Protein AF-0000000075421565 (afdb_homodimer)

Solvent-accessible surface area (backbone atoms only — not comparable to full-atom values): 32618 Å² total; per-residue (Å²): 122,81,83,78,74,39,70,64,51,47,50,49,56,47,53,58,44,49,64,68,47,56,59,73,80,73,51,69,67,50,44,49,52,54,50,49,41,48,51,29,45,75,72,66,38,47,70,58,29,39,50,49,22,51,50,49,29,71,71,34,59,85,80,34,68,58,23,27,52,25,46,32,53,26,52,48,44,68,64,14,71,89,35,83,26,58,63,41,69,3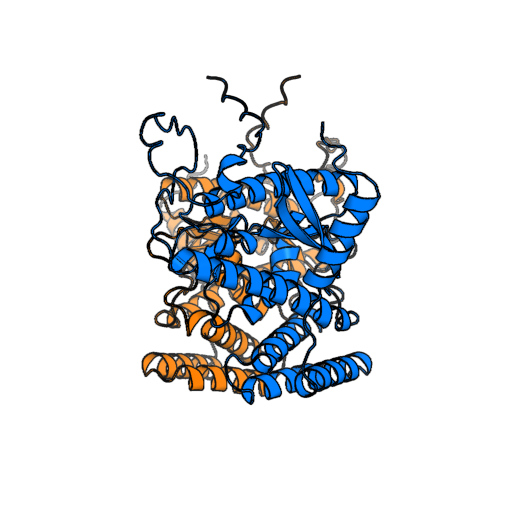2,95,82,47,76,53,37,44,52,31,42,43,58,69,53,40,42,57,53,54,59,36,60,41,62,92,50,60,49,44,77,40,48,97,55,34,29,26,40,49,89,44,85,47,57,53,30,45,64,43,79,30,47,60,72,43,74,68,58,48,52,53,51,46,53,52,47,48,42,54,39,45,48,34,43,50,60,59,53,56,33,61,35,43,59,76,59,48,73,66,59,58,26,49,33,41,43,29,38,35,52,37,32,31,37,33,34,38,38,77,54,97,66,36,79,44,77,44,78,43,53,73,42,42,53,43,46,29,61,90,38,53,73,34,42,58,57,39,52,33,50,53,49,49,49,51,51,52,42,46,51,44,44,58,58,50,72,77,33,68,63,74,65,59,71,66,92,63,92,80,77,74,74,72,70,81,73,77,69,70,71,77,63,63,27,76,62,54,80,41,67,72,83,68,89,69,82,75,73,78,69,78,71,134,123,79,88,78,74,40,72,65,52,49,51,48,54,48,53,60,44,49,64,68,49,55,59,74,81,71,52,70,67,50,46,50,52,53,50,50,41,49,50,30,45,74,72,66,38,47,69,58,31,36,49,48,21,51,51,49,27,72,70,34,60,85,79,34,67,59,22,26,52,23,44,33,53,26,51,48,45,67,63,14,72,90,36,81,28,60,60,43,68,33,95,84,48,78,53,36,44,51,31,43,42,58,71,54,40,43,57,53,54,60,36,60,42,61,92,48,62,48,44,76,39,48,97,55,34,27,25,40,51,88,46,99,47,57,52,30,44,65,43,78,30,46,60,71,42,74,68,57,49,53,53,49,46,53,52,46,48,43,54,39,46,49,35,42,50,59,61,52,60,35,66,35,44,60,76,59,48,74,65,60,59,28,50,32,41,43,30,38,35,52,38,33,32,37,34,34,37,39,77,52,96,64,36,79,43,76,46,78,44,53,72,40,44,52,44,46,29,62,89,39,54,73,35,42,59,55,40,51,31,50,54,49,49,48,52,50,51,43,46,53,45,43,59,60,50,72,76,34,68,69,73,70,72,79,70,55,69,82,62,85,51,73,72,67,81,72,75,67,67,68,77,63,65,26,79,62,54,82,40,70,73,81,68,88,71,83,74,72,77,69,78,70,132

Sequence (586 aa):
MKKWFCENDKKFIKKDYESMLRVPEMTDEESSFVLKVKDMVYKGHVSQAYKYCTEIHSSSIEDSYLYKISKIYGDFIYKSKDREDILDFTTKSAHTELDVILKACAYIVEGLNKSLTIYPRWGESFCPLSRRVDVGEWEFSAKATATKMIGDRCRSARINQSILNGLLEYNLDDNQVKDIRVPFLQFAGTNGQLLIEDLMEGFYVVLPGPKFELPTKLKSIGKLKTCIGVIKLVMEMYVKTCKTIENVETSHNDFDDIFDVDVDDEDKSITHNNNKYNYICKPWWTPKKSNSPMKKWFCENDKKFIKKDYESMLRVPEMTDEESSFVLKVKDMVYKGHVSQAYKYCTEIHSSSIEDSYLYKISKIYGDFIYKSKDREDILDFTTKSAHTELDVILKACAYIVEGLNKSLTIYPRWGESFCPLSRRVDVGEWEFSAKATATKMIGDRCRSARINQSILNGLLEYNLDDNQVKDIRVPFLQFAGTNGQLLIEDLMEGFYVVLPGPKFELPTKLKSIGKLKTCIGVIKLVMEMYVKTCKTIENVETSHNDFDDIFDVDVDDEDKSITHNNNKYNYICKPWWTPKKSNSP

Nearest PDB structures (foldseek):
  6n9j-assembly2_B  TM=5.288E-01  e=8.806E-01  Bacteroides thetaiotaomicron VPI-5482
  8qby-assembly1_t  TM=6.990E-01  e=2.741E+00  Paracoccus denitrificans PD1222
  6n9j-assembly1_A  TM=4.048E-01  e=9.812E-01  Bacteroides thetaiotaomicron VPI-5482
  7f3n-assembly1_A  TM=2.495E-01  e=3.403E+00  Ralstonia pseudosolanacearum GMI1000
  4ewf-assembly2_B  TM=2.260E-01  e=6.510E+00  Sphaerobacter thermophilus DSM 20745

Radius of gyration: 26.42 Å; Cα contacts (8 Å, |Δi|>4): 846; chains: 2; bounding box: 64×79×72 Å

Structure (mmCIF, N/CA/C/O backbone):
data_AF-0000000075421565-model_v1
#
loop_
_entity.id
_entity.type
_entity.pdbx_description
1 polymer 'Uncharacterized protein'
#
loop_
_atom_site.group_PDB
_atom_site.id
_atom_site.type_symbol
_atom_site.label_atom_id
_atom_site.label_alt_id
_atom_site.label_comp_id
_atom_site.label_asym_id
_atom_site.label_entity_id
_atom_site.label_seq_id
_atom_site.pdbx_PDB_ins_code
_atom_site.Cartn_x
_atom_site.Cartn_y
_atom_site.Cartn_z
_atom_site.occupancy
_atom_site.B_iso_or_equiv
_atom_site.auth_seq_id
_atom_site.auth_comp_id
_atom_site.auth_asym_id
_atom_site.auth_atom_id
_atom_site.pdbx_PDB_model_num
ATOM 1 N N . MET A 1 1 ? 27.891 -25.734 -32.25 1 33.5 1 MET A N 1
ATOM 2 C CA . MET A 1 1 ? 26.828 -24.953 -31.594 1 33.5 1 MET A CA 1
ATOM 3 C C . MET A 1 1 ? 25.469 -25.281 -32.188 1 33.5 1 MET A C 1
ATOM 5 O O . MET A 1 1 ? 25.297 -25.234 -33.406 1 33.5 1 MET A O 1
ATOM 9 N N . LYS A 1 2 ? 24.766 -26.156 -31.688 1 40.53 2 LYS A N 1
ATOM 10 C CA . LYS A 1 2 ? 23.453 -26.312 -32.312 1 40.53 2 LYS A CA 1
ATOM 11 C C . LYS A 1 2 ? 22.859 -24.969 -32.688 1 40.53 2 LYS A C 1
ATOM 13 O O . LYS A 1 2 ? 23.141 -23.953 -32.031 1 40.53 2 LYS A O 1
ATOM 18 N N . LYS A 1 3 ? 22.594 -24.641 -33.906 1 44.5 3 LYS A N 1
ATOM 19 C CA . LYS A 1 3 ? 22.016 -23.453 -34.5 1 44.5 3 LYS A CA 1
ATOM 20 C C . LYS A 1 3 ? 20.797 -22.969 -33.719 1 44.5 3 LYS A C 1
ATOM 22 O O . LYS A 1 3 ? 19.656 -23.266 -34.062 1 44.5 3 LYS A O 1
ATOM 27 N N . TRP A 1 4 ? 20.625 -22.922 -32.469 1 41.91 4 TRP A N 1
ATOM 28 C CA . TRP A 1 4 ? 19.734 -22.359 -31.469 1 41.91 4 TRP A CA 1
ATOM 29 C C . TRP A 1 4 ? 19.625 -20.844 -31.609 1 41.91 4 TRP A C 1
ATOM 31 O O . TRP A 1 4 ? 20.609 -20.188 -31.969 1 41.91 4 TRP A O 1
ATOM 41 N N . PHE A 1 5 ? 18.5 -20.266 -31.922 1 56.78 5 PHE A N 1
ATOM 42 C CA . PHE A 1 5 ? 17.938 -18.922 -32.062 1 56.78 5 PHE A CA 1
ATOM 43 C C . PHE A 1 5 ? 17.797 -18.562 -33.531 1 56.78 5 PHE A C 1
ATOM 45 O O . PHE A 1 5 ? 18.078 -17.438 -33.938 1 56.78 5 PHE A O 1
ATOM 52 N N . CYS A 1 6 ? 17.625 -19.625 -34.188 1 56.91 6 CYS A N 1
ATOM 53 C CA . CYS A 1 6 ? 17.188 -19.203 -35.531 1 56.91 6 CYS A CA 1
ATOM 54 C C . CYS A 1 6 ? 15.812 -18.562 -35.469 1 56.91 6 CYS A C 1
ATOM 56 O O . CYS A 1 6 ? 15.141 -18.594 -34.438 1 56.91 6 CYS A O 1
ATOM 58 N N . GLU A 1 7 ? 15.602 -17.859 -36.469 1 59.69 7 GLU A N 1
ATOM 59 C CA . GLU A 1 7 ? 14.344 -17.125 -36.625 1 59.69 7 GLU A CA 1
ATOM 60 C C . GLU A 1 7 ? 13.141 -18.031 -36.375 1 59.69 7 GLU A C 1
ATOM 62 O O . GLU A 1 7 ? 12.164 -17.625 -35.75 1 59.69 7 GLU A O 1
ATOM 67 N N . ASN A 1 8 ? 13.32 -19.234 -36.781 1 58.94 8 ASN A N 1
ATOM 68 C CA . ASN A 1 8 ? 12.219 -20.188 -36.625 1 58.94 8 ASN A CA 1
ATOM 69 C C . ASN A 1 8 ? 12.016 -20.578 -35.188 1 58.94 8 ASN A C 1
ATOM 71 O O . ASN A 1 8 ? 10.883 -20.734 -34.719 1 58.94 8 ASN A O 1
ATOM 75 N N . ASP A 1 9 ? 13.07 -20.75 -34.469 1 59.19 9 ASP A N 1
ATOM 76 C CA . ASP A 1 9 ? 12.984 -21.078 -33.031 1 59.19 9 ASP A CA 1
ATOM 77 C C . ASP A 1 9 ? 12.352 -19.938 -32.25 1 59.19 9 ASP A C 1
ATOM 79 O O . ASP A 1 9 ? 11.508 -20.172 -31.375 1 59.19 9 ASP A O 1
ATOM 83 N N . LYS A 1 10 ? 12.734 -18.875 -32.688 1 61.72 10 LYS A N 1
ATOM 84 C CA . LYS A 1 10 ? 12.164 -17.688 -32.062 1 61.72 10 LYS A CA 1
ATOM 85 C C . LYS A 1 10 ? 10.656 -17.625 -32.281 1 61.72 10 LYS A C 1
ATOM 87 O O . LYS A 1 10 ? 9.906 -17.344 -31.344 1 61.72 10 LYS A O 1
ATOM 92 N N . LYS A 1 11 ? 10.312 -17.828 -33.469 1 61.22 11 LYS A N 1
ATOM 93 C CA . LYS A 1 11 ? 8.891 -17.797 -33.812 1 61.22 11 LYS A CA 1
ATOM 94 C C . LYS A 1 11 ? 8.117 -18.859 -33.031 1 61.22 11 LYS A C 1
ATOM 96 O O . LYS A 1 11 ? 7.008 -18.609 -32.562 1 61.22 11 LYS A O 1
ATOM 101 N N . PHE A 1 12 ? 8.719 -19.953 -32.969 1 57.75 12 PHE A N 1
ATOM 102 C CA . PHE A 1 12 ? 8.086 -21.062 -32.281 1 57.75 12 PHE A CA 1
ATOM 103 C C . PHE A 1 12 ? 7.93 -20.75 -30.797 1 57.75 12 PHE A C 1
ATOM 105 O O . PHE A 1 12 ? 6.848 -20.922 -30.219 1 57.75 12 PHE A O 1
ATOM 112 N N . ILE A 1 13 ? 8.969 -20.344 -30.234 1 61.47 13 ILE A N 1
ATOM 113 C CA . ILE A 1 13 ? 8.969 -20.031 -28.812 1 61.47 13 ILE A CA 1
ATOM 114 C C . ILE A 1 13 ? 7.941 -18.922 -28.547 1 61.47 13 ILE A C 1
ATOM 116 O O . ILE A 1 13 ? 7.176 -19.016 -27.578 1 61.47 13 ILE A O 1
ATOM 120 N N . LYS A 1 14 ? 7.867 -18.078 -29.531 1 62.69 14 LYS A N 1
ATOM 121 C CA . LYS A 1 14 ? 6.961 -16.938 -29.344 1 62.69 14 LYS A CA 1
ATOM 122 C C . LYS A 1 14 ? 5.504 -17.375 -29.438 1 62.69 14 LYS A C 1
ATOM 124 O O . LYS A 1 14 ? 4.656 -16.922 -28.672 1 62.69 14 LYS A O 1
ATOM 129 N N . LYS A 1 15 ? 5.203 -18.172 -30.453 1 60.56 15 LYS A N 1
ATOM 130 C CA . LYS A 1 15 ? 3.826 -18.609 -30.656 1 60.56 15 LYS A CA 1
ATOM 131 C C . LYS A 1 15 ? 3.324 -19.422 -29.469 1 60.56 15 LYS A C 1
ATOM 133 O O . LYS A 1 15 ? 2.201 -19.219 -29 1 60.56 15 LYS A O 1
ATOM 138 N N . ASP A 1 16 ? 4.082 -20.406 -29.047 1 58.22 16 ASP A N 1
ATOM 139 C CA . ASP A 1 16 ? 3.691 -21.266 -27.938 1 58.22 16 ASP A CA 1
ATOM 140 C C . ASP A 1 16 ? 3.527 -20.453 -26.641 1 58.22 16 ASP A C 1
ATOM 142 O O . ASP A 1 16 ? 2.586 -20.672 -25.891 1 58.22 16 ASP A O 1
ATOM 146 N N . TYR A 1 17 ? 4.34 -19.562 -26.594 1 62.53 17 TYR A N 1
ATOM 147 C CA . TYR A 1 17 ? 4.336 -18.781 -25.359 1 62.53 17 TYR A CA 1
ATOM 148 C C . TYR A 1 17 ? 3.201 -17.766 -25.359 1 62.53 17 TYR A C 1
ATOM 150 O O . TYR A 1 17 ? 2.568 -17.531 -24.328 1 62.53 17 TYR A O 1
ATOM 158 N N . GLU A 1 18 ? 2.93 -17.266 -26.562 1 64.31 18 GLU A N 1
ATOM 159 C CA . GLU A 1 18 ? 1.812 -16.344 -26.641 1 64.31 18 GLU A CA 1
ATOM 160 C C . GLU A 1 18 ? 0.499 -17.016 -26.266 1 64.31 18 GLU A C 1
ATOM 162 O O . GLU A 1 18 ? -0.346 -16.406 -25.594 1 64.31 18 GLU A O 1
ATOM 167 N N . SER A 1 19 ? 0.384 -18.203 -26.672 1 63.34 19 SER A N 1
ATOM 168 C CA . SER A 1 19 ? -0.838 -18.922 -26.344 1 63.34 19 SER A CA 1
ATOM 169 C C . SER A 1 19 ? -0.911 -19.234 -24.859 1 63.34 19 SER A C 1
ATOM 171 O O . SER A 1 19 ? -1.999 -19.281 -24.281 1 63.34 19 SER A O 1
ATOM 173 N N . MET A 1 20 ? 0.183 -19.469 -24.281 1 64.62 20 MET A N 1
ATOM 174 C CA . MET A 1 20 ? 0.268 -19.812 -22.859 1 64.62 20 MET A CA 1
ATOM 175 C C . MET A 1 20 ? -0.028 -18.594 -22 1 64.62 20 MET A C 1
ATOM 177 O O . MET A 1 20 ? -0.491 -18.734 -20.859 1 64.62 20 MET A O 1
ATOM 181 N N . LEU A 1 21 ? 0.205 -17.547 -22.562 1 73.56 21 LEU A N 1
ATOM 182 C CA . LEU A 1 21 ? 0.134 -16.344 -21.734 1 73.56 21 LEU A CA 1
ATOM 183 C C . LEU A 1 21 ? -1.16 -15.578 -22 1 73.56 21 LEU A C 1
ATOM 185 O O . LEU A 1 21 ? -1.221 -14.367 -21.812 1 73.56 21 LEU A O 1
ATOM 189 N N . ARG A 1 22 ? -2.141 -16.438 -22.438 1 79.25 22 ARG A N 1
ATOM 190 C CA . ARG A 1 22 ? -3.438 -15.797 -22.656 1 79.25 22 ARG A CA 1
ATOM 191 C C . ARG A 1 22 ? -4.195 -15.641 -21.344 1 79.25 22 ARG A C 1
ATOM 193 O O . ARG A 1 22 ? -4.246 -16.562 -20.531 1 79.25 22 ARG A O 1
ATOM 200 N N . VAL A 1 23 ? -4.695 -14.477 -21.141 1 83.31 23 VAL A N 1
ATOM 201 C CA . VAL A 1 23 ? -5.52 -14.172 -19.969 1 83.31 23 VAL A CA 1
ATOM 202 C C . VAL A 1 23 ? -6.867 -14.883 -20.094 1 83.31 23 VAL A C 1
ATOM 204 O O . VAL A 1 23 ? -7.535 -14.789 -21.125 1 83.31 23 VAL A O 1
ATOM 207 N N . PRO A 1 24 ? -7.184 -15.648 -19.094 1 81.5 24 PRO A N 1
ATOM 208 C CA . PRO A 1 24 ? -8.484 -16.312 -19.156 1 81.5 24 PRO A CA 1
ATOM 209 C C . PRO A 1 24 ? -9.648 -15.336 -19.328 1 81.5 24 PRO A C 1
ATOM 211 O O . PRO A 1 24 ? -9.609 -14.234 -18.781 1 81.5 24 PRO A O 1
ATOM 214 N N . GLU A 1 25 ? -10.625 -15.898 -19.984 1 88.44 25 GLU A N 1
ATOM 215 C CA . GLU A 1 25 ? -11.805 -15.062 -20.234 1 88.44 25 GLU A CA 1
ATOM 216 C C . GLU A 1 25 ? -12.727 -15.047 -19.031 1 88.44 25 GLU A C 1
ATOM 218 O O . GLU A 1 25 ? -12.82 -16.031 -18.297 1 88.44 25 GLU A O 1
ATOM 223 N N . MET A 1 26 ? -13.398 -13.961 -18.859 1 92.19 26 MET A N 1
ATOM 224 C CA . MET A 1 26 ? -14.406 -13.82 -17.812 1 92.19 26 MET A CA 1
ATOM 225 C C . MET A 1 26 ? -15.703 -14.508 -18.219 1 92.19 26 MET A C 1
ATOM 227 O O . MET A 1 26 ? -16.016 -14.609 -19.406 1 92.19 26 MET A O 1
ATOM 231 N N . THR A 1 27 ? -16.438 -14.992 -17.25 1 94.44 27 THR A N 1
ATOM 232 C CA . THR A 1 27 ? -17.766 -15.523 -17.516 1 94.44 27 THR A CA 1
ATOM 233 C C . THR A 1 27 ? -18.703 -14.422 -17.984 1 94.44 27 THR A C 1
ATOM 235 O O . THR A 1 27 ? -18.391 -13.234 -17.859 1 94.44 27 THR A O 1
ATOM 238 N N . ASP A 1 28 ? -19.859 -14.812 -18.391 1 95.12 28 ASP A N 1
ATOM 239 C CA . ASP A 1 28 ? -20.844 -13.844 -18.844 1 95.12 28 ASP A CA 1
ATOM 240 C C . ASP A 1 28 ? -21.297 -12.938 -17.703 1 95.12 28 ASP A C 1
ATOM 242 O O . ASP A 1 28 ? -21.469 -11.727 -17.891 1 95.12 28 ASP A O 1
ATOM 246 N N . GLU A 1 29 ? -21.484 -13.523 -16.609 1 96.06 29 GLU A N 1
ATOM 247 C CA . GLU A 1 29 ? -21.922 -12.758 -15.438 1 96.06 29 GLU A CA 1
ATOM 248 C C . GLU A 1 29 ? -20.859 -11.734 -15.031 1 96.06 29 GLU A C 1
ATOM 250 O O . GLU A 1 29 ? -21.188 -10.57 -14.781 1 96.06 29 GLU A O 1
ATOM 255 N N . GLU A 1 30 ? -19.656 -12.156 -14.969 1 96.19 30 GLU A N 1
ATOM 256 C CA . GLU A 1 30 ? -18.547 -11.281 -14.625 1 96.19 30 GLU A CA 1
ATOM 257 C C . GLU A 1 30 ? -18.359 -10.172 -15.664 1 96.19 30 GLU A C 1
ATOM 259 O O . GLU A 1 30 ? -18.172 -9.008 -15.305 1 96.19 30 GLU A O 1
ATOM 264 N N . SER A 1 31 ? -18.469 -10.586 -16.891 1 96.38 31 SER A N 1
ATOM 265 C CA . SER A 1 31 ? -18.344 -9.633 -17.984 1 96.38 31 SER A CA 1
ATOM 266 C C . SER A 1 31 ? -19.469 -8.602 -17.953 1 96.38 31 SER A C 1
ATOM 268 O O . SER A 1 31 ? -19.234 -7.418 -18.203 1 96.38 31 SER A O 1
ATOM 270 N N . SER A 1 32 ? -20.609 -9.055 -17.656 1 97.75 32 SER A N 1
ATOM 271 C CA . SER A 1 32 ? -21.75 -8.156 -17.547 1 97.75 32 SER A CA 1
ATOM 272 C C . SER A 1 32 ? -21.562 -7.16 -16.406 1 97.75 32 SER A C 1
ATOM 274 O O . SER A 1 32 ? -21.891 -5.98 -16.547 1 97.75 32 SER A O 1
ATOM 276 N N . PHE A 1 33 ? -21.141 -7.656 -15.281 1 98 33 PHE A N 1
ATOM 277 C CA . PHE A 1 33 ? -20.844 -6.781 -14.156 1 98 33 PHE A CA 1
ATOM 278 C C . PHE A 1 33 ? -19.859 -5.691 -14.57 1 98 33 PHE A C 1
ATOM 280 O O . PHE A 1 33 ? -20.109 -4.504 -14.336 1 98 33 PHE A O 1
ATOM 287 N N . VAL A 1 34 ? -18.734 -6.094 -15.211 1 98.06 34 VAL A N 1
ATOM 288 C CA . VAL A 1 34 ? -17.672 -5.168 -15.602 1 98.06 34 VAL A CA 1
ATOM 289 C C . VAL A 1 34 ? -18.234 -4.133 -16.578 1 98.06 34 VAL A C 1
ATOM 291 O O . VAL A 1 34 ? -17.969 -2.938 -16.438 1 98.06 34 VAL A O 1
ATOM 294 N N . LEU A 1 35 ? -19.016 -4.574 -17.5 1 97.75 35 LEU A N 1
ATOM 295 C CA . LEU A 1 35 ? -19.578 -3.686 -18.516 1 97.75 35 LEU A CA 1
ATOM 296 C C . LEU A 1 35 ? -20.531 -2.684 -17.875 1 97.75 35 LEU A C 1
ATOM 298 O O . LEU A 1 35 ? -20.531 -1.502 -18.219 1 97.75 35 LEU A O 1
ATOM 302 N N . LYS A 1 36 ? -21.297 -3.105 -16.984 1 98.25 36 LYS A N 1
ATOM 303 C CA . LYS A 1 36 ? -22.266 -2.238 -16.312 1 98.25 36 LYS A CA 1
ATOM 304 C C . LYS A 1 36 ? -21.547 -1.155 -15.508 1 98.25 36 LYS A C 1
ATOM 306 O O . LYS A 1 36 ? -21.953 0.011 -15.539 1 98.25 36 LYS A O 1
ATOM 311 N N . VAL A 1 37 ? -20.531 -1.54 -14.734 1 98.44 37 VAL A N 1
ATOM 312 C CA . VAL A 1 37 ? -19.766 -0.579 -13.945 1 98.44 37 VAL A CA 1
ATOM 313 C C . VAL A 1 37 ? -19.141 0.465 -14.867 1 98.44 37 VAL A C 1
ATOM 315 O O . VAL A 1 37 ? -19.234 1.667 -14.609 1 98.44 37 VAL A O 1
ATOM 318 N N . LYS A 1 38 ? -18.547 0.003 -15.945 1 97.69 38 LYS A N 1
ATOM 319 C CA . LYS A 1 38 ? -17.922 0.903 -16.906 1 97.69 38 LYS A CA 1
ATOM 320 C C . LYS A 1 38 ? -18.953 1.887 -17.484 1 97.69 38 LYS A C 1
ATOM 322 O O . LYS A 1 38 ? -18.672 3.086 -17.578 1 97.69 38 LYS A O 1
ATOM 327 N N . ASP A 1 39 ? -20.047 1.372 -17.828 1 97.69 39 ASP A N 1
ATOM 328 C CA . ASP A 1 39 ? -21.109 2.188 -18.406 1 97.69 39 ASP A CA 1
ATOM 329 C C . ASP A 1 39 ? -21.578 3.26 -17.422 1 97.69 39 ASP A C 1
ATOM 331 O O . ASP A 1 39 ? -21.734 4.422 -17.797 1 97.69 39 ASP A O 1
ATOM 335 N N . MET A 1 40 ? -21.781 2.891 -16.219 1 97.69 40 MET A N 1
ATOM 336 C CA . MET A 1 40 ? -22.203 3.84 -15.195 1 97.69 40 MET A CA 1
ATOM 337 C C . MET A 1 40 ? -21.172 4.945 -15.016 1 97.69 40 MET A C 1
ATOM 339 O O . MET A 1 40 ? -21.531 6.125 -14.93 1 97.69 40 MET A O 1
ATOM 343 N N . VAL A 1 41 ? -19.906 4.551 -14.969 1 97.12 41 VAL A N 1
ATOM 344 C CA . VAL A 1 41 ? -18.828 5.516 -14.773 1 97.12 41 VAL A CA 1
ATOM 345 C C . VAL A 1 41 ? -18.75 6.461 -15.969 1 97.12 41 VAL A C 1
ATOM 347 O O . VAL A 1 41 ? -18.656 7.68 -15.797 1 97.12 41 VAL A O 1
ATOM 350 N N . TYR A 1 42 ? -18.875 5.945 -17.141 1 96.5 42 TYR A N 1
ATOM 351 C CA . TYR A 1 42 ? -18.781 6.75 -18.359 1 96.5 42 TYR A CA 1
ATOM 352 C C . TYR A 1 42 ? -19.953 7.711 -18.484 1 96.5 42 TYR A C 1
ATOM 354 O O . TYR A 1 42 ? -19.828 8.797 -19.031 1 96.5 42 TYR A O 1
ATOM 362 N N . LYS A 1 43 ? -21.047 7.367 -17.922 1 96.62 43 LYS A N 1
ATOM 363 C CA . LYS A 1 43 ? -22.234 8.211 -17.953 1 96.62 43 LYS A CA 1
ATOM 364 C C . LYS A 1 43 ? -22.234 9.211 -16.797 1 96.62 43 LYS A C 1
ATOM 366 O O . LYS A 1 43 ? -23.188 9.984 -16.641 1 96.62 43 LYS A O 1
ATOM 371 N N . GLY A 1 44 ? -21.281 9.094 -15.922 1 94.38 44 GLY A N 1
ATOM 372 C CA . GLY A 1 44 ? -21.141 10.062 -14.844 1 94.38 44 GLY A CA 1
ATOM 373 C C . GLY A 1 44 ? -21.844 9.633 -13.57 1 94.38 44 GLY A C 1
ATOM 374 O O . GLY A 1 44 ? -21.953 10.414 -12.625 1 94.38 44 GLY A O 1
ATOM 375 N N . HIS A 1 45 ? -22.359 8.453 -13.547 1 95.88 45 HIS A N 1
ATOM 376 C CA . HIS A 1 45 ? -23.031 7.934 -12.367 1 95.88 45 HIS A CA 1
ATOM 377 C C . HIS A 1 45 ? -22.062 7.191 -11.453 1 95.88 45 HIS A C 1
ATOM 379 O O . HIS A 1 45 ? -22.297 6.031 -11.109 1 95.88 45 HIS A O 1
ATOM 385 N N . VAL A 1 46 ? -21.125 7.879 -10.93 1 95.44 46 VAL A N 1
ATOM 386 C CA . VAL A 1 46 ? -19.984 7.297 -10.227 1 95.44 46 VAL A CA 1
ATOM 387 C C . VAL A 1 46 ? -20.438 6.758 -8.867 1 95.44 46 VAL A C 1
ATOM 389 O O . VAL A 1 46 ? -20.078 5.637 -8.492 1 95.44 46 VAL A O 1
ATOM 392 N N . SER A 1 47 ? -21.25 7.52 -8.125 1 92.19 47 SER A N 1
ATOM 393 C CA . SER A 1 47 ? -21.75 7.078 -6.82 1 92.19 47 SER A CA 1
ATOM 394 C C . SER A 1 47 ? -22.594 5.82 -6.949 1 92.19 47 SER A C 1
ATOM 396 O O . SER A 1 47 ? -22.516 4.918 -6.113 1 92.19 47 SER A O 1
ATOM 398 N N . GLN A 1 48 ? -23.359 5.793 -7.977 1 94.88 48 GLN A N 1
ATOM 399 C CA . GLN A 1 48 ? -24.188 4.613 -8.227 1 94.88 48 GLN A CA 1
ATOM 400 C C . GLN A 1 48 ? -23.328 3.404 -8.578 1 94.88 48 GLN A C 1
ATOM 402 O O . GLN A 1 48 ? -23.641 2.281 -8.172 1 94.88 48 GLN A O 1
ATOM 407 N N . ALA A 1 49 ? -22.297 3.623 -9.359 1 97.25 49 ALA A N 1
ATOM 408 C CA . ALA A 1 49 ? -21.359 2.549 -9.703 1 97.25 49 ALA A CA 1
ATOM 409 C C . ALA A 1 49 ? -20.719 1.969 -8.453 1 97.25 49 ALA A C 1
ATOM 411 O O . ALA A 1 49 ? -20.609 0.749 -8.312 1 97.25 49 ALA A O 1
ATOM 412 N N . TYR A 1 50 ? -20.281 2.885 -7.586 1 95.56 50 TYR A N 1
ATOM 413 C CA . TYR A 1 50 ? -19.672 2.449 -6.336 1 95.56 50 TYR A CA 1
ATOM 414 C C . TYR A 1 50 ? -20.656 1.628 -5.504 1 95.56 50 TYR A C 1
ATOM 416 O O . TYR A 1 50 ? -20.297 0.557 -5.004 1 95.56 50 TYR A O 1
ATOM 424 N N . LYS A 1 51 ? -21.828 2.09 -5.395 1 93.06 51 LYS A N 1
ATOM 425 C CA . LYS A 1 51 ? -22.875 1.37 -4.656 1 93.06 51 LYS A CA 1
ATOM 426 C C . LYS A 1 51 ? -23.141 0.006 -5.285 1 93.06 51 LYS A C 1
ATOM 428 O O . LYS A 1 51 ? -23.312 -0.988 -4.574 1 93.06 51 LYS A O 1
ATOM 433 N N . TYR A 1 52 ? -23.234 -0.011 -6.559 1 96.56 52 TYR A N 1
ATOM 434 C CA . TYR A 1 52 ? -23.453 -1.26 -7.281 1 96.56 52 TYR A CA 1
ATOM 435 C C . TYR A 1 52 ? -22.344 -2.26 -6.98 1 96.56 52 TYR A C 1
ATOM 437 O O . TYR A 1 52 ? -22.609 -3.438 -6.727 1 96.56 52 TYR A O 1
ATOM 445 N N . CYS A 1 53 ? -21.109 -1.844 -6.996 1 97 53 CYS A N 1
ATOM 446 C CA . CYS A 1 53 ? -19.969 -2.705 -6.668 1 97 53 CYS A CA 1
ATOM 447 C C . CYS A 1 53 ? -20.125 -3.277 -5.262 1 97 53 CYS A C 1
ATOM 449 O O . CYS A 1 53 ? -19.906 -4.473 -5.047 1 97 53 CYS A O 1
ATOM 451 N N . THR A 1 54 ? -20.516 -2.428 -4.348 1 93.12 54 THR A N 1
ATOM 452 C CA . THR A 1 54 ? -20.641 -2.846 -2.955 1 93.12 54 THR A CA 1
ATOM 453 C C . THR A 1 54 ? -21.781 -3.852 -2.801 1 93.12 54 THR A C 1
ATOM 455 O O . THR A 1 54 ? -21.672 -4.82 -2.049 1 93.12 54 THR A O 1
ATOM 458 N N . GLU A 1 55 ? -22.828 -3.629 -3.492 1 93.5 55 GLU A N 1
ATOM 459 C CA . GLU A 1 55 ? -23.969 -4.527 -3.449 1 93.5 55 GLU A CA 1
ATOM 460 C C . GLU A 1 55 ? -23.625 -5.891 -4.039 1 93.5 55 GLU A C 1
ATOM 462 O O . GLU A 1 55 ? -23.938 -6.926 -3.439 1 93.5 55 GLU A O 1
ATOM 467 N N . ILE A 1 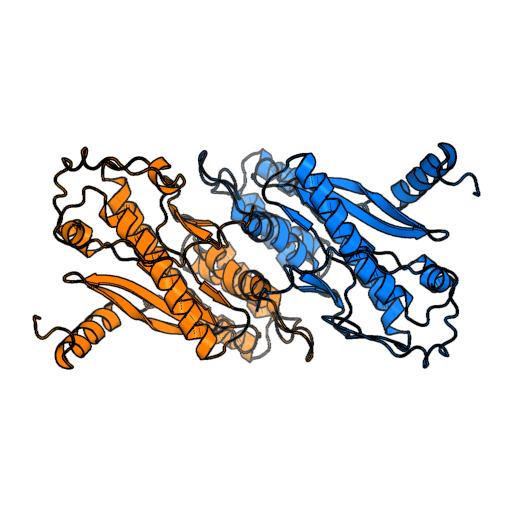56 ? -22.984 -5.891 -5.191 1 95.75 56 ILE A N 1
ATOM 468 C CA . ILE A 1 56 ? -22.594 -7.141 -5.84 1 95.75 56 ILE A CA 1
ATOM 469 C C . ILE A 1 56 ? -21.594 -7.887 -4.965 1 95.75 56 ILE A C 1
ATOM 471 O O . ILE A 1 56 ? -21.688 -9.109 -4.805 1 95.75 56 ILE A O 1
ATOM 475 N N . HIS A 1 57 ? -20.672 -7.168 -4.371 1 94.5 57 HIS A N 1
ATOM 476 C CA . HIS A 1 57 ? -19.703 -7.773 -3.479 1 94.5 57 HIS A CA 1
ATOM 477 C C . HIS A 1 57 ? -20.375 -8.461 -2.301 1 94.5 57 HIS A C 1
ATOM 479 O O . HIS A 1 57 ? -20.094 -9.625 -2.002 1 94.5 57 HIS A O 1
ATOM 485 N N . SER A 1 58 ? -21.297 -7.785 -1.717 1 89.69 58 SER A N 1
ATOM 486 C CA . SER A 1 58 ? -21.969 -8.289 -0.524 1 89.69 58 SER A CA 1
ATOM 487 C C . SER A 1 58 ? -22.875 -9.469 -0.857 1 89.69 58 SER A C 1
ATOM 489 O O . SER A 1 58 ? -23.062 -10.367 -0.03 1 89.69 58 SER A O 1
ATOM 491 N N . SER A 1 59 ? -23.391 -9.508 -2.008 1 91.94 59 SER A N 1
ATOM 492 C CA . SER A 1 59 ? -24.375 -10.539 -2.365 1 91.94 59 SER A CA 1
ATOM 493 C C . SER A 1 59 ? -23.703 -11.711 -3.072 1 91.94 59 SER A C 1
ATOM 495 O O . SER A 1 59 ? -24.328 -12.734 -3.32 1 91.94 59 SER A O 1
ATOM 497 N N . SER A 1 60 ? -22.469 -11.57 -3.457 1 93.44 60 SER A N 1
ATOM 498 C CA . SER A 1 60 ? -21.75 -12.625 -4.164 1 93.44 60 SER A CA 1
ATOM 499 C C . SER A 1 60 ? -21.25 -13.695 -3.197 1 93.44 60 SER A C 1
ATOM 501 O O . SER A 1 60 ? -21.062 -13.43 -2.012 1 93.44 60 SER A O 1
ATOM 503 N N . ILE A 1 61 ? -21.078 -14.891 -3.811 1 92.56 61 ILE A N 1
ATOM 504 C CA . ILE A 1 61 ? -20.5 -15.984 -3.031 1 92.56 61 ILE A CA 1
ATOM 505 C C . ILE A 1 61 ? -19.078 -15.617 -2.621 1 92.56 61 ILE A C 1
ATOM 507 O O . ILE A 1 61 ? -18.266 -15.219 -3.459 1 92.56 61 ILE A O 1
ATOM 511 N N . GLU A 1 62 ? -18.828 -15.812 -1.361 1 88.44 62 GLU A N 1
ATOM 512 C CA . GLU A 1 62 ? -17.5 -15.469 -0.842 1 88.44 62 GLU A CA 1
ATOM 513 C C . GLU A 1 62 ? -16.406 -16.203 -1.601 1 88.44 62 GLU A C 1
ATOM 515 O O . GLU A 1 62 ? -16.531 -17.391 -1.893 1 88.44 62 GLU A O 1
ATOM 520 N N . ASP A 1 63 ? -15.398 -15.461 -2.016 1 88.38 63 ASP A N 1
ATOM 521 C CA . ASP A 1 63 ? -14.172 -15.945 -2.643 1 88.38 63 ASP A CA 1
ATOM 522 C C . ASP A 1 63 ? -14.398 -16.281 -4.113 1 88.38 63 ASP A C 1
ATOM 524 O O . ASP A 1 63 ? -13.477 -16.688 -4.812 1 88.38 63 ASP A O 1
ATOM 528 N N . SER A 1 64 ? -15.68 -16.125 -4.566 1 93.62 64 SER A N 1
ATOM 529 C CA . SER A 1 64 ? -15.883 -16.234 -6.008 1 93.62 64 SER A CA 1
ATOM 530 C C . SER A 1 64 ? -15.156 -15.125 -6.758 1 93.62 64 SER A C 1
ATOM 532 O O . SER A 1 64 ? -14.734 -14.133 -6.156 1 93.62 64 SER A O 1
ATOM 534 N N . TYR A 1 65 ? -14.938 -15.406 -8 1 95 65 TYR A N 1
ATOM 535 C CA . TYR A 1 65 ? -14.25 -14.391 -8.789 1 95 65 TYR A CA 1
ATOM 536 C C . TYR A 1 65 ? -15.055 -13.094 -8.828 1 95 65 TYR A C 1
ATOM 538 O O . TYR A 1 65 ? -14.484 -12 -8.75 1 95 65 TYR A O 1
ATOM 546 N N . LEU A 1 66 ? -16.344 -13.164 -8.938 1 96.5 66 LEU A N 1
ATOM 547 C CA . LEU A 1 66 ? -17.203 -11.992 -8.93 1 96.5 66 LEU A CA 1
ATOM 548 C C . LEU A 1 66 ? -17.078 -11.227 -7.613 1 96.5 66 LEU A C 1
ATOM 550 O O . LEU A 1 66 ? -17.062 -9.992 -7.605 1 96.5 66 LEU A O 1
ATOM 554 N N . TYR A 1 67 ? -16.969 -11.945 -6.527 1 95 67 TYR A N 1
ATOM 555 C CA . TYR A 1 67 ? -16.719 -11.367 -5.211 1 95 67 TYR A CA 1
ATOM 556 C C . TYR A 1 67 ? -15.43 -10.539 -5.215 1 95 67 TYR A C 1
ATOM 558 O O . TYR A 1 67 ? -15.406 -9.414 -4.723 1 95 67 TYR A O 1
ATOM 566 N N . LYS A 1 68 ? -14.469 -11.031 -5.82 1 94.69 68 LYS A N 1
ATOM 567 C CA . LYS A 1 68 ? -13.148 -10.414 -5.84 1 94.69 68 LYS A CA 1
ATOM 568 C C . LYS A 1 68 ? -13.117 -9.203 -6.762 1 94.69 68 LYS A C 1
ATOM 570 O O . LYS A 1 68 ? -12.656 -8.125 -6.371 1 94.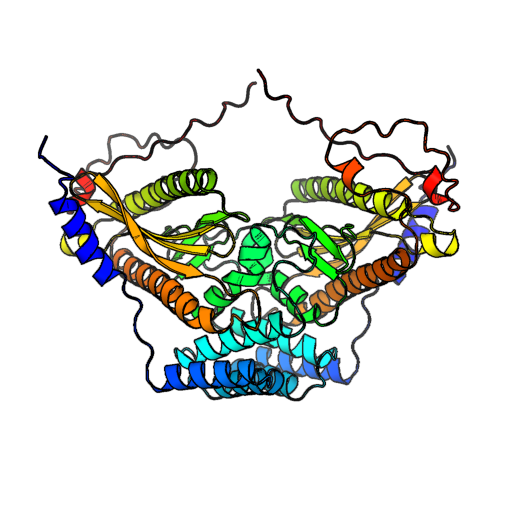69 68 LYS A O 1
ATOM 575 N N . ILE A 1 69 ? -13.656 -9.367 -7.973 1 97.38 69 ILE A N 1
ATOM 576 C CA . ILE A 1 69 ? -13.539 -8.273 -8.93 1 97.38 69 ILE A CA 1
ATOM 577 C C . ILE A 1 69 ? -14.453 -7.125 -8.516 1 97.38 69 ILE A C 1
ATOM 579 O O . ILE A 1 69 ? -14.133 -5.957 -8.734 1 97.38 69 ILE A O 1
ATOM 583 N N . SER A 1 70 ? -15.602 -7.41 -7.914 1 97.12 70 SER A N 1
ATOM 584 C CA . SER A 1 70 ? -16.469 -6.34 -7.445 1 97.12 70 SER A CA 1
ATOM 585 C C . SER A 1 70 ? -15.797 -5.516 -6.352 1 97.12 70 SER A C 1
ATOM 587 O O . SER A 1 70 ? -15.945 -4.293 -6.312 1 97.12 70 SER A O 1
ATOM 589 N N . LYS A 1 71 ? -15.039 -6.156 -5.492 1 95.38 71 LYS A N 1
ATOM 590 C CA . LYS A 1 71 ? -14.258 -5.461 -4.473 1 95.38 71 LYS A CA 1
ATOM 591 C C . LYS A 1 71 ? -13.188 -4.578 -5.105 1 95.38 71 LYS A C 1
ATOM 593 O O . LYS A 1 71 ? -13.031 -3.414 -4.73 1 95.38 71 LYS A O 1
ATOM 598 N N . ILE A 1 72 ? -12.477 -5.09 -6.031 1 96.94 72 ILE A N 1
ATOM 599 C CA . ILE A 1 72 ? -11.391 -4.379 -6.688 1 96.94 72 ILE A CA 1
ATOM 600 C C . ILE A 1 72 ? -11.938 -3.152 -7.414 1 96.94 72 ILE A C 1
ATOM 602 O O . ILE A 1 72 ? -11.391 -2.053 -7.281 1 96.94 72 ILE A O 1
ATOM 606 N N . TYR A 1 73 ? -13.008 -3.359 -8.156 1 98.12 73 TYR A N 1
ATOM 607 C CA . TYR A 1 73 ? -13.617 -2.234 -8.852 1 98.12 73 TYR A CA 1
ATOM 608 C C . TYR A 1 73 ? -14.133 -1.192 -7.863 1 98.12 73 TYR A C 1
ATOM 610 O O . TYR A 1 73 ? -13.977 0.011 -8.086 1 98.12 73 TYR A O 1
ATOM 618 N N . GLY A 1 74 ? -14.758 -1.661 -6.789 1 95.75 74 GLY A N 1
ATOM 619 C CA . GLY A 1 74 ? -15.188 -0.744 -5.746 1 95.75 74 GLY A CA 1
ATOM 620 C C . GLY A 1 74 ? -14.047 0.059 -5.152 1 95.75 74 GLY A C 1
ATOM 621 O O . GLY A 1 74 ? -14.156 1.274 -4.98 1 95.75 74 GLY A O 1
ATOM 622 N N . ASP A 1 75 ? -13 -0.59 -4.816 1 95.12 75 ASP A N 1
ATOM 623 C CA . ASP A 1 75 ? -11.828 0.076 -4.254 1 95.12 75 ASP A CA 1
ATOM 624 C C . ASP A 1 75 ? -11.266 1.113 -5.223 1 95.12 75 ASP A C 1
ATOM 626 O O . ASP A 1 75 ? -10.867 2.205 -4.809 1 95.12 75 ASP A O 1
ATOM 630 N N . PHE A 1 76 ? -11.234 0.769 -6.453 1 96.62 76 PHE A N 1
ATOM 631 C CA . PHE A 1 76 ? -10.727 1.705 -7.449 1 96.62 76 PHE A CA 1
ATOM 632 C C . PHE A 1 76 ? -11.594 2.961 -7.5 1 96.62 76 PHE A C 1
ATOM 634 O O . PHE A 1 76 ? -11.07 4.078 -7.527 1 96.62 76 PHE A O 1
ATOM 641 N N . ILE A 1 77 ? -12.891 2.754 -7.586 1 95.5 77 ILE A N 1
ATOM 642 C CA . ILE A 1 77 ? -13.805 3.887 -7.668 1 95.5 77 ILE A CA 1
ATOM 643 C C . ILE A 1 77 ? -13.672 4.754 -6.418 1 95.5 77 ILE A C 1
ATOM 645 O O . ILE A 1 77 ? -13.602 5.98 -6.512 1 95.5 77 ILE A O 1
ATOM 649 N N . TYR A 1 78 ? -13.57 4.133 -5.312 1 92.5 78 TYR A N 1
ATOM 650 C CA . TYR A 1 78 ? -13.422 4.852 -4.055 1 92.5 78 TYR A CA 1
ATOM 651 C C . TYR A 1 78 ? -12.18 5.734 -4.07 1 92.5 78 TYR A C 1
ATOM 653 O O . TYR A 1 78 ? -12.234 6.898 -3.66 1 92.5 78 TYR A O 1
ATOM 661 N N . LYS A 1 79 ? -11.109 5.242 -4.57 1 89.88 79 LYS A N 1
ATOM 662 C CA . LYS A 1 79 ? -9.828 5.938 -4.574 1 89.88 79 LYS A CA 1
ATOM 663 C C . LYS A 1 79 ? -9.812 7.062 -5.605 1 89.88 79 LYS A C 1
ATOM 665 O O . LYS A 1 79 ? -9.141 8.078 -5.414 1 89.88 79 LYS A O 1
ATOM 670 N N . SER A 1 80 ? -10.539 6.91 -6.684 1 91.12 80 SER A N 1
ATOM 671 C CA . SER A 1 80 ? -10.352 7.777 -7.84 1 91.12 80 SER A CA 1
ATOM 672 C C . SER A 1 80 ? -11.469 8.812 -7.945 1 91.12 80 SER A C 1
ATOM 674 O O . SER A 1 80 ? -11.328 9.812 -8.648 1 91.12 80 SER A O 1
ATOM 676 N N . LYS A 1 81 ? -12.57 8.602 -7.391 1 87.38 81 LYS A N 1
ATOM 677 C CA . LYS A 1 81 ? -13.773 9.406 -7.602 1 87.38 81 LYS A CA 1
ATOM 678 C C . LYS A 1 81 ? -13.492 10.883 -7.367 1 87.38 81 LYS A C 1
ATOM 680 O O . LYS A 1 81 ? -14 11.742 -8.094 1 87.38 81 LYS A O 1
ATOM 685 N N . ASP A 1 82 ? -12.711 11.312 -6.445 1 78.75 82 ASP A N 1
ATOM 686 C CA . ASP A 1 82 ? -12.547 12.727 -6.141 1 78.75 82 ASP A CA 1
ATOM 687 C C . ASP A 1 82 ? -11.141 13.211 -6.516 1 78.75 82 ASP A C 1
ATOM 689 O O . ASP A 1 82 ? -10.688 14.242 -6.027 1 78.75 82 ASP A O 1
ATOM 693 N N . ARG A 1 83 ? -10.586 12.445 -7.426 1 81.62 83 ARG A N 1
ATOM 694 C CA . ARG A 1 83 ? -9.219 12.789 -7.797 1 81.62 83 ARG A CA 1
ATOM 695 C C . ARG A 1 83 ? -9.031 12.742 -9.312 1 81.62 83 ARG A C 1
ATOM 697 O O . ARG A 1 83 ? -9.641 11.914 -9.992 1 81.62 83 ARG A O 1
ATOM 704 N N . GLU A 1 84 ? -8.234 13.633 -9.781 1 81.25 84 GLU A N 1
ATOM 705 C CA . GLU A 1 84 ? -7.902 13.594 -11.203 1 81.25 84 GLU A CA 1
ATOM 706 C C . GLU A 1 84 ? -7.02 12.391 -11.523 1 81.25 84 GLU A C 1
ATOM 708 O O . GLU A 1 84 ? -7.172 11.766 -12.578 1 81.25 84 GLU A O 1
ATOM 713 N N . ASP A 1 85 ? -6.164 12.156 -10.641 1 88 85 ASP A N 1
ATOM 714 C CA . ASP A 1 85 ? -5.211 11.055 -10.758 1 88 85 ASP A CA 1
ATOM 715 C C . ASP A 1 85 ? -4.84 10.492 -9.383 1 88 85 ASP A C 1
ATOM 717 O O . ASP A 1 85 ? -4.594 11.258 -8.445 1 88 85 ASP A O 1
ATOM 721 N N . ILE A 1 86 ? -4.875 9.219 -9.336 1 89.44 86 ILE A N 1
ATOM 722 C CA . ILE A 1 86 ? -4.633 8.648 -8.016 1 89.44 86 ILE A CA 1
ATOM 723 C C . ILE A 1 86 ? -3.145 8.742 -7.676 1 89.44 86 ILE A C 1
ATOM 725 O O . ILE A 1 86 ? -2.756 8.602 -6.516 1 89.44 86 ILE A O 1
ATOM 729 N N . LEU A 1 87 ? -2.283 8.891 -8.727 1 88.12 87 LEU A N 1
ATOM 730 C CA . LEU A 1 87 ? -0.844 8.953 -8.5 1 88.12 87 LEU A CA 1
ATOM 731 C C . LEU A 1 87 ? -0.371 10.406 -8.422 1 88.12 87 LEU A C 1
ATOM 733 O O . LEU A 1 87 ? 0.444 10.75 -7.566 1 88.12 87 LEU A O 1
ATOM 737 N N . ASP A 1 88 ? -0.873 11.18 -9.398 1 79.12 88 ASP A N 1
ATOM 738 C CA . ASP A 1 88 ? -0.381 12.547 -9.531 1 79.12 88 ASP A CA 1
ATOM 739 C C . ASP A 1 88 ? -1.432 13.555 -9.078 1 79.12 88 ASP A C 1
ATOM 741 O O . ASP A 1 88 ? -2.342 13.898 -9.836 1 79.12 88 ASP A O 1
ATOM 745 N N . PHE A 1 89 ? -1.241 14 -7.965 1 66.62 89 PHE A N 1
ATOM 746 C CA . PHE A 1 89 ? -2.252 14.867 -7.375 1 66.62 89 PHE A CA 1
ATOM 747 C C . PHE A 1 89 ? -2.131 16.281 -7.914 1 66.62 89 PHE A C 1
ATOM 749 O O . PHE A 1 89 ? -3.111 17.031 -7.938 1 66.62 89 PHE A O 1
ATOM 756 N N . THR A 1 90 ? -0.856 16.562 -8.273 1 65.19 90 THR A N 1
ATOM 757 C CA . THR A 1 90 ? -0.667 17.875 -8.883 1 65.19 90 THR A CA 1
ATOM 758 C C . THR A 1 90 ? 0.146 17.75 -10.172 1 65.19 90 THR A C 1
ATOM 760 O O . THR A 1 90 ? 0.76 16.719 -10.43 1 65.19 90 THR A O 1
ATOM 763 N N . THR A 1 91 ? 0.025 18.719 -10.953 1 62.34 91 THR A N 1
ATOM 764 C CA . THR A 1 91 ? 0.755 18.75 -12.219 1 62.34 91 THR A CA 1
ATOM 765 C C . THR A 1 91 ? 2.262 18.734 -11.977 1 62.34 91 THR A C 1
ATOM 767 O O . THR A 1 91 ? 3.031 18.328 -12.852 1 62.34 91 THR A O 1
ATOM 770 N N . LYS A 1 92 ? 2.586 19.141 -10.82 1 62.94 92 LYS A N 1
ATOM 771 C CA . LYS A 1 92 ? 4.012 19.234 -10.516 1 62.94 92 LYS A CA 1
ATOM 772 C C . LYS A 1 92 ? 4.477 18.016 -9.711 1 62.94 92 LYS A C 1
ATOM 774 O O . LYS A 1 92 ? 5.664 17.891 -9.414 1 62.94 92 LYS A O 1
ATOM 779 N N . SER A 1 93 ? 3.496 17.203 -9.523 1 64.88 93 SER A N 1
ATOM 780 C CA . SER A 1 93 ? 3.83 16.109 -8.609 1 64.88 93 SER A CA 1
ATOM 781 C C . SER A 1 93 ? 4.426 14.93 -9.359 1 64.88 93 SER A C 1
ATOM 783 O O . SER A 1 93 ? 4.133 14.719 -10.539 1 64.88 93 SER A O 1
ATOM 785 N N . ALA A 1 94 ? 5.527 14.453 -8.758 1 77.06 94 ALA A N 1
ATOM 786 C CA . ALA A 1 94 ? 6.074 13.172 -9.195 1 77.06 94 ALA A CA 1
ATOM 787 C C . ALA A 1 94 ? 5.754 12.07 -8.188 1 77.06 94 ALA A C 1
ATOM 789 O O . ALA A 1 94 ? 5.91 12.258 -6.98 1 77.06 94 ALA A O 1
ATOM 790 N N . HIS A 1 95 ? 5.117 11.086 -8.727 1 86.69 95 HIS A N 1
ATOM 791 C CA . HIS A 1 95 ? 4.824 9.953 -7.859 1 86.69 95 HIS A CA 1
ATOM 792 C C . HIS A 1 95 ? 6.062 9.078 -7.652 1 86.69 95 HIS A C 1
ATOM 794 O O . HIS A 1 95 ? 6.977 9.086 -8.484 1 86.69 95 HIS A O 1
ATOM 800 N N . THR A 1 96 ? 6.043 8.438 -6.547 1 89.25 96 THR A N 1
ATOM 801 C CA . THR A 1 96 ? 7.129 7.52 -6.223 1 89.25 96 THR A CA 1
ATOM 802 C C . THR A 1 96 ? 6.809 6.109 -6.699 1 89.25 96 THR A C 1
ATOM 804 O O . THR A 1 96 ? 5.672 5.824 -7.094 1 89.25 96 THR A O 1
ATOM 807 N N . GLU A 1 97 ? 7.832 5.234 -6.695 1 91.75 97 GLU A N 1
ATOM 808 C CA . GLU A 1 97 ? 7.629 3.811 -6.953 1 91.75 97 GLU A CA 1
ATOM 809 C C . GLU A 1 97 ? 6.633 3.207 -5.969 1 91.75 97 GLU A C 1
ATOM 811 O O . GLU A 1 97 ? 5.75 2.439 -6.363 1 91.75 97 GLU A O 1
ATOM 816 N N . LEU A 1 98 ? 6.734 3.619 -4.73 1 93.06 98 LEU A N 1
ATOM 817 C CA . LEU A 1 98 ? 5.848 3.102 -3.693 1 93.06 98 LEU A CA 1
ATOM 818 C C . LEU A 1 98 ? 4.414 3.576 -3.918 1 93.06 98 LEU A C 1
ATOM 820 O O . LEU A 1 98 ? 3.463 2.857 -3.602 1 93.06 98 LEU A O 1
ATOM 824 N N . ASP A 1 99 ? 4.246 4.73 -4.484 1 93.38 99 ASP A N 1
ATOM 825 C CA . ASP A 1 99 ? 2.912 5.191 -4.863 1 93.38 99 ASP A CA 1
ATOM 826 C C . ASP A 1 99 ? 2.271 4.242 -5.875 1 93.38 99 ASP A C 1
ATOM 828 O O . ASP A 1 99 ? 1.093 3.904 -5.758 1 93.38 99 ASP A O 1
ATOM 832 N N . VAL A 1 100 ? 3.105 3.861 -6.82 1 94 100 VAL A N 1
ATOM 833 C CA . VAL A 1 100 ? 2.588 2.961 -7.848 1 94 100 VAL A CA 1
ATOM 834 C C . VAL A 1 100 ? 2.145 1.648 -7.203 1 94 100 VAL A C 1
ATOM 836 O O . VAL A 1 100 ? 1.062 1.138 -7.5 1 94 100 VAL A O 1
ATOM 839 N N . ILE A 1 101 ? 2.926 1.15 -6.355 1 95.5 101 ILE A N 1
ATOM 840 C CA . ILE A 1 101 ? 2.629 -0.11 -5.684 1 95.5 101 ILE A CA 1
ATOM 841 C C . ILE A 1 101 ? 1.36 0.039 -4.844 1 95.5 101 ILE A C 1
ATOM 843 O O . ILE A 1 101 ? 0.402 -0.717 -5.02 1 95.5 101 ILE A O 1
ATOM 847 N N . LEU A 1 102 ? 1.284 1.025 -4.059 1 94.75 102 LEU A N 1
ATOM 848 C CA . LEU A 1 102 ? 0.259 1.153 -3.029 1 94.75 102 LEU A CA 1
ATOM 849 C C . LEU A 1 102 ? -1.058 1.634 -3.631 1 94.75 102 LEU A C 1
ATOM 851 O O . LEU A 1 102 ? -2.127 1.126 -3.283 1 94.75 102 LEU A O 1
ATOM 855 N N . LYS A 1 103 ? -0.94 2.574 -4.461 1 93.19 103 LYS A N 1
ATOM 856 C CA . LYS A 1 103 ? -2.152 3.25 -4.914 1 93.19 103 LYS A CA 1
ATOM 857 C C . LYS A 1 103 ? -2.725 2.582 -6.16 1 93.19 103 LYS A C 1
ATOM 859 O O . LYS A 1 103 ? -3.939 2.574 -6.367 1 93.19 103 LYS A O 1
ATOM 864 N N . ALA A 1 104 ? -1.837 2.025 -6.977 1 94.94 104 ALA A N 1
ATOM 865 C CA . ALA A 1 104 ? -2.32 1.599 -8.289 1 94.94 104 ALA A CA 1
ATOM 866 C C . ALA A 1 104 ? -2.312 0.077 -8.406 1 94.94 104 ALA A C 1
ATOM 868 O O . ALA A 1 104 ? -3.041 -0.492 -9.219 1 94.94 104 ALA A O 1
ATOM 869 N N . CYS A 1 105 ? -1.564 -0.591 -7.586 1 96.25 105 CYS A N 1
ATOM 870 C CA . CYS A 1 105 ? -1.359 -2.006 -7.871 1 96.25 105 CYS A CA 1
ATOM 871 C C . CYS A 1 105 ? -1.832 -2.869 -6.707 1 96.25 105 CYS A C 1
ATOM 873 O O . CYS A 1 105 ? -2.572 -3.834 -6.902 1 96.25 105 CYS A O 1
ATOM 875 N N . ALA A 1 106 ? -1.489 -2.572 -5.523 1 94.88 106 ALA A N 1
ATOM 876 C CA . ALA A 1 106 ? -1.615 -3.436 -4.352 1 94.88 106 ALA A CA 1
ATOM 877 C C . ALA A 1 106 ? -3.068 -3.842 -4.121 1 94.88 106 ALA A C 1
ATOM 879 O O . ALA A 1 106 ? -3.348 -4.98 -3.734 1 94.88 106 ALA A O 1
ATOM 880 N N . TYR A 1 107 ? -3.986 -2.938 -4.301 1 94.12 107 TYR A N 1
ATOM 881 C CA . TYR A 1 107 ? -5.383 -3.26 -4.023 1 94.12 107 TYR A CA 1
ATOM 882 C C . TYR A 1 107 ? -5.883 -4.355 -4.957 1 94.12 107 TYR A C 1
ATOM 884 O O . TYR A 1 107 ? -6.801 -5.105 -4.609 1 94.12 107 TYR A O 1
ATOM 892 N N . ILE A 1 108 ? -5.332 -4.457 -6.105 1 96 108 ILE A N 1
ATOM 893 C CA . ILE A 1 108 ? -5.715 -5.512 -7.035 1 96 108 ILE A CA 1
ATOM 894 C C . ILE A 1 108 ? -5.215 -6.859 -6.523 1 96 108 ILE A C 1
ATOM 896 O O . ILE A 1 108 ? -5.977 -7.828 -6.453 1 96 108 ILE A O 1
ATOM 900 N N . VAL A 1 109 ? -3.969 -6.883 -6.121 1 94.38 109 VAL A N 1
ATOM 901 C CA . VAL A 1 109 ? -3.35 -8.102 -5.617 1 94.38 109 VAL A CA 1
ATOM 902 C C . VAL A 1 109 ? -4.074 -8.57 -4.355 1 94.38 109 VAL A C 1
ATOM 904 O O . VAL A 1 109 ? -4.418 -9.75 -4.227 1 94.38 109 VAL A O 1
ATOM 907 N N . GLU A 1 110 ? -4.344 -7.625 -3.49 1 89.94 110 GLU A N 1
ATOM 908 C CA . GLU A 1 110 ? -5 -7.949 -2.229 1 89.94 110 GLU A CA 1
ATOM 909 C C . GLU A 1 110 ? -6.438 -8.414 -2.459 1 89.94 110 GLU A C 1
ATOM 911 O O . GLU A 1 110 ? -6.941 -9.273 -1.735 1 89.94 110 GLU A O 1
ATOM 916 N N . GLY A 1 111 ? -7.055 -7.801 -3.41 1 90.56 111 GLY A N 1
ATOM 917 C CA . GLY A 1 111 ? -8.406 -8.211 -3.754 1 90.56 111 GLY A CA 1
ATOM 918 C C . GLY A 1 111 ? -8.477 -9.625 -4.297 1 90.56 111 GLY A C 1
ATOM 919 O O . GLY A 1 111 ? -9.453 -10.344 -4.051 1 90.56 111 GLY A O 1
ATOM 920 N N . LEU A 1 112 ? -7.41 -10.008 -4.949 1 91.19 112 LEU A N 1
ATOM 921 C CA . LEU A 1 112 ? -7.371 -11.32 -5.574 1 91.19 112 LEU A CA 1
ATOM 922 C C . LEU A 1 112 ? -6.883 -12.383 -4.59 1 91.19 112 LEU A C 1
ATOM 924 O O . LEU A 1 112 ? -7.109 -13.578 -4.793 1 91.19 112 LEU A O 1
ATOM 928 N N . ASN A 1 113 ? -6.156 -11.945 -3.645 1 80.81 113 ASN A N 1
ATOM 929 C CA . ASN A 1 113 ? -5.375 -12.844 -2.805 1 80.81 113 ASN A CA 1
ATOM 930 C C . ASN A 1 113 ? -6.262 -13.633 -1.847 1 80.81 113 ASN A C 1
ATOM 932 O O . ASN A 1 113 ? -5.801 -14.578 -1.199 1 80.81 113 ASN A O 1
ATOM 936 N N . LYS A 1 114 ? -7.441 -13.422 -1.878 1 77.06 114 LYS A N 1
ATOM 937 C CA . LYS A 1 114 ? -8.289 -14.18 -0.963 1 77.06 114 LYS A CA 1
ATOM 938 C C . LYS A 1 114 ? -8.25 -15.672 -1.297 1 77.06 114 LYS A C 1
ATOM 940 O O . LYS A 1 114 ? -8.445 -16.062 -2.451 1 77.06 114 LYS A O 1
ATOM 945 N N . SER A 1 115 ? -7.855 -16.5 -0.299 1 72.38 115 SER A N 1
ATOM 946 C CA . SER A 1 115 ? -7.855 -17.953 -0.356 1 72.38 115 SER A CA 1
ATOM 947 C C . SER A 1 115 ? -6.695 -18.484 -1.202 1 72.38 115 SER A C 1
ATOM 949 O O . SER A 1 115 ? -6.723 -19.625 -1.665 1 72.38 115 SER A O 1
ATOM 951 N N . LEU A 1 116 ? -5.809 -17.594 -1.517 1 77.31 116 LEU A N 1
ATOM 952 C CA . LEU A 1 116 ? -4.629 -18.094 -2.221 1 77.31 116 LEU A CA 1
ATOM 953 C C . LEU A 1 116 ? -3.584 -18.609 -1.235 1 77.31 116 LEU A C 1
ATOM 955 O O . LEU A 1 116 ? -3.529 -18.156 -0.089 1 77.31 116 LEU A O 1
ATOM 959 N N . THR A 1 117 ? -2.863 -19.5 -1.72 1 80.81 117 THR A N 1
ATOM 960 C CA . THR A 1 117 ? -1.848 -20.125 -0.883 1 80.81 117 THR A CA 1
ATOM 961 C C . THR A 1 117 ? -0.506 -19.422 -1.035 1 80.81 117 THR A C 1
ATOM 963 O O . THR A 1 117 ? 0.54 -19.984 -0.696 1 80.81 117 THR A O 1
ATOM 966 N N . ILE A 1 118 ? -0.545 -18.281 -1.69 1 86.94 118 ILE A N 1
ATOM 967 C CA . ILE A 1 118 ? 0.666 -17.484 -1.863 1 86.94 118 ILE A CA 1
ATOM 968 C C . ILE A 1 118 ? 0.477 -16.109 -1.221 1 86.94 118 ILE A C 1
ATOM 970 O O . ILE A 1 118 ? -0.653 -15.648 -1.062 1 86.94 118 ILE A O 1
ATOM 974 N N . TYR A 1 119 ? 1.543 -15.547 -0.854 1 85.06 119 TYR A N 1
ATOM 975 C CA . TYR A 1 119 ? 1.48 -14.195 -0.298 1 85.06 119 TYR A CA 1
ATOM 976 C C . TYR A 1 119 ? 2.648 -13.352 -0.791 1 85.06 119 TYR A C 1
ATOM 978 O O . TYR A 1 119 ? 3.746 -13.859 -1.012 1 85.06 119 TYR A O 1
ATOM 986 N N . PRO A 1 120 ? 2.297 -12.148 -0.992 1 88.75 120 PRO A N 1
ATOM 987 C CA . PRO A 1 120 ? 3.365 -11.219 -1.379 1 88.75 120 PRO A CA 1
ATOM 988 C C . PRO A 1 120 ? 4.191 -10.742 -0.187 1 88.75 120 PRO A C 1
ATOM 990 O O . PRO A 1 120 ? 3.633 -10.414 0.862 1 88.75 120 PRO A O 1
ATOM 993 N N . ARG A 1 121 ? 5.434 -10.812 -0.275 1 89.06 121 ARG A N 1
ATOM 994 C CA . ARG A 1 121 ? 6.371 -10.023 0.516 1 89.06 121 ARG A CA 1
ATOM 995 C C . ARG A 1 121 ? 6.805 -8.773 -0.24 1 89.06 121 ARG A C 1
ATOM 997 O O . ARG A 1 121 ? 7.742 -8.812 -1.04 1 89.06 121 ARG A O 1
ATOM 1004 N N . TRP A 1 122 ? 6.062 -7.754 0.023 1 90.62 122 TRP A N 1
ATOM 1005 C CA . TRP A 1 122 ? 6.188 -6.566 -0.817 1 90.62 122 TRP A CA 1
ATOM 1006 C C . TRP A 1 122 ? 7.613 -6.027 -0.785 1 90.62 122 TRP A C 1
ATOM 1008 O O . TRP A 1 122 ? 8.219 -5.91 0.285 1 90.62 122 TRP A O 1
ATOM 1018 N N . GLY A 1 123 ? 8.078 -5.672 -1.967 1 84.19 123 GLY A N 1
ATOM 1019 C CA . GLY A 1 123 ? 9.445 -5.195 -2.115 1 84.19 123 GLY A CA 1
ATOM 1020 C C . GLY A 1 123 ? 10.453 -6.316 -2.268 1 84.19 123 GLY A C 1
ATOM 1021 O O . GLY A 1 123 ? 11.641 -6.062 -2.492 1 84.19 123 GLY A O 1
ATOM 1022 N N . GLU A 1 124 ? 10.008 -7.574 -2.139 1 86.81 124 GLU A N 1
ATOM 1023 C CA . GLU A 1 124 ? 10.891 -8.727 -2.281 1 86.81 124 GLU A CA 1
ATOM 1024 C C . GLU A 1 124 ? 10.305 -9.75 -3.254 1 86.81 124 GLU A C 1
ATOM 1026 O O . GLU A 1 124 ? 10.477 -9.625 -4.469 1 86.81 124 GLU A O 1
ATOM 1031 N N . SER A 1 125 ? 9.57 -10.75 -2.686 1 90 125 SER A N 1
ATOM 1032 C CA . SER A 1 125 ? 9.125 -11.836 -3.553 1 90 125 SER A CA 1
ATOM 1033 C C . SER A 1 125 ? 7.754 -12.352 -3.119 1 90 125 SER A C 1
ATOM 1035 O O . SER A 1 125 ? 7.137 -11.805 -2.205 1 90 125 SER A O 1
ATOM 1037 N N . PHE A 1 126 ? 7.223 -13.242 -3.924 1 90.62 126 PHE A N 1
ATOM 1038 C CA . PHE A 1 126 ? 6.039 -14.016 -3.576 1 90.62 126 PHE A CA 1
ATOM 1039 C C . PHE A 1 126 ? 6.43 -15.375 -3.016 1 90.62 126 PHE A C 1
ATOM 1041 O O . PHE A 1 126 ? 7.355 -16.016 -3.518 1 90.62 126 PHE A O 1
ATOM 1048 N N . CYS A 1 127 ? 5.684 -15.805 -1.989 1 87.94 127 CYS A N 1
ATOM 1049 C CA . CYS A 1 127 ? 6.008 -17.062 -1.326 1 87.94 127 CYS A CA 1
ATOM 1050 C C . CYS A 1 127 ? 4.746 -17.859 -1.023 1 87.94 127 CYS A C 1
ATOM 1052 O O . CYS A 1 127 ? 3.678 -17.281 -0.806 1 87.94 127 CYS A O 1
ATOM 1054 N N . PRO A 1 128 ? 4.93 -19.172 -1.026 1 85.62 128 PRO A N 1
ATOM 1055 C CA . PRO A 1 128 ? 3.818 -19.969 -0.498 1 85.62 128 PRO A CA 1
ATOM 1056 C C . PRO A 1 128 ? 3.586 -19.734 0.994 1 85.62 128 PRO A C 1
ATOM 1058 O O . PRO A 1 128 ? 4.512 -19.359 1.715 1 85.62 128 PRO A O 1
ATOM 1061 N N . LEU A 1 129 ? 2.398 -20.031 1.446 1 77.31 129 LEU A N 1
ATOM 1062 C CA . LEU A 1 129 ? 2.051 -19.891 2.857 1 77.31 129 LEU A CA 1
ATOM 1063 C C . LEU A 1 129 ? 2.748 -20.953 3.695 1 77.31 129 LEU A C 1
ATOM 1065 O O . LEU A 1 129 ? 3.004 -20.75 4.883 1 77.31 129 LEU A O 1
ATOM 1069 N N . SER A 1 130 ? 3.057 -22.047 3.047 1 73.25 130 SER A N 1
ATOM 1070 C CA . SER A 1 130 ? 3.504 -23.234 3.771 1 73.25 130 SER A CA 1
ATOM 1071 C C . SER A 1 130 ? 5.023 -23.266 3.9 1 73.25 130 SER A C 1
ATOM 1073 O O . SER A 1 130 ? 5.566 -23.953 4.762 1 73.25 130 SER A O 1
ATOM 1075 N N . ARG A 1 131 ? 5.703 -22.547 2.975 1 73.62 131 ARG A N 1
ATOM 1076 C CA . ARG A 1 131 ? 7.16 -22.656 2.924 1 73.62 131 ARG A CA 1
ATOM 1077 C C . ARG A 1 131 ? 7.797 -21.312 2.594 1 73.62 131 ARG A C 1
ATOM 1079 O O . ARG A 1 131 ? 7.172 -20.469 1.959 1 73.62 131 ARG A O 1
ATOM 1086 N N . ARG A 1 132 ? 9.031 -21.203 3.076 1 76.94 132 ARG A N 1
ATOM 1087 C CA . ARG A 1 132 ? 9.789 -20 2.744 1 76.94 132 ARG A CA 1
ATOM 1088 C C . ARG A 1 132 ? 10.586 -20.203 1.457 1 76.94 132 ARG A C 1
ATOM 1090 O O . ARG A 1 132 ? 11.812 -20.312 1.492 1 76.94 132 ARG A O 1
ATOM 1097 N N . VAL A 1 133 ? 9.961 -20.312 0.38 1 85.75 133 VAL A N 1
ATOM 1098 C CA . VAL A 1 133 ? 10.555 -20.391 -0.948 1 85.75 133 VAL A CA 1
ATOM 1099 C C . VAL A 1 133 ? 9.945 -19.328 -1.861 1 85.75 133 VAL A C 1
ATOM 1101 O O . VAL A 1 133 ? 8.734 -19.125 -1.844 1 85.75 133 VAL A O 1
ATOM 1104 N N . ASP A 1 134 ? 10.766 -18.734 -2.58 1 91.12 134 ASP A N 1
ATOM 1105 C CA . ASP A 1 134 ? 10.281 -17.703 -3.496 1 91.12 134 ASP A CA 1
ATOM 1106 C C . ASP A 1 134 ? 9.766 -18.328 -4.793 1 91.12 134 ASP A C 1
ATOM 1108 O O . ASP A 1 134 ? 10.367 -19.266 -5.316 1 91.12 134 ASP A O 1
ATOM 1112 N N . VAL A 1 135 ? 8.672 -17.75 -5.227 1 94.62 135 VAL A N 1
ATOM 1113 C CA . VAL A 1 135 ? 8.125 -18.297 -6.461 1 94.62 135 VAL A CA 1
ATOM 1114 C C . VAL A 1 135 ? 8.086 -17.219 -7.539 1 94.62 135 VAL A C 1
ATOM 1116 O O . VAL A 1 135 ? 7.746 -17.5 -8.695 1 94.62 135 VAL A O 1
ATOM 1119 N N . GLY A 1 136 ? 8.414 -16 -7.219 1 95.94 136 GLY A N 1
ATOM 1120 C CA . GLY A 1 136 ? 8.5 -14.914 -8.18 1 95.94 136 GLY A CA 1
ATOM 1121 C C . GLY A 1 136 ? 8.75 -13.562 -7.543 1 95.94 136 GLY A C 1
ATOM 1122 O O . GLY A 1 136 ? 8.461 -13.375 -6.359 1 95.94 136 GLY A O 1
ATOM 1123 N N . GLU A 1 137 ? 9.297 -12.68 -8.281 1 96.06 137 GLU A N 1
ATOM 1124 C CA . GLU A 1 137 ? 9.555 -11.305 -7.871 1 96.06 137 GLU A CA 1
ATOM 1125 C C . GLU A 1 137 ? 9.117 -10.312 -8.945 1 96.06 137 GLU A C 1
ATOM 1127 O O . GLU A 1 137 ? 9.297 -10.562 -10.141 1 96.06 137 GLU A O 1
ATOM 1132 N N . TRP A 1 138 ? 8.484 -9.289 -8.523 1 96.62 138 TRP A N 1
ATOM 1133 C CA . TRP A 1 138 ? 8.023 -8.258 -9.453 1 96.62 138 TRP A CA 1
ATOM 1134 C C . TRP A 1 138 ? 8.922 -7.023 -9.375 1 96.62 138 TRP A C 1
ATOM 1136 O O . TRP A 1 138 ? 9.43 -6.68 -8.305 1 96.62 138 TRP A O 1
ATOM 1146 N N . GLU A 1 139 ? 9.094 -6.414 -10.523 1 95.38 139 GLU A N 1
ATOM 1147 C CA . GLU A 1 139 ? 9.898 -5.199 -10.617 1 95.38 139 GLU A CA 1
ATOM 1148 C C . GLU A 1 139 ? 9.016 -3.969 -10.82 1 95.38 139 GLU A C 1
ATOM 1150 O O . GLU A 1 139 ? 8.172 -3.941 -11.719 1 95.38 139 GLU A O 1
ATOM 1155 N N . PHE A 1 140 ? 9.242 -2.979 -9.922 1 94 140 PHE A N 1
ATOM 1156 C CA . PHE A 1 140 ? 8.516 -1.718 -10.023 1 94 140 PHE A CA 1
ATOM 1157 C C . PHE A 1 140 ? 9.477 -0.557 -10.25 1 94 140 PHE A C 1
ATOM 1159 O O . PHE A 1 140 ? 10.562 -0.519 -9.664 1 94 140 PHE A O 1
ATOM 1166 N N . SER A 1 141 ? 9.062 0.381 -11.094 1 90.56 141 SER A N 1
ATOM 1167 C CA . SER A 1 141 ? 9.742 1.656 -11.266 1 90.56 141 SER A CA 1
ATOM 1168 C C . SER A 1 141 ? 8.75 2.807 -11.391 1 90.56 141 SER A C 1
ATOM 1170 O O . SER A 1 141 ? 7.652 2.631 -11.914 1 90.56 141 SER A O 1
ATOM 1172 N N . ALA A 1 142 ? 9.148 4.008 -10.898 1 85.5 142 ALA A N 1
ATOM 1173 C CA . ALA A 1 142 ? 8.266 5.168 -10.945 1 85.5 142 ALA A CA 1
ATOM 1174 C C . ALA A 1 142 ? 8.133 5.695 -12.375 1 85.5 142 ALA A C 1
ATOM 1176 O O . ALA A 1 142 ? 7.082 6.223 -12.75 1 85.5 142 ALA A O 1
ATOM 1177 N N . LYS A 1 143 ? 9.289 5.637 -13.078 1 78.94 143 LYS A N 1
ATOM 1178 C CA . LYS A 1 143 ? 9.273 6.219 -14.414 1 78.94 143 LYS A CA 1
ATOM 1179 C C . LYS A 1 143 ? 9.695 5.195 -15.469 1 78.94 143 LYS A C 1
ATOM 1181 O O . LYS A 1 143 ? 10.383 4.223 -15.148 1 78.94 143 LYS A O 1
ATOM 1186 N N . ALA A 1 144 ? 9.188 5.594 -16.641 1 75.81 144 ALA A N 1
ATOM 1187 C CA . ALA A 1 144 ? 9.492 4.711 -17.766 1 75.81 144 ALA A CA 1
ATOM 1188 C C . ALA A 1 144 ? 10.523 5.336 -18.703 1 75.81 144 ALA A C 1
ATOM 1190 O O . ALA A 1 144 ? 10.227 6.316 -19.391 1 75.81 144 ALA A O 1
ATOM 1191 N N . THR A 1 145 ? 11.75 5.035 -18.484 1 80.44 145 THR A N 1
ATOM 1192 C CA . THR A 1 145 ? 12.695 5.285 -19.562 1 80.44 145 THR A CA 1
ATOM 1193 C C . THR A 1 145 ? 13.188 3.973 -20.172 1 80.44 145 THR A C 1
ATOM 1195 O O . THR A 1 145 ? 13.344 2.977 -19.453 1 80.44 145 THR A O 1
ATOM 1198 N N . ALA A 1 146 ? 13.398 4.035 -21.422 1 78.38 146 ALA A N 1
ATOM 1199 C CA . ALA A 1 146 ? 13.742 2.805 -22.141 1 78.38 146 ALA A CA 1
ATOM 1200 C C . ALA A 1 146 ? 14.992 2.162 -21.562 1 78.38 146 ALA A C 1
ATOM 1202 O O . ALA A 1 146 ? 15.031 0.951 -21.328 1 78.38 146 ALA A O 1
ATOM 1203 N N . THR A 1 147 ? 15.945 2.932 -21.312 1 81.31 147 THR A N 1
ATOM 1204 C CA . THR A 1 147 ? 17.203 2.41 -20.812 1 81.31 147 THR A CA 1
ATOM 1205 C C . THR A 1 147 ? 17.031 1.831 -19.422 1 81.31 147 THR A C 1
ATOM 1207 O O . THR A 1 147 ? 17.547 0.746 -19.125 1 81.31 147 THR A O 1
ATOM 1210 N N . LYS A 1 148 ? 16.359 2.51 -18.625 1 84 148 LYS A N 1
ATOM 1211 C CA . LYS A 1 148 ? 16.141 2.033 -17.266 1 84 148 LYS A CA 1
ATOM 1212 C C . LYS A 1 148 ? 15.273 0.776 -17.25 1 84 148 LYS A C 1
ATOM 1214 O O . LYS A 1 148 ? 15.523 -0.15 -16.484 1 84 148 LYS A O 1
ATOM 1219 N N . MET A 1 149 ? 14.438 0.785 -18.203 1 87.44 149 MET A N 1
ATOM 1220 C CA . MET A 1 149 ? 13.539 -0.36 -18.281 1 87.44 149 MET A CA 1
ATOM 1221 C C . MET A 1 149 ? 14.305 -1.637 -18.609 1 87.44 149 MET A C 1
ATOM 1223 O O . MET A 1 149 ? 14.039 -2.689 -18.016 1 87.44 149 MET A O 1
ATOM 1227 N N . ILE A 1 150 ? 15.172 -1.527 -19.484 1 86.19 150 ILE A N 1
ATOM 1228 C CA . ILE A 1 150 ? 15.961 -2.686 -19.891 1 86.19 150 ILE A CA 1
ATOM 1229 C C . ILE A 1 150 ? 16.875 -3.115 -18.75 1 86.19 150 ILE A C 1
ATOM 1231 O O . ILE A 1 150 ? 17.016 -4.309 -18.469 1 86.19 150 ILE A O 1
ATOM 1235 N N . GLY A 1 151 ? 17.5 -2.119 -18.172 1 86.38 151 GLY A N 1
ATOM 1236 C CA . GLY A 1 151 ? 18.328 -2.42 -17.016 1 86.38 151 GLY A CA 1
ATOM 1237 C C . GLY A 1 151 ? 17.578 -3.104 -15.898 1 86.38 151 GLY A C 1
ATOM 1238 O O . GLY A 1 151 ? 18.047 -4.109 -15.352 1 86.38 151 GLY A O 1
ATOM 1239 N N . ASP A 1 152 ? 16.453 -2.602 -15.625 1 89.56 152 ASP A N 1
ATOM 1240 C CA . ASP A 1 152 ? 15.633 -3.162 -14.562 1 89.56 152 ASP A CA 1
ATOM 1241 C C . ASP A 1 152 ? 15.164 -4.57 -14.914 1 89.56 152 ASP A C 1
ATOM 1243 O O . ASP A 1 152 ? 15.102 -5.449 -14.055 1 89.56 152 ASP A O 1
ATOM 1247 N N . ARG A 1 153 ? 14.891 -4.754 -16.141 1 90.19 153 ARG A N 1
ATOM 1248 C CA . ARG A 1 153 ? 14.469 -6.074 -16.609 1 90.19 153 ARG A CA 1
ATOM 1249 C C . ARG A 1 153 ? 15.586 -7.098 -16.422 1 90.19 153 ARG A C 1
ATOM 1251 O O . ARG A 1 153 ? 15.336 -8.227 -15.992 1 90.19 153 ARG A O 1
ATOM 1258 N N . CYS A 1 154 ? 16.719 -6.684 -16.781 1 89.62 154 CYS A N 1
ATOM 1259 C CA . CYS A 1 154 ? 17.875 -7.574 -16.641 1 89.62 154 CYS A CA 1
ATOM 1260 C C . CYS A 1 154 ? 18.109 -7.941 -15.18 1 89.62 154 CYS A C 1
ATOM 1262 O O . CYS A 1 154 ? 18.359 -9.102 -14.859 1 89.62 154 CYS A O 1
ATOM 1264 N N . ARG A 1 155 ? 17.984 -6.977 -14.398 1 90.25 155 ARG A N 1
ATOM 1265 C CA . ARG A 1 155 ? 18.141 -7.227 -12.969 1 90.25 155 ARG A CA 1
ATOM 1266 C C . ARG A 1 155 ? 17.062 -8.18 -12.453 1 90.25 155 ARG A C 1
ATOM 1268 O O . ARG A 1 155 ? 17.359 -9.141 -11.742 1 90.25 155 ARG A O 1
ATOM 1275 N N . SER A 1 156 ? 15.891 -7.898 -12.82 1 92.31 156 SER A N 1
ATOM 1276 C CA . SER A 1 156 ? 14.766 -8.734 -12.406 1 92.31 156 SER A CA 1
ATOM 1277 C C . SER A 1 156 ? 14.898 -10.148 -12.953 1 92.31 156 SER A C 1
ATOM 1279 O O . SER A 1 156 ? 14.586 -11.117 -12.266 1 92.31 156 SER A O 1
ATOM 1281 N N . ALA A 1 157 ? 15.375 -10.273 -14.102 1 92.12 157 ALA A N 1
ATOM 1282 C CA . ALA A 1 157 ? 15.602 -11.586 -14.703 1 92.12 157 ALA A CA 1
ATOM 1283 C C . ALA A 1 157 ? 16.625 -12.383 -13.914 1 92.12 157 ALA A C 1
ATOM 1285 O O . ALA A 1 157 ? 16.469 -13.594 -13.734 1 92.12 157 ALA A O 1
ATOM 1286 N N . ARG A 1 158 ? 17.594 -11.742 -13.453 1 92.31 158 ARG A N 1
ATOM 1287 C CA . ARG A 1 158 ? 18.609 -12.422 -12.672 1 92.31 158 ARG A CA 1
ATOM 1288 C C . ARG A 1 158 ? 18.047 -12.906 -11.336 1 92.31 158 ARG A C 1
ATOM 1290 O O . ARG A 1 158 ? 18.359 -14.008 -10.891 1 92.31 158 ARG A O 1
ATOM 1297 N N . ILE A 1 159 ? 17.328 -12.07 -10.75 1 93.5 159 ILE A N 1
ATOM 1298 C CA . ILE A 1 159 ? 16.688 -12.445 -9.492 1 93.5 159 ILE A CA 1
ATOM 1299 C C . ILE A 1 159 ? 15.766 -13.648 -9.719 1 93.5 159 ILE A C 1
ATOM 1301 O O . ILE A 1 159 ? 15.828 -14.625 -8.969 1 93.5 159 ILE A O 1
ATOM 1305 N N . ASN A 1 160 ? 14.984 -13.578 -10.719 1 94.69 160 ASN A N 1
ATOM 1306 C CA . ASN A 1 160 ? 14.016 -14.641 -10.984 1 94.69 160 ASN A CA 1
ATOM 1307 C C . ASN A 1 160 ? 14.703 -15.906 -11.5 1 94.69 160 ASN A C 1
ATOM 1309 O O . ASN A 1 160 ? 14.188 -17.016 -11.32 1 94.69 160 ASN A O 1
ATOM 1313 N N . GLN A 1 161 ? 15.867 -15.734 -12.094 1 93.44 161 GLN A N 1
ATOM 1314 C CA . GLN A 1 161 ? 16.688 -16.906 -12.383 1 93.44 161 GLN A CA 1
ATOM 1315 C C . GLN A 1 161 ? 17.078 -17.641 -11.109 1 93.44 161 GLN A C 1
ATOM 1317 O O . GLN A 1 161 ? 17.031 -18.875 -11.055 1 93.44 161 GLN A O 1
ATOM 1322 N N . SER A 1 162 ? 17.469 -16.875 -10.141 1 93.75 162 SER A N 1
ATOM 1323 C CA . SER A 1 162 ? 17.812 -17.469 -8.852 1 93.75 162 SER A CA 1
ATOM 1324 C C . SER A 1 162 ? 16.609 -18.219 -8.266 1 93.75 162 SER A C 1
ATOM 1326 O O . SER A 1 162 ? 16.766 -19.297 -7.699 1 93.75 162 SER A O 1
ATOM 1328 N N . ILE A 1 163 ? 15.5 -17.641 -8.375 1 94.5 163 ILE A N 1
ATOM 1329 C CA . ILE A 1 163 ? 14.281 -18.266 -7.879 1 94.5 163 ILE A CA 1
ATOM 1330 C C . ILE A 1 163 ? 14.008 -19.547 -8.648 1 94.5 163 ILE A C 1
ATOM 1332 O O . ILE A 1 163 ? 13.734 -20.594 -8.055 1 94.5 163 ILE A O 1
ATOM 1336 N N . LEU A 1 164 ? 14.109 -19.469 -9.945 1 94.56 164 LEU A N 1
ATOM 1337 C CA . LEU A 1 164 ? 13.914 -20.625 -10.797 1 94.56 164 LEU A CA 1
ATOM 1338 C C . LEU A 1 164 ? 14.867 -21.75 -10.414 1 94.56 164 LEU A C 1
ATOM 1340 O O . LEU A 1 164 ? 14.461 -22.906 -10.281 1 94.56 164 LEU A O 1
ATOM 1344 N N . ASN A 1 165 ? 16.141 -21.375 -10.258 1 92 165 ASN A N 1
ATOM 1345 C CA . ASN A 1 165 ? 17.125 -22.359 -9.844 1 92 165 ASN A CA 1
ATOM 1346 C C . ASN A 1 165 ? 16.734 -23.047 -8.539 1 92 165 ASN A C 1
ATOM 1348 O O . ASN A 1 165 ? 16.812 -24.281 -8.43 1 92 165 ASN A O 1
ATOM 1352 N N . GLY A 1 166 ? 16.344 -22.203 -7.617 1 90.5 166 GLY A N 1
ATOM 1353 C CA . GLY A 1 166 ? 15.906 -22.75 -6.344 1 90.5 166 GLY A CA 1
ATOM 1354 C C . GLY A 1 166 ? 14.758 -23.734 -6.48 1 90.5 166 GLY A C 1
ATOM 1355 O O . GLY A 1 166 ? 14.719 -24.75 -5.793 1 90.5 166 GLY A O 1
ATOM 1356 N N . LEU A 1 167 ? 13.836 -23.5 -7.316 1 91.75 167 LEU A N 1
ATOM 1357 C CA . LEU A 1 167 ? 12.68 -24.359 -7.547 1 91.75 167 LEU A CA 1
ATOM 1358 C C . LEU A 1 167 ? 13.094 -25.641 -8.242 1 91.75 167 LEU A C 1
ATOM 1360 O O . LEU A 1 167 ? 12.555 -26.719 -7.945 1 91.75 167 LEU A O 1
ATOM 1364 N N . LEU A 1 168 ? 14.031 -25.547 -9.102 1 90.5 168 LEU A N 1
ATOM 1365 C CA . LEU A 1 168 ? 14.469 -26.688 -9.891 1 90.5 168 LEU A CA 1
ATOM 1366 C C . LEU A 1 168 ? 15.336 -27.625 -9.055 1 90.5 168 LEU A C 1
ATOM 1368 O O . LEU A 1 168 ? 15.586 -28.766 -9.453 1 90.5 168 LEU A O 1
ATOM 1372 N N . GLU A 1 169 ? 15.781 -27.141 -7.977 1 87.38 169 GLU A N 1
ATOM 1373 C CA . GLU A 1 169 ? 16.609 -27.953 -7.09 1 87.38 169 GLU A CA 1
ATOM 1374 C C . GLU A 1 169 ? 15.766 -28.953 -6.32 1 87.38 169 GLU A C 1
ATOM 1376 O O . GLU A 1 169 ? 16.297 -29.906 -5.734 1 87.38 169 GLU A O 1
ATOM 1381 N N . TYR A 1 170 ? 14.508 -28.766 -6.359 1 86 170 TYR A N 1
ATOM 1382 C CA . TYR A 1 170 ? 13.633 -29.766 -5.75 1 86 170 TYR A CA 1
ATOM 1383 C C . TYR A 1 170 ? 13.656 -31.062 -6.535 1 86 170 TYR A C 1
ATOM 1385 O O . TYR A 1 170 ? 13.992 -31.078 -7.723 1 86 170 TYR A O 1
ATOM 1393 N N . ASN A 1 171 ? 13.391 -32.188 -5.797 1 84.44 171 ASN A N 1
ATOM 1394 C CA . ASN A 1 171 ? 13.383 -33.469 -6.445 1 84.44 171 ASN A CA 1
ATOM 1395 C C . ASN A 1 171 ? 12.148 -33.656 -7.32 1 84.44 171 ASN A C 1
ATOM 1397 O O . ASN A 1 171 ? 11.258 -34.438 -6.988 1 84.44 171 ASN A O 1
ATOM 1401 N N . LEU A 1 172 ? 12.227 -32.969 -8.406 1 87.88 172 LEU A N 1
ATOM 1402 C CA . LEU A 1 172 ? 11.117 -33 -9.344 1 87.88 172 LEU A CA 1
ATOM 1403 C C . LEU A 1 172 ? 11.375 -34 -10.461 1 87.88 172 LEU A C 1
ATOM 1405 O O . LEU A 1 172 ? 12.516 -34.219 -10.875 1 87.88 172 LEU A O 1
ATOM 1409 N N . ASP A 1 173 ? 10.359 -34.656 -10.859 1 86.12 173 ASP A N 1
ATOM 1410 C CA . ASP A 1 173 ? 10.516 -35.5 -12.031 1 86.12 173 ASP A CA 1
ATOM 1411 C C . ASP A 1 173 ? 10.375 -34.719 -13.32 1 86.12 173 ASP A C 1
ATOM 1413 O O . ASP A 1 173 ? 10.109 -33.5 -13.281 1 86.12 173 ASP A O 1
ATOM 1417 N N . ASP A 1 174 ? 10.531 -35.344 -14.453 1 85.31 174 ASP A N 1
ATOM 1418 C CA . ASP A 1 174 ? 10.578 -34.656 -15.742 1 85.31 174 ASP A CA 1
ATOM 1419 C C . ASP A 1 174 ? 9.211 -34.062 -16.109 1 85.31 174 ASP A C 1
ATOM 1421 O O . ASP A 1 174 ? 9.133 -33.031 -16.781 1 85.31 174 ASP A O 1
ATOM 1425 N N . ASN A 1 175 ? 8.164 -34.688 -15.672 1 83.81 175 ASN A N 1
ATOM 1426 C CA . ASN A 1 175 ? 6.836 -34.156 -15.953 1 83.81 175 ASN A CA 1
ATOM 1427 C C . ASN A 1 175 ? 6.523 -32.938 -15.102 1 83.81 175 ASN A C 1
ATOM 1429 O O . ASN A 1 175 ? 5.918 -31.969 -15.594 1 83.81 175 ASN A O 1
ATOM 1433 N N . GLN A 1 176 ? 6.988 -32.938 -13.914 1 85.69 176 GLN A N 1
ATOM 1434 C CA . GLN A 1 176 ? 6.75 -31.844 -12.984 1 85.69 176 GLN A CA 1
ATOM 1435 C C . GLN A 1 176 ? 7.57 -30.625 -13.367 1 85.69 176 GLN A C 1
ATOM 1437 O O . GLN A 1 176 ? 7.094 -29.484 -13.242 1 85.69 176 GLN A O 1
ATOM 1442 N N . VAL A 1 177 ? 8.703 -30.844 -13.812 1 88.62 177 VAL A N 1
ATOM 1443 C CA . VAL A 1 177 ? 9.641 -29.75 -14.07 1 88.62 177 VAL A CA 1
ATOM 1444 C C . VAL A 1 177 ? 9.172 -28.938 -15.281 1 88.62 177 VAL A C 1
ATOM 1446 O O . VAL A 1 177 ? 9.516 -27.766 -15.414 1 88.62 177 VAL A O 1
ATOM 1449 N N . LYS A 1 178 ? 8.398 -29.516 -16.188 1 83 178 LYS A N 1
ATOM 1450 C CA . LYS A 1 178 ? 7.887 -28.828 -17.375 1 83 178 LYS A CA 1
ATOM 1451 C C . LYS A 1 178 ? 7.043 -27.625 -16.984 1 83 178 LYS A C 1
ATOM 1453 O O . LYS A 1 178 ? 6.98 -26.641 -17.734 1 83 178 LYS A O 1
ATOM 1458 N N . ASP A 1 179 ? 6.531 -27.641 -15.805 1 83.38 179 ASP A N 1
ATOM 1459 C CA . ASP A 1 179 ? 5.605 -26.609 -15.383 1 83.38 179 ASP A CA 1
ATOM 1460 C C . ASP A 1 179 ? 6.293 -25.609 -14.453 1 83.38 179 ASP A C 1
ATOM 1462 O O . ASP A 1 179 ? 5.664 -24.656 -13.969 1 83.38 179 ASP A O 1
ATOM 1466 N N . ILE A 1 180 ? 7.566 -25.922 -14.25 1 91.56 180 ILE A N 1
ATOM 1467 C CA . ILE A 1 180 ? 8.281 -25.016 -13.359 1 91.56 180 ILE A CA 1
ATOM 1468 C C . ILE A 1 180 ? 8.891 -23.875 -14.172 1 91.56 180 ILE A C 1
ATOM 1470 O O . ILE A 1 180 ? 9.891 -24.062 -14.867 1 91.56 180 ILE A O 1
ATOM 1474 N N . ARG A 1 181 ? 8.281 -22.797 -14.141 1 92.62 181 ARG A N 1
ATOM 1475 C CA . ARG A 1 181 ? 8.672 -21.5 -14.695 1 92.62 181 ARG A CA 1
ATOM 1476 C C . ARG A 1 181 ? 8.398 -20.375 -13.703 1 92.62 181 ARG A C 1
ATOM 1478 O O . ARG A 1 181 ? 7.629 -20.562 -12.75 1 92.62 181 ARG A O 1
ATOM 1485 N N . VAL A 1 182 ? 9.055 -19.25 -13.93 1 95.94 182 VAL A N 1
ATOM 1486 C CA . VAL A 1 182 ? 8.852 -18.156 -12.992 1 95.94 182 VAL A CA 1
ATOM 1487 C C . VAL A 1 182 ? 8.258 -16.953 -13.727 1 95.94 182 VAL A C 1
ATOM 1489 O O . VAL A 1 182 ? 8.969 -16.203 -14.391 1 95.94 182 VAL A O 1
ATOM 1492 N N . PRO A 1 183 ? 6.965 -16.828 -13.633 1 96.06 183 PRO A N 1
ATOM 1493 C CA . PRO A 1 183 ? 6.363 -15.594 -14.148 1 96.06 183 PRO A CA 1
ATOM 1494 C C . PRO A 1 183 ? 6.637 -14.383 -13.25 1 96.06 183 PRO A C 1
ATOM 1496 O O . PRO A 1 183 ? 6.711 -14.523 -12.031 1 96.06 183 PRO A O 1
ATOM 1499 N N . PHE A 1 184 ? 6.773 -13.211 -13.844 1 96.12 184 PHE A N 1
ATOM 1500 C CA . PHE A 1 184 ? 6.918 -11.992 -13.055 1 96.12 184 PHE A CA 1
ATOM 1501 C C . PHE A 1 184 ? 6.418 -10.789 -13.844 1 96.12 184 PHE A C 1
ATOM 1503 O O . PHE A 1 184 ? 6.285 -10.844 -15.062 1 96.12 184 PHE A O 1
ATOM 1510 N N . LEU A 1 185 ? 6.078 -9.797 -13.148 1 96.88 185 LEU A N 1
ATOM 1511 C CA . LEU A 1 185 ? 5.602 -8.555 -13.75 1 96.88 185 LEU A CA 1
ATOM 1512 C C . LEU A 1 185 ? 6.664 -7.461 -13.648 1 96.88 185 LEU A C 1
ATOM 1514 O O . LEU A 1 185 ? 7.34 -7.34 -12.633 1 96.88 185 LEU A O 1
ATOM 1518 N N . GLN A 1 186 ? 6.836 -6.789 -14.734 1 95.56 186 GLN A N 1
ATOM 1519 C CA . GLN A 1 186 ? 7.641 -5.57 -14.734 1 95.56 186 GLN A CA 1
ATOM 1520 C C . GLN A 1 186 ? 6.77 -4.336 -14.953 1 95.56 186 GLN A C 1
ATOM 1522 O O . GLN A 1 186 ? 6.035 -4.258 -15.938 1 95.56 186 GLN A O 1
ATOM 1527 N N 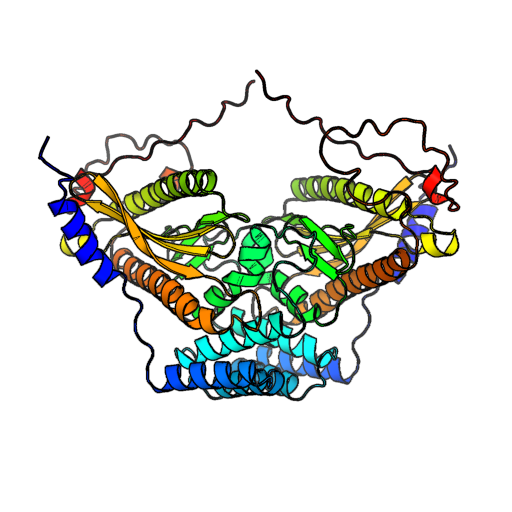. PHE A 1 187 ? 6.898 -3.441 -13.992 1 95.5 187 PHE A N 1
ATOM 1528 C CA . PHE A 1 187 ? 6.168 -2.184 -14.102 1 95.5 187 PHE A CA 1
ATOM 1529 C C . PHE A 1 187 ? 7.117 -1.03 -14.398 1 95.5 187 PHE A C 1
ATOM 1531 O O . PHE A 1 187 ? 8.125 -0.854 -13.711 1 95.5 187 PHE A O 1
ATOM 1538 N N . ALA A 1 188 ? 6.883 -0.278 -15.43 1 92.88 188 ALA A N 1
ATOM 1539 C CA . ALA A 1 188 ? 7.488 1.015 -15.734 1 92.88 188 ALA A CA 1
ATOM 1540 C C . ALA A 1 188 ? 6.453 2.137 -15.664 1 92.88 188 ALA A C 1
ATOM 1542 O O . ALA A 1 188 ? 5.723 2.375 -16.625 1 92.88 188 ALA A O 1
ATOM 1543 N N . GLY A 1 189 ? 6.5 2.852 -14.531 1 90.12 189 GLY A N 1
ATOM 1544 C CA . GLY A 1 189 ? 5.34 3.684 -14.266 1 90.12 189 GLY A CA 1
ATOM 1545 C C . GLY A 1 189 ? 4.059 2.887 -14.109 1 90.12 189 GLY A C 1
ATOM 1546 O O . GLY A 1 189 ? 3.992 1.958 -13.305 1 90.12 189 GLY A O 1
ATOM 1547 N N . THR A 1 190 ? 3.115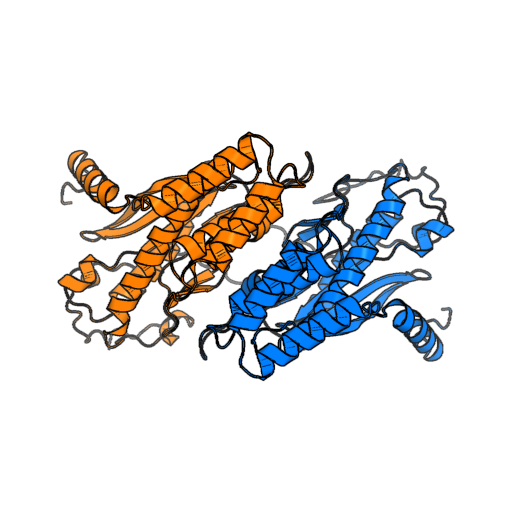 3.219 -15 1 92.5 190 THR A N 1
ATOM 1548 C CA . THR A 1 190 ? 1.834 2.529 -14.906 1 92.5 190 THR A CA 1
ATOM 1549 C C . THR A 1 190 ? 1.738 1.422 -15.953 1 92.5 190 THR A C 1
ATOM 1551 O O . THR A 1 190 ? 0.763 0.668 -15.977 1 92.5 190 THR A O 1
ATOM 1554 N N . ASN A 1 191 ? 2.781 1.34 -16.703 1 93.81 191 ASN A N 1
ATOM 1555 C CA . ASN A 1 191 ? 2.822 0.292 -17.719 1 93.81 191 ASN A CA 1
ATOM 1556 C C . ASN A 1 191 ? 3.412 -1.002 -17.172 1 93.81 191 ASN A C 1
ATOM 1558 O O . ASN A 1 191 ? 4.473 -0.988 -16.531 1 93.81 191 ASN A O 1
ATOM 1562 N N . GLY A 1 192 ? 2.654 -2.053 -17.359 1 94.69 192 GLY A N 1
ATOM 1563 C CA . GLY A 1 192 ? 3.111 -3.355 -16.891 1 94.69 192 GLY A CA 1
ATOM 1564 C C . GLY A 1 192 ? 3.197 -4.383 -18.016 1 94.69 192 GLY A C 1
ATOM 1565 O O . GLY A 1 192 ? 2.516 -4.262 -19.031 1 94.69 192 GLY A O 1
ATOM 1566 N N . GLN A 1 193 ? 4.035 -5.332 -17.797 1 93.06 193 GLN A N 1
ATOM 1567 C CA . GLN A 1 193 ? 4.133 -6.473 -18.703 1 93.06 193 GLN A CA 1
ATOM 1568 C C . GLN A 1 193 ? 4.41 -7.762 -17.938 1 93.06 193 GLN A C 1
ATOM 1570 O O . GLN A 1 193 ? 5.219 -7.773 -17.016 1 93.06 193 GLN A O 1
ATOM 1575 N N . LEU A 1 194 ? 3.699 -8.75 -18.375 1 95.88 194 LEU A N 1
ATOM 1576 C CA . LEU A 1 194 ? 3.996 -10.086 -17.875 1 95.88 194 LEU A CA 1
ATOM 1577 C C . LEU A 1 194 ? 5.191 -10.688 -18.609 1 95.88 194 LEU A C 1
ATOM 1579 O O . LEU A 1 194 ? 5.277 -10.617 -19.828 1 95.88 194 LEU A O 1
ATOM 1583 N N . LEU A 1 195 ? 6.098 -11.172 -17.812 1 92.81 195 LEU A N 1
ATOM 1584 C CA . LEU A 1 195 ? 7.238 -11.914 -18.344 1 92.81 195 LEU A CA 1
ATOM 1585 C C . LEU A 1 195 ? 7.332 -13.289 -17.688 1 92.81 195 LEU A C 1
ATOM 1587 O O . LEU A 1 195 ? 6.879 -13.477 -16.547 1 92.81 195 LEU A O 1
ATOM 1591 N N . ILE A 1 196 ? 7.926 -14.242 -18.406 1 93.31 196 ILE A N 1
ATOM 1592 C CA . ILE A 1 196 ? 8.117 -15.578 -17.875 1 93.31 196 ILE A CA 1
ATOM 1593 C C . ILE A 1 196 ? 9.562 -16.016 -18.094 1 93.31 196 ILE A C 1
ATOM 1595 O O . ILE A 1 196 ? 10.062 -16 -19.219 1 93.31 196 ILE A O 1
ATOM 1599 N N . GLU A 1 197 ? 10.133 -16.344 -17.047 1 93.75 197 GLU A N 1
ATOM 1600 C CA . GLU A 1 197 ? 11.484 -16.906 -17.125 1 93.75 197 GLU A CA 1
ATOM 1601 C C . GLU A 1 197 ? 11.453 -18.438 -17.125 1 93.75 197 GLU A C 1
ATOM 1603 O O . GLU A 1 197 ? 10.734 -19.047 -16.344 1 93.75 197 GLU A O 1
ATOM 1608 N N . ASP A 1 198 ? 12.219 -18.953 -18 1 90.5 198 ASP A N 1
ATOM 1609 C CA . ASP A 1 198 ? 12.289 -20.406 -18.156 1 90.5 198 ASP A CA 1
ATOM 1610 C C . ASP A 1 198 ? 13.711 -20.859 -18.484 1 90.5 198 ASP A C 1
ATOM 1612 O O . ASP A 1 198 ? 14.531 -20.062 -18.953 1 90.5 198 ASP A O 1
ATOM 1616 N N . LEU A 1 199 ? 14.023 -22.016 -18.047 1 90 199 LEU A N 1
ATOM 1617 C CA . LEU A 1 199 ? 15.258 -22.688 -18.453 1 90 199 LEU A CA 1
ATOM 1618 C C . LEU A 1 199 ? 14.977 -23.719 -19.547 1 90 199 LEU A C 1
ATOM 1620 O O . LEU A 1 199 ? 14.344 -24.75 -19.297 1 90 199 LEU A O 1
ATOM 1624 N N . MET A 1 200 ? 15.5 -23.422 -20.766 1 81.06 200 MET A N 1
ATOM 1625 C CA . MET A 1 200 ? 15.25 -24.25 -21.938 1 81.06 200 MET A CA 1
ATOM 1626 C C . MET A 1 200 ? 16.562 -24.656 -22.609 1 81.06 200 MET A C 1
ATOM 1628 O O . MET A 1 200 ? 17.281 -23.797 -23.125 1 81.06 200 MET A O 1
ATOM 1632 N N . GLU A 1 201 ? 16.844 -25.969 -22.625 1 78.38 201 GLU A N 1
ATOM 1633 C CA . GLU A 1 201 ? 18 -26.516 -23.312 1 78.38 201 GLU A CA 1
ATOM 1634 C C . GLU A 1 201 ? 19.281 -25.812 -22.875 1 78.38 201 GLU A C 1
ATOM 1636 O O . GLU A 1 201 ? 20.094 -25.391 -23.719 1 78.38 201 GLU A O 1
ATOM 1641 N N . GLY A 1 202 ? 19.328 -25.5 -21.609 1 79.88 202 GLY A N 1
ATOM 1642 C CA . GLY A 1 202 ? 20.531 -24.938 -21.031 1 79.88 202 GLY A CA 1
ATOM 1643 C C . GLY A 1 202 ? 20.578 -23.422 -21.062 1 79.88 202 GLY A C 1
ATOM 1644 O O . GLY A 1 202 ? 21.547 -22.812 -20.609 1 79.88 202 GLY A O 1
ATOM 1645 N N . PHE A 1 203 ? 19.484 -22.828 -21.625 1 83.69 203 PHE A N 1
ATOM 1646 C CA . PHE A 1 203 ? 19.438 -21.375 -21.703 1 83.69 203 PHE A CA 1
ATOM 1647 C C . PHE A 1 203 ? 18.312 -20.828 -20.844 1 83.69 203 PHE A C 1
ATOM 1649 O O . PHE A 1 203 ? 17.188 -21.312 -20.891 1 83.69 203 PHE A O 1
ATOM 1656 N N . TYR A 1 204 ? 18.719 -19.828 -20.172 1 88.5 204 TYR A N 1
ATOM 1657 C CA . TYR A 1 204 ? 17.672 -19.047 -19.516 1 88.5 204 TYR A CA 1
ATOM 1658 C C . TYR A 1 204 ? 17.047 -18.047 -20.484 1 88.5 204 TYR A C 1
ATOM 1660 O O . TYR A 1 204 ? 17.734 -17.234 -21.094 1 88.5 204 TYR A O 1
ATOM 1668 N N . VAL A 1 205 ? 15.75 -18.125 -20.625 1 86.56 205 VAL A N 1
ATOM 1669 C CA . VAL A 1 205 ? 15.031 -17.25 -21.547 1 86.56 205 VAL A CA 1
ATOM 1670 C C . VAL A 1 205 ? 13.922 -16.5 -20.812 1 86.56 205 VAL A C 1
ATOM 1672 O O . VAL A 1 205 ? 13.258 -17.078 -19.938 1 86.56 205 VAL A O 1
ATOM 1675 N N . VAL A 1 206 ? 13.812 -15.266 -21.156 1 89.75 206 VAL A N 1
ATOM 1676 C CA . VAL A 1 206 ? 12.688 -14.469 -20.672 1 89.75 206 VAL A CA 1
ATOM 1677 C C . VAL A 1 206 ? 11.703 -14.211 -21.797 1 89.75 206 VAL A C 1
ATOM 1679 O O . VAL A 1 206 ? 12.031 -13.523 -22.781 1 89.75 206 VAL A O 1
ATOM 1682 N N . LEU A 1 207 ? 10.516 -14.742 -21.672 1 87.69 207 LEU A N 1
ATOM 1683 C CA . LEU A 1 207 ? 9.492 -14.625 -22.703 1 87.69 207 LEU A CA 1
ATOM 1684 C C . LEU A 1 207 ? 8.5 -13.516 -22.359 1 87.69 207 LEU A C 1
ATOM 1686 O O . LEU A 1 207 ? 7.984 -13.461 -21.25 1 87.69 207 LEU A O 1
ATOM 1690 N N . PRO A 1 208 ? 8.219 -12.656 -23.312 1 87.62 208 PRO A N 1
ATOM 1691 C CA . PRO A 1 208 ? 7.27 -11.57 -23.062 1 87.62 208 PRO A CA 1
ATOM 1692 C C . PRO A 1 208 ? 5.816 -12.031 -23.156 1 87.62 208 PRO A C 1
ATOM 1694 O O . PRO A 1 208 ? 5.449 -12.75 -24.094 1 87.62 208 PRO A O 1
ATOM 1697 N N . GLY A 1 209 ? 5.051 -11.711 -22.172 1 89.44 209 GLY A N 1
ATOM 1698 C CA . GLY A 1 209 ? 3.611 -11.914 -22.188 1 89.44 209 GLY A CA 1
ATOM 1699 C C . GLY A 1 209 ? 2.834 -10.633 -22.438 1 89.44 209 GLY A C 1
ATOM 1700 O O . GLY A 1 209 ? 3.352 -9.703 -23.062 1 89.44 209 GLY A O 1
ATOM 1701 N N . PRO A 1 210 ? 1.589 -10.656 -22.109 1 90.88 210 PRO A N 1
ATOM 1702 C CA . PRO A 1 210 ? 0.723 -9.508 -22.375 1 90.88 210 PRO A CA 1
ATOM 1703 C C . PRO A 1 210 ? 1.188 -8.234 -21.672 1 90.88 210 PRO A C 1
ATOM 1705 O O . PRO A 1 210 ? 1.681 -8.297 -20.547 1 90.88 210 PRO A O 1
ATOM 1708 N N . LYS A 1 211 ? 0.967 -7.168 -22.391 1 92.19 211 LYS A N 1
ATOM 1709 C CA . LYS A 1 211 ? 1.151 -5.84 -21.812 1 92.19 211 LYS A CA 1
ATOM 1710 C C . LYS A 1 211 ? -0.164 -5.293 -21.266 1 92.19 211 LYS A C 1
ATOM 1712 O O . LYS A 1 211 ? -1.241 -5.668 -21.734 1 92.19 211 LYS A O 1
ATOM 1717 N N . PHE A 1 212 ? -0.06 -4.516 -20.234 1 94.62 212 PHE A N 1
ATOM 1718 C CA . PHE A 1 212 ? -1.238 -3.881 -19.656 1 94.62 212 PHE A CA 1
ATOM 1719 C C . PHE A 1 212 ? -0.874 -2.545 -19.016 1 94.62 212 PHE A C 1
ATOM 1721 O O . PHE A 1 212 ? 0.302 -2.184 -18.953 1 94.62 212 PHE A O 1
ATOM 1728 N N . GLU A 1 213 ? -1.873 -1.799 -18.672 1 96.62 213 GLU A N 1
ATOM 1729 C CA . GLU A 1 213 ? -1.677 -0.499 -18.047 1 96.62 213 GLU A CA 1
ATOM 1730 C C . GLU A 1 213 ? -2.58 -0.337 -16.812 1 96.62 213 GLU A C 1
ATOM 1732 O O . GLU A 1 213 ? -3.785 -0.588 -16.891 1 96.62 213 GLU A O 1
ATOM 1737 N N . LEU A 1 214 ? -1.976 0.027 -15.688 1 96.81 214 LEU A N 1
ATOM 1738 C CA . LEU A 1 214 ? -2.734 0.287 -14.469 1 96.81 214 LEU A CA 1
ATOM 1739 C C . LEU A 1 214 ? -3.588 1.542 -14.617 1 96.81 214 LEU A C 1
ATOM 1741 O O . LEU A 1 214 ? -3.09 2.59 -15.039 1 96.81 214 LEU A O 1
ATOM 1745 N N . PRO A 1 215 ? -4.875 1.424 -14.297 1 96.69 215 PRO A N 1
ATOM 1746 C CA . PRO A 1 215 ? -5.684 2.646 -14.336 1 96.69 215 PRO A CA 1
ATOM 1747 C C . PRO A 1 215 ? -5.371 3.592 -13.172 1 96.69 215 PRO A C 1
ATOM 1749 O O . PRO A 1 215 ? -5.227 3.146 -12.031 1 96.69 215 PRO A O 1
ATOM 1752 N N . THR A 1 216 ? -5.289 4.871 -13.461 1 93.88 216 THR A N 1
ATOM 1753 C CA . THR A 1 216 ? -5.012 5.855 -12.414 1 93.88 216 THR A CA 1
ATOM 1754 C C . THR A 1 216 ? -6.102 6.926 -12.383 1 93.88 216 THR A C 1
ATOM 1756 O O . THR A 1 216 ? -6.148 7.742 -11.461 1 93.88 216 THR A O 1
ATOM 1759 N N . LYS A 1 217 ? -6.918 6.938 -13.367 1 94.25 217 LYS A N 1
ATOM 1760 C CA . LYS A 1 217 ? -8.047 7.859 -13.469 1 94.25 217 LYS A CA 1
ATOM 1761 C C . LYS A 1 217 ? -9.359 7.105 -13.648 1 94.25 217 LYS A C 1
ATOM 1763 O O . LYS A 1 217 ? -9.383 6.043 -14.273 1 94.25 217 LYS A O 1
ATOM 1768 N N . LEU A 1 218 ? -10.359 7.75 -13.141 1 94.69 218 LEU A N 1
ATOM 1769 C CA . LEU A 1 218 ? -11.672 7.121 -13.227 1 94.69 218 LEU A CA 1
ATOM 1770 C C . LEU A 1 218 ? -12.031 6.805 -14.672 1 94.69 218 LEU A C 1
ATOM 1772 O O . LEU A 1 218 ? -12.594 5.746 -14.961 1 94.69 218 LEU A O 1
ATOM 1776 N N . LYS A 1 219 ? -11.68 7.664 -15.57 1 92.75 219 LYS A N 1
ATOM 1777 C CA . LYS A 1 219 ? -12.008 7.504 -16.984 1 92.75 219 LYS A CA 1
ATOM 1778 C C . LYS A 1 219 ? -11.297 6.289 -17.578 1 92.75 219 LYS A C 1
ATOM 1780 O O . LYS A 1 219 ? -11.695 5.785 -18.625 1 92.75 219 LYS A O 1
ATOM 1785 N N . SER A 1 220 ? -10.258 5.812 -16.953 1 95.06 220 SER A N 1
ATOM 1786 C CA . SER A 1 220 ? -9.484 4.684 -17.469 1 95.06 220 SER A CA 1
ATOM 1787 C C . SER A 1 220 ? -9.891 3.381 -16.781 1 95.06 220 SER A C 1
ATOM 1789 O O . SER A 1 220 ? -9.148 2.398 -16.812 1 95.06 220 SER A O 1
ATOM 1791 N N . ILE A 1 221 ? -11.047 3.336 -16.156 1 96.88 221 ILE A N 1
ATOM 1792 C CA . ILE A 1 221 ? -11.508 2.195 -15.375 1 96.88 221 ILE A CA 1
ATOM 1793 C C . ILE A 1 221 ? -11.562 0.95 -16.266 1 96.88 221 ILE A C 1
ATOM 1795 O O . ILE A 1 221 ? -11.43 -0.173 -15.766 1 96.88 221 ILE A O 1
ATOM 1799 N N . GLY A 1 222 ? -11.703 1.105 -17.562 1 95.56 222 GLY A N 1
ATOM 1800 C CA . GLY A 1 222 ? -11.734 -0.01 -18.5 1 95.56 222 GLY A CA 1
ATOM 1801 C C . GLY A 1 222 ? -10.453 -0.822 -18.5 1 95.56 222 GLY A C 1
ATOM 1802 O O . GLY A 1 222 ? -10.469 -2.002 -18.859 1 95.56 222 GLY A O 1
ATOM 1803 N N . LYS A 1 223 ? -9.391 -0.276 -18.109 1 96.25 223 LYS A N 1
ATOM 1804 C CA . LYS A 1 223 ? -8.086 -0.934 -18.109 1 96.25 223 LYS A CA 1
ATOM 1805 C C . LYS A 1 223 ? -7.996 -1.963 -16.984 1 96.25 223 LYS A C 1
ATOM 1807 O O . LYS A 1 223 ? -7.129 -2.838 -17 1 96.25 223 LYS A O 1
ATOM 1812 N N . LEU A 1 224 ? -8.891 -1.843 -15.977 1 97 224 LEU A N 1
ATOM 1813 C CA . LEU A 1 224 ? -8.859 -2.723 -14.812 1 97 224 LEU A CA 1
ATOM 1814 C C . LEU A 1 224 ? -9.07 -4.176 -15.227 1 97 224 LEU A C 1
ATOM 1816 O O . LEU A 1 224 ? -8.461 -5.082 -14.656 1 97 224 LEU A O 1
ATOM 1820 N N . LYS A 1 225 ? -9.875 -4.363 -16.188 1 96.25 225 LYS A N 1
ATOM 1821 C CA . LYS A 1 225 ? -10.188 -5.723 -16.625 1 96.25 225 LYS A CA 1
ATOM 1822 C C . LYS A 1 225 ? -8.922 -6.469 -17.047 1 96.25 225 LYS A C 1
ATOM 1824 O O . LYS A 1 225 ? -8.664 -7.574 -16.562 1 96.25 225 LYS A O 1
ATOM 1829 N N . THR A 1 226 ? -8.195 -5.84 -17.859 1 95 226 THR A N 1
ATOM 1830 C CA . THR A 1 226 ? -6.973 -6.461 -18.344 1 95 226 THR A CA 1
ATOM 1831 C C . THR A 1 226 ? -5.953 -6.613 -17.219 1 95 226 THR A C 1
ATOM 1833 O O . THR A 1 226 ? -5.297 -7.652 -17.109 1 95 226 THR A O 1
ATOM 1836 N N . CYS A 1 227 ? -5.844 -5.621 -16.391 1 97.06 227 CYS A N 1
ATOM 1837 C CA . CYS A 1 227 ? -4.922 -5.672 -15.266 1 97.06 227 CYS A CA 1
ATOM 1838 C C . CYS A 1 227 ? -5.238 -6.848 -14.352 1 97.06 227 CYS A C 1
ATOM 1840 O O . CYS A 1 227 ? -4.352 -7.633 -14.008 1 97.06 227 CYS A O 1
ATOM 1842 N N . ILE A 1 228 ? -6.48 -6.938 -14.008 1 97.06 228 ILE A N 1
ATOM 1843 C CA . ILE A 1 228 ? -6.926 -8.008 -13.125 1 97.06 228 ILE A CA 1
ATOM 1844 C C . ILE A 1 228 ? -6.645 -9.367 -13.766 1 97.06 228 ILE A C 1
ATOM 1846 O O . ILE A 1 228 ? -6.16 -10.281 -13.102 1 97.06 228 ILE A O 1
ATOM 1850 N N . GLY A 1 229 ? -6.914 -9.461 -15.031 1 95.62 229 GLY A N 1
ATOM 1851 C CA . GLY A 1 229 ? -6.695 -10.711 -15.75 1 95.62 229 GLY A CA 1
ATOM 1852 C C . GLY A 1 229 ? -5.242 -11.156 -15.734 1 95.62 229 GLY A C 1
ATOM 1853 O O . GLY A 1 229 ? -4.953 -12.32 -15.461 1 95.62 229 GLY A O 1
ATOM 1854 N N . VAL A 1 230 ? -4.379 -10.242 -15.992 1 96.19 230 VAL A N 1
ATOM 1855 C CA . VAL A 1 230 ? -2.957 -10.57 -16.078 1 96.19 230 VAL A CA 1
ATOM 1856 C C . VAL A 1 230 ? -2.426 -10.922 -14.688 1 96.19 230 VAL A C 1
ATOM 1858 O O . VAL A 1 230 ? -1.719 -11.922 -14.523 1 96.19 230 VAL A O 1
ATOM 1861 N N . ILE A 1 231 ? -2.766 -10.133 -13.719 1 96.38 231 ILE A N 1
ATOM 1862 C CA . ILE A 1 231 ? -2.287 -10.359 -12.359 1 96.38 231 ILE A CA 1
ATOM 1863 C C . ILE A 1 231 ? -2.832 -11.688 -11.836 1 96.38 231 ILE A C 1
ATOM 1865 O O . ILE A 1 231 ? -2.105 -12.461 -11.203 1 96.38 231 ILE A O 1
ATOM 1869 N N . LYS A 1 232 ? -4.039 -11.93 -12.094 1 95 232 LYS A N 1
ATOM 1870 C CA . LYS A 1 232 ? -4.633 -13.203 -11.703 1 95 232 LYS A CA 1
ATOM 1871 C C . LYS A 1 232 ? -3.891 -14.375 -12.336 1 95 232 LYS A C 1
ATOM 1873 O O . LYS A 1 232 ? -3.635 -15.383 -11.68 1 95 232 LYS A O 1
ATOM 1878 N N . LEU A 1 233 ? -3.623 -14.219 -13.555 1 94.19 233 LEU A N 1
ATOM 1879 C CA . LEU A 1 233 ? -2.906 -15.258 -14.281 1 94.19 233 LEU A CA 1
ATOM 1880 C C . LEU A 1 233 ? -1.576 -15.578 -13.602 1 94.19 233 LEU A C 1
ATOM 1882 O O . LEU A 1 233 ? -1.257 -16.75 -13.367 1 94.19 233 LEU A O 1
ATOM 1886 N N . VAL A 1 234 ? -0.846 -14.594 -13.281 1 95.25 234 VAL A N 1
ATOM 1887 C CA . VAL A 1 234 ? 0.455 -14.766 -12.648 1 95.25 234 VAL A CA 1
ATOM 1888 C C . VAL A 1 234 ? 0.281 -15.453 -11.297 1 95.25 234 VAL A C 1
ATOM 1890 O O . VAL A 1 234 ? 1.003 -16.406 -10.977 1 95.25 234 VAL A O 1
ATOM 1893 N N . MET A 1 235 ? -0.608 -15.016 -10.57 1 93.5 235 MET A N 1
ATOM 1894 C CA . MET A 1 235 ? -0.851 -15.578 -9.242 1 93.5 235 MET A CA 1
ATOM 1895 C C . MET A 1 235 ? -1.267 -17.047 -9.344 1 93.5 235 MET A C 1
ATOM 1897 O O . MET A 1 235 ? -0.853 -17.859 -8.523 1 93.5 235 MET A O 1
ATOM 1901 N N . GLU A 1 236 ? -2.07 -17.344 -10.281 1 91.75 236 GLU A N 1
ATOM 1902 C CA . GLU A 1 236 ? -2.479 -18.734 -10.492 1 91.75 236 GLU A CA 1
ATOM 1903 C C . GLU A 1 236 ? -1.286 -19.609 -10.867 1 91.75 236 GLU A C 1
ATOM 1905 O O . GLU A 1 236 ? -1.216 -20.781 -10.469 1 91.75 236 GLU A O 1
ATOM 1910 N N . MET A 1 237 ? -0.425 -19.062 -11.625 1 92.62 237 MET A N 1
ATOM 1911 C CA . MET A 1 237 ? 0.789 -19.797 -11.961 1 92.62 237 MET A CA 1
ATOM 1912 C C . MET A 1 237 ? 1.628 -20.062 -10.711 1 92.62 237 MET A C 1
ATOM 1914 O O . MET A 1 237 ? 2.193 -21.156 -10.562 1 92.62 237 MET A O 1
ATOM 1918 N N . TYR A 1 238 ? 1.741 -19.047 -9.852 1 94.44 238 TYR A N 1
ATOM 1919 C CA . TYR A 1 238 ? 2.439 -19.234 -8.586 1 94.44 238 TYR A CA 1
ATOM 1920 C C . TYR A 1 238 ? 1.795 -20.359 -7.773 1 94.44 238 TYR A C 1
ATOM 1922 O O . TYR A 1 238 ? 2.49 -21.219 -7.219 1 94.44 238 TYR A O 1
ATOM 1930 N N . VAL A 1 239 ? 0.499 -20.328 -7.707 1 92.19 239 VAL A N 1
ATOM 1931 C CA . VAL A 1 239 ? -0.231 -21.344 -6.945 1 92.19 239 VAL A CA 1
ATOM 1932 C C . VAL A 1 239 ? 0.056 -22.734 -7.512 1 92.19 239 VAL A C 1
ATOM 1934 O O . VAL A 1 239 ? 0.259 -23.688 -6.758 1 92.19 239 VAL A O 1
ATOM 1937 N N . LYS A 1 240 ? 0.042 -22.859 -8.789 1 91.12 240 LYS A N 1
ATOM 1938 C CA . LYS A 1 240 ? 0.343 -24.141 -9.43 1 91.12 240 LYS A CA 1
ATOM 1939 C C . LYS A 1 240 ? 1.751 -24.609 -9.078 1 91.12 240 LYS A C 1
ATOM 1941 O O . LYS A 1 240 ? 1.959 -25.781 -8.781 1 91.12 240 LYS A O 1
ATOM 1946 N N . THR A 1 241 ? 2.67 -23.703 -9.141 1 92.75 241 THR A N 1
ATOM 1947 C CA . THR A 1 241 ? 4.043 -24.016 -8.766 1 92.75 241 THR A CA 1
ATOM 1948 C C . THR A 1 241 ? 4.113 -24.484 -7.312 1 92.75 241 THR A C 1
ATOM 1950 O O . THR A 1 241 ? 4.781 -25.484 -7.008 1 92.75 241 THR A O 1
ATOM 1953 N N . CYS A 1 242 ? 3.428 -23.781 -6.469 1 90.19 242 CYS A N 1
ATOM 1954 C CA . CYS A 1 242 ? 3.408 -24.141 -5.055 1 90.19 242 CYS A CA 1
ATOM 1955 C C . CYS A 1 242 ? 2.85 -25.531 -4.848 1 90.19 242 CYS A C 1
ATOM 1957 O O . CYS A 1 242 ? 3.381 -26.312 -4.043 1 90.19 242 CYS A O 1
ATOM 1959 N N . LYS A 1 243 ? 1.845 -25.906 -5.512 1 88.62 243 LYS A N 1
ATOM 1960 C CA . LYS A 1 243 ? 1.253 -27.234 -5.41 1 88.62 243 LYS A CA 1
ATOM 1961 C C . LYS A 1 243 ? 2.242 -28.312 -5.844 1 88.62 243 LYS A C 1
ATOM 1963 O O . LYS A 1 243 ? 2.303 -29.391 -5.242 1 88.62 243 LYS A O 1
ATOM 1968 N N . THR A 1 244 ? 2.977 -28 -6.781 1 88.81 244 THR A N 1
ATOM 1969 C CA . THR A 1 244 ? 3.943 -28.938 -7.32 1 88.81 244 THR A CA 1
ATOM 1970 C C . THR A 1 244 ? 5.066 -29.203 -6.32 1 88.81 244 THR A C 1
ATOM 1972 O O . THR A 1 244 ? 5.477 -30.344 -6.117 1 88.81 244 THR A O 1
ATOM 1975 N N . ILE A 1 245 ? 5.504 -28.172 -5.641 1 85.12 245 ILE A N 1
ATOM 1976 C CA . ILE A 1 245 ? 6.68 -28.312 -4.789 1 85.12 245 ILE A CA 1
ATOM 1977 C C . ILE A 1 245 ? 6.258 -28.797 -3.402 1 85.12 245 ILE A C 1
ATOM 1979 O O . ILE A 1 245 ? 7.074 -29.328 -2.648 1 85.12 245 ILE A O 1
ATOM 1983 N N . GLU A 1 246 ? 5.148 -28.438 -2.924 1 78.88 246 GLU A N 1
ATOM 1984 C CA . GLU A 1 246 ? 4.664 -28.906 -1.626 1 78.88 246 GLU A CA 1
ATOM 1985 C C . GLU A 1 246 ? 4.617 -30.422 -1.562 1 78.88 246 GLU A C 1
ATOM 1987 O O . GLU A 1 246 ? 4.797 -31.016 -0.493 1 78.88 246 GLU A O 1
ATOM 1992 N N . ASN A 1 247 ? 4.422 -31.062 -2.576 1 72.06 247 ASN A N 1
ATOM 1993 C CA . ASN A 1 247 ? 4.27 -32.5 -2.631 1 72.06 247 ASN A CA 1
ATOM 1994 C C . ASN A 1 247 ? 5.613 -33.219 -2.793 1 72.06 247 ASN A C 1
ATOM 1996 O O . ASN A 1 247 ? 5.672 -34.438 -2.91 1 72.06 247 ASN A O 1
ATOM 2000 N N . VAL A 1 248 ? 6.637 -32.344 -2.803 1 71.56 248 VAL A N 1
ATOM 2001 C CA . VAL A 1 248 ? 7.934 -32.969 -3.078 1 71.56 248 VAL A CA 1
ATOM 2002 C C . VAL A 1 248 ? 8.898 -32.656 -1.934 1 71.56 248 VAL A C 1
ATOM 2004 O O . VAL A 1 248 ? 8.82 -31.609 -1.306 1 71.56 248 VAL A O 1
ATOM 2007 N N . GLU A 1 249 ? 9.57 -33.719 -1.3 1 57.66 249 GLU A N 1
ATOM 2008 C CA . GLU A 1 249 ? 10.586 -33.531 -0.264 1 57.66 249 GLU A CA 1
ATOM 2009 C C . GLU A 1 249 ? 11.703 -32.594 -0.735 1 57.66 249 GLU A C 1
ATOM 2011 O O . GLU A 1 249 ? 12.039 -32.594 -1.921 1 57.66 249 GLU A O 1
ATOM 2016 N N . THR A 1 250 ? 11.805 -31.469 -0.009 1 53.47 250 THR A N 1
ATOM 2017 C CA . THR A 1 250 ? 12.883 -30.547 -0.347 1 53.47 250 THR A CA 1
ATOM 2018 C C . THR A 1 250 ? 14.242 -31.219 -0.196 1 53.47 250 THR A C 1
ATOM 2020 O O . THR A 1 250 ? 14.508 -31.875 0.81 1 53.47 250 THR A O 1
ATOM 2023 N N . SER A 1 251 ? 14.914 -31.594 -1.209 1 44.34 251 SER A N 1
ATOM 2024 C CA . SER A 1 251 ? 16.281 -31.969 -0.839 1 44.34 251 SER A CA 1
ATOM 2025 C C . SER A 1 251 ? 17.016 -30.797 -0.208 1 44.34 251 SER A C 1
ATOM 2027 O O . SER A 1 251 ? 17.891 -31 0.638 1 44.34 251 SER A O 1
ATOM 2029 N N . HIS A 1 252 ? 17.062 -29.75 -1.055 1 41.38 252 HIS A N 1
ATOM 2030 C CA . HIS A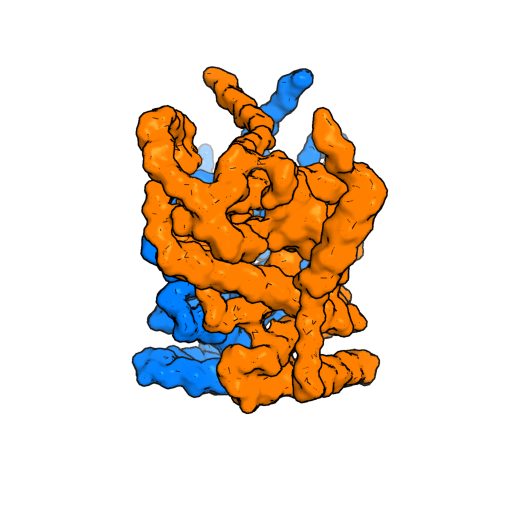 1 252 ? 17.938 -28.656 -0.673 1 41.38 252 HIS A CA 1
ATOM 2031 C C . HIS A 1 252 ? 17.172 -27.531 0.008 1 41.38 252 HIS A C 1
ATOM 2033 O O . HIS A 1 252 ? 17.672 -26.922 0.96 1 41.38 252 HIS A O 1
ATOM 2039 N N . ASN A 1 253 ? 16.297 -27.406 0.643 1 33.25 253 ASN A N 1
ATOM 2040 C CA . ASN A 1 253 ? 15.727 -26.109 0.304 1 33.25 253 ASN A CA 1
ATOM 2041 C C . ASN A 1 253 ? 16.422 -24.984 1.058 1 33.25 253 ASN A C 1
ATOM 2043 O O . ASN A 1 253 ? 16.688 -23.922 0.489 1 33.25 253 ASN A O 1
ATOM 2047 N N . ASP A 1 254 ? 16.281 -24.359 2.168 1 35.91 254 ASP A N 1
ATOM 2048 C CA . ASP A 1 254 ? 15.734 -23.016 2.182 1 35.91 254 ASP A CA 1
ATOM 2049 C C . ASP A 1 254 ? 16.812 -21.969 1.935 1 35.91 254 ASP A C 1
ATOM 2051 O O . ASP A 1 254 ? 16.594 -20.984 1.236 1 35.91 254 ASP A O 1
ATOM 2055 N N . PHE A 1 255 ? 17.547 -21.766 2.873 1 30.75 255 PHE A N 1
ATOM 2056 C CA . PHE A 1 255 ? 18.531 -20.719 3.105 1 30.75 255 PHE A CA 1
ATOM 2057 C C . PHE A 1 255 ? 19.672 -20.797 2.102 1 30.75 255 PHE A C 1
ATOM 2059 O O . PHE A 1 255 ? 20.625 -20.031 2.18 1 30.75 255 PHE A O 1
ATOM 2066 N N . ASP A 1 256 ? 19.906 -21.75 1.246 1 34.72 256 ASP A N 1
ATOM 2067 C CA . ASP A 1 256 ? 21.281 -21.812 0.779 1 34.72 256 ASP A CA 1
ATOM 2068 C C . ASP A 1 256 ? 21.75 -20.438 0.284 1 34.72 256 ASP A C 1
ATOM 2070 O O . ASP A 1 256 ? 21.734 -20.172 -0.917 1 34.72 256 ASP A O 1
ATOM 2074 N N . ASP A 1 257 ? 21.234 -19.609 0.454 1 37.19 257 ASP A N 1
ATOM 2075 C CA . ASP A 1 257 ? 20.5 -18.344 0.341 1 37.19 257 ASP A CA 1
ATOM 2076 C C . ASP A 1 257 ? 21.469 -17.172 0.119 1 37.19 257 ASP A C 1
ATOM 2078 O O . ASP A 1 257 ? 21.219 -16.312 -0.721 1 37.19 257 ASP A O 1
ATOM 2082 N N . ILE A 1 258 ? 21.906 -15.945 1.483 1 30.8 258 ILE A N 1
ATOM 2083 C CA . ILE A 1 258 ? 22.516 -14.633 1.632 1 30.8 258 ILE A CA 1
ATOM 2084 C C . ILE A 1 258 ? 23.969 -14.695 1.171 1 30.8 258 ILE A C 1
ATOM 2086 O O . ILE A 1 258 ? 24.438 -13.805 0.457 1 30.8 258 ILE A O 1
ATOM 2090 N N . PHE A 1 259 ? 25.203 -14.406 2.113 1 32.12 259 PHE A N 1
ATOM 2091 C CA . PHE A 1 259 ? 26.625 -14.188 1.848 1 32.12 259 PHE A CA 1
ATOM 2092 C C . PHE A 1 259 ? 27.328 -15.508 1.583 1 32.12 259 PHE A C 1
ATOM 2094 O O . PHE A 1 259 ? 28.547 -15.531 1.346 1 32.12 259 PHE A O 1
ATOM 2101 N N . ASP A 1 260 ? 27.609 -16.406 1.711 1 37.22 260 ASP A N 1
ATOM 2102 C CA . ASP A 1 260 ? 28.906 -17.031 1.427 1 37.22 260 ASP A CA 1
ATOM 2103 C C . ASP A 1 260 ? 28.797 -18.547 1.492 1 37.22 260 ASP A C 1
ATOM 2105 O O . ASP A 1 260 ? 29.281 -19.172 2.441 1 37.22 260 ASP A O 1
ATOM 2109 N N . VAL A 1 261 ? 27.875 -19.031 0.934 1 34.72 261 VAL A N 1
ATOM 2110 C CA . VAL A 1 261 ? 27.578 -20.469 0.949 1 34.72 261 VAL A CA 1
ATOM 2111 C C . VAL A 1 261 ? 28.734 -21.234 0.338 1 34.72 261 VAL A C 1
ATOM 2113 O O . VAL A 1 261 ? 29.047 -21.078 -0.848 1 34.72 261 VAL A O 1
ATOM 2116 N N . ASP A 1 262 ? 29.891 -21.453 0.805 1 34.78 262 ASP A N 1
ATOM 2117 C CA . ASP A 1 262 ? 30.656 -22.531 0.171 1 34.78 262 ASP A CA 1
ATOM 2118 C C . ASP A 1 262 ? 29.953 -23.875 0.356 1 34.78 262 ASP A C 1
ATOM 2120 O O . ASP A 1 262 ? 29.938 -24.438 1.46 1 34.78 262 ASP A O 1
ATOM 2124 N N . VAL A 1 263 ? 28.812 -24.062 -0.181 1 36.66 263 VAL A N 1
ATOM 2125 C CA . VAL A 1 263 ? 28.281 -25.422 -0.073 1 36.66 263 VAL A CA 1
ATOM 2126 C C . VAL A 1 263 ? 29.359 -26.438 -0.415 1 36.66 263 VAL A C 1
ATOM 2128 O O . VAL A 1 263 ? 29.984 -26.359 -1.474 1 36.66 263 VAL A O 1
ATOM 2131 N N . ASP A 1 264 ? 29.844 -27.094 0.525 1 34.59 264 ASP A N 1
ATOM 2132 C CA . ASP A 1 264 ? 30.828 -28.156 0.332 1 34.59 264 ASP A CA 1
ATOM 2133 C C . ASP A 1 264 ? 30.375 -29.156 -0.734 1 34.59 264 ASP A C 1
ATOM 2135 O O . ASP A 1 264 ? 29.172 -29.438 -0.839 1 34.59 264 ASP A O 1
ATOM 2139 N N . ASP A 1 265 ? 31.156 -29.469 -1.769 1 37.28 265 ASP A N 1
ATOM 2140 C CA . ASP A 1 265 ? 31.156 -30.375 -2.91 1 37.28 265 ASP A CA 1
ATOM 2141 C C . ASP A 1 265 ? 30.469 -31.703 -2.555 1 37.28 265 ASP A C 1
ATOM 2143 O O . ASP A 1 265 ? 30.203 -32.531 -3.432 1 37.28 265 ASP A O 1
ATOM 2147 N N . GLU A 1 266 ? 30.391 -32.094 -1.304 1 37.72 266 GLU A N 1
ATOM 2148 C CA . GLU A 1 266 ? 30.203 -33.5 -1.065 1 37.72 266 GLU A CA 1
ATOM 2149 C C . GLU A 1 266 ? 28.734 -33.906 -1.205 1 37.72 266 GLU A C 1
ATOM 2151 O O . GLU A 1 266 ? 28.422 -35.094 -1.242 1 37.72 266 GLU A O 1
ATOM 2156 N N . ASP A 1 267 ? 27.766 -33.125 -0.837 1 40.31 267 ASP A N 1
ATOM 2157 C CA . ASP A 1 267 ? 26.469 -33.781 -0.803 1 40.31 267 ASP A CA 1
ATOM 2158 C C . ASP A 1 267 ? 25.828 -33.812 -2.191 1 40.31 267 ASP A C 1
ATOM 2160 O O . ASP A 1 267 ? 24.812 -33.156 -2.434 1 40.31 267 ASP A O 1
ATOM 2164 N N . LYS A 1 268 ? 26.5 -33.781 -3.277 1 42.78 268 LYS A N 1
ATOM 2165 C CA . LYS A 1 268 ? 26.297 -34.125 -4.684 1 42.78 268 LYS A CA 1
ATOM 2166 C C . LYS A 1 268 ? 25.469 -35.375 -4.836 1 42.78 268 LYS A C 1
ATOM 2168 O O . LYS A 1 268 ? 25.234 -35.844 -5.957 1 42.78 268 LYS A O 1
ATOM 2173 N N . SER A 1 269 ? 25.234 -35.969 -3.787 1 43.72 269 SER A N 1
ATOM 2174 C CA . SER A 1 269 ? 24.672 -37.281 -4.066 1 43.72 269 SER A CA 1
ATOM 2175 C C . SER A 1 269 ? 23.172 -37.219 -4.352 1 43.72 269 SER A C 1
ATOM 2177 O O . SER A 1 269 ? 22.5 -38.25 -4.465 1 43.72 269 SER A O 1
ATOM 2179 N N . ILE A 1 270 ? 22.531 -36.094 -4.105 1 49.97 270 ILE A N 1
ATOM 2180 C CA . ILE A 1 270 ? 21.125 -36.219 -4.445 1 49.97 270 ILE A CA 1
ATOM 2181 C C . ILE A 1 270 ? 20.953 -36.281 -5.961 1 49.97 270 ILE A C 1
ATOM 2183 O O . ILE A 1 270 ? 21.359 -35.344 -6.668 1 49.97 270 ILE A O 1
ATOM 2187 N N . THR A 1 271 ? 20.906 -37.375 -6.602 1 57.22 271 THR A N 1
ATOM 2188 C CA . THR A 1 271 ? 20.578 -37.594 -8.008 1 57.22 271 THR A CA 1
ATOM 2189 C C . THR A 1 271 ? 19.281 -36.906 -8.383 1 57.22 271 THR A C 1
ATOM 2191 O O . THR A 1 271 ? 18.219 -37.188 -7.82 1 57.22 271 THR A O 1
ATOM 2194 N N . HIS A 1 272 ? 19.297 -35.688 -8.836 1 64.31 272 HIS A N 1
ATOM 2195 C CA . HIS A 1 272 ? 18.109 -35.031 -9.344 1 64.31 272 HIS A CA 1
ATOM 2196 C C . HIS A 1 272 ? 17.578 -35.75 -10.594 1 64.31 272 HIS A C 1
ATOM 2198 O O . HIS A 1 272 ? 18.344 -36.125 -11.477 1 64.31 272 HIS A O 1
ATOM 2204 N N . ASN A 1 273 ? 16.422 -36.062 -10.531 1 67.81 273 ASN A N 1
ATOM 2205 C CA . ASN A 1 273 ? 15.766 -36.875 -11.547 1 67.81 273 ASN A CA 1
ATOM 2206 C C . ASN A 1 273 ? 15.18 -36.031 -12.664 1 67.81 273 ASN A C 1
ATOM 2208 O O . ASN A 1 273 ? 14.281 -36.469 -13.383 1 67.81 273 ASN A O 1
ATOM 2212 N N . ASN A 1 274 ? 15.617 -34.75 -12.711 1 74.62 274 ASN A N 1
ATOM 2213 C CA . ASN A 1 274 ? 15.031 -34 -13.797 1 74.62 274 ASN A CA 1
ATOM 2214 C C . ASN A 1 274 ? 16.109 -33.406 -14.719 1 74.62 274 ASN A C 1
ATOM 2216 O O . ASN A 1 274 ? 17.234 -33.156 -14.281 1 74.62 274 ASN A O 1
ATOM 2220 N N . ASN A 1 275 ? 15.797 -33.281 -16.047 1 79 275 ASN A N 1
ATOM 2221 C CA . ASN A 1 275 ? 16.734 -32.906 -17.094 1 79 275 ASN A CA 1
ATOM 2222 C C . ASN A 1 275 ? 17.172 -31.438 -16.938 1 79 275 ASN A C 1
ATOM 2224 O O . ASN A 1 275 ? 18.266 -31.062 -17.344 1 79 275 ASN A O 1
ATOM 2228 N N . LYS A 1 276 ? 16.344 -30.656 -16.344 1 83.94 276 LYS A N 1
ATOM 2229 C CA . LYS A 1 276 ? 16.672 -29.234 -16.25 1 83.94 276 LYS A CA 1
ATOM 2230 C C . LYS A 1 276 ? 17.766 -29 -15.203 1 83.94 276 LYS A C 1
ATOM 2232 O O . LYS A 1 276 ? 18.547 -28.047 -15.328 1 83.94 276 LYS A O 1
ATOM 2237 N N . TYR A 1 277 ? 17.797 -29.766 -14.281 1 84 277 TYR A N 1
ATOM 2238 C CA . TYR A 1 277 ? 18.734 -29.578 -13.188 1 84 277 TYR A CA 1
ATOM 2239 C C . TYR A 1 277 ? 20.172 -29.547 -13.695 1 84 277 TYR A C 1
ATOM 2241 O O . TYR A 1 277 ? 20.984 -28.75 -13.227 1 84 277 TYR A O 1
ATOM 2249 N N . ASN A 1 278 ? 20.422 -30.344 -14.641 1 82.5 278 ASN A N 1
ATOM 2250 C CA . ASN A 1 278 ? 21.766 -30.484 -15.156 1 82.5 278 ASN A CA 1
ATOM 2251 C C . ASN A 1 278 ? 22.234 -29.234 -15.891 1 82.5 278 ASN A C 1
ATOM 2253 O O . ASN A 1 278 ? 23.422 -29.078 -16.156 1 82.5 278 ASN A O 1
ATOM 2257 N N . TYR A 1 279 ? 21.281 -28.422 -16.141 1 83.88 279 TYR A N 1
ATOM 2258 C CA . TYR A 1 279 ? 21.609 -27.234 -16.938 1 83.88 279 TYR A CA 1
ATOM 2259 C C . TYR A 1 279 ? 21.656 -25.984 -16.062 1 83.88 279 TYR A C 1
ATOM 2261 O O . TYR A 1 279 ? 21.922 -24.891 -16.547 1 83.88 279 TYR A O 1
ATOM 2269 N N . ILE A 1 280 ? 21.469 -26.078 -14.812 1 87.06 280 ILE A N 1
ATOM 2270 C CA . ILE A 1 280 ? 21.391 -24.922 -13.93 1 87.06 280 ILE A CA 1
ATOM 2271 C C . ILE A 1 280 ? 22.734 -24.203 -13.875 1 87.06 280 ILE A C 1
ATOM 2273 O O . ILE A 1 280 ? 23.781 -24.844 -13.734 1 87.06 280 ILE A O 1
ATOM 2277 N N . CYS A 1 281 ? 22.656 -22.875 -14.094 1 86.56 281 CYS A N 1
ATOM 2278 C CA . CYS A 1 281 ? 23.797 -22 -13.906 1 86.56 281 CYS A CA 1
ATOM 2279 C C . CYS A 1 281 ? 23.469 -20.875 -12.93 1 86.56 281 CYS A C 1
ATOM 2281 O O . CYS A 1 281 ? 22.391 -20.297 -12.984 1 86.56 281 CYS A O 1
ATOM 2283 N N . LYS A 1 282 ? 24.469 -20.609 -12.062 1 81.81 282 LYS A N 1
ATOM 2284 C CA . LYS A 1 282 ? 24.266 -19.516 -11.109 1 81.81 282 LYS A CA 1
ATOM 2285 C C . LYS A 1 282 ? 24.297 -18.156 -11.812 1 81.81 282 LYS A C 1
ATOM 2287 O O . LYS A 1 282 ? 25.109 -17.938 -12.711 1 81.81 282 LYS A O 1
ATOM 2292 N N . PRO A 1 283 ? 23.328 -17.359 -11.352 1 80.19 283 PRO A N 1
ATOM 2293 C CA . PRO A 1 283 ? 23.375 -16.031 -11.969 1 80.19 283 PRO A CA 1
ATOM 2294 C C . PRO A 1 283 ? 24.609 -15.227 -11.562 1 80.19 283 PRO A C 1
ATOM 2296 O O . PRO A 1 283 ? 25.188 -15.469 -10.5 1 80.19 283 PRO A O 1
ATOM 2299 N N . TRP A 1 284 ? 24.953 -14.289 -12.469 1 71.25 284 TRP A N 1
ATOM 2300 C CA . TRP A 1 284 ? 26.109 -13.43 -12.188 1 71.25 284 TRP A CA 1
ATOM 2301 C C . TRP A 1 284 ? 25.656 -12.141 -11.5 1 71.25 284 TRP A C 1
ATOM 2303 O O . TRP A 1 284 ? 24.734 -11.469 -11.961 1 71.25 284 TRP A O 1
ATOM 2313 N N . TRP A 1 285 ? 26.25 -11.953 -10.305 1 71.56 285 TRP A N 1
ATOM 2314 C CA . TRP A 1 285 ? 25.969 -10.695 -9.602 1 71.56 285 TRP A CA 1
ATOM 2315 C C . TRP A 1 285 ? 27.234 -9.844 -9.508 1 71.56 285 TRP A C 1
ATOM 2317 O O . TRP A 1 285 ? 28.344 -10.375 -9.43 1 71.56 285 TRP A O 1
ATOM 2327 N N . THR A 1 286 ? 26.969 -8.492 -9.727 1 64.12 286 THR A N 1
ATOM 2328 C CA . THR A 1 286 ? 28.094 -7.598 -9.492 1 64.12 286 THR A CA 1
ATOM 2329 C C . THR A 1 286 ? 28.562 -7.691 -8.039 1 64.12 286 THR A C 1
ATOM 2331 O O . THR A 1 286 ? 27.75 -7.609 -7.113 1 64.12 286 THR A O 1
ATOM 2334 N N . PRO A 1 287 ? 29.828 -8.07 -7.859 1 56.97 287 PRO A N 1
ATOM 2335 C CA . PRO A 1 287 ? 30.328 -8.164 -6.488 1 56.97 287 PRO A CA 1
ATOM 2336 C C . PRO A 1 287 ? 30.078 -6.898 -5.68 1 56.97 287 PRO A C 1
ATOM 2338 O O . PRO A 1 287 ? 30.109 -5.793 -6.23 1 56.97 287 PRO A O 1
ATOM 2341 N N . LYS A 1 288 ? 29.469 -7.066 -4.5 1 56.31 288 LYS A N 1
ATOM 2342 C CA . LYS A 1 288 ? 29.312 -5.926 -3.6 1 56.31 288 LYS A CA 1
ATOM 2343 C C . LYS A 1 288 ? 30.625 -5.188 -3.406 1 56.31 288 LYS A C 1
ATOM 2345 O O . LYS A 1 288 ? 31.703 -5.797 -3.416 1 56.31 288 LYS A O 1
ATOM 2350 N N . LYS A 1 289 ? 30.609 -3.852 -3.516 1 47.59 289 LYS A N 1
ATOM 2351 C CA . LYS A 1 289 ? 31.812 -3.102 -3.215 1 47.59 289 LYS A CA 1
ATOM 2352 C C . LYS A 1 289 ? 32.344 -3.436 -1.82 1 47.59 289 LYS A C 1
ATOM 2354 O O . LYS A 1 289 ? 31.562 -3.5 -0.862 1 47.59 289 LYS A O 1
ATOM 2359 N N . SER A 1 290 ? 33.312 -4.246 -1.729 1 44.19 290 SER A N 1
ATOM 2360 C CA . SER A 1 290 ? 33.969 -4.496 -0.448 1 44.19 290 SER A CA 1
ATOM 2361 C C . SER A 1 290 ? 34 -3.238 0.415 1 44.19 290 SER A C 1
ATOM 2363 O O . SER A 1 290 ? 34.281 -2.146 -0.076 1 44.19 290 SER A O 1
ATOM 2365 N N . ASN A 1 291 ? 33.188 -3.131 1.509 1 40.47 291 ASN A N 1
ATOM 2366 C CA . ASN A 1 291 ? 33.562 -2.074 2.441 1 40.47 291 ASN A CA 1
ATOM 2367 C C . ASN A 1 291 ? 35.062 -1.908 2.518 1 40.47 291 ASN A C 1
ATOM 2369 O O . ASN A 1 291 ? 35.812 -2.891 2.65 1 40.47 291 ASN A O 1
ATOM 2373 N N . SER A 1 292 ? 35.656 -0.752 1.996 1 33 292 SER A N 1
ATOM 2374 C CA . SER A 1 292 ? 36.969 -0.375 2.525 1 33 292 SER A CA 1
ATOM 2375 C C . SER A 1 292 ? 37.062 -0.629 4.027 1 33 292 SER A C 1
ATOM 2377 O O . SER A 1 292 ? 36.062 -0.503 4.738 1 33 292 SER A O 1
ATOM 2379 N N . PRO A 1 293 ? 38.25 -0.976 4.617 1 32.16 293 PRO A N 1
ATOM 2380 C CA . PRO A 1 293 ? 38.375 -1.028 6.078 1 32.16 293 PRO A CA 1
ATOM 2381 C C . PRO A 1 293 ? 37.625 0.105 6.777 1 32.16 293 PRO A C 1
ATOM 2383 O O . PRO A 1 293 ? 37.438 1.181 6.199 1 32.16 293 PRO A O 1
ATOM 2386 N N . MET B 1 1 ? 24.125 30.844 29.141 1 33.19 1 MET B N 1
ATOM 2387 C CA . MET B 1 1 ? 23.203 29.797 28.703 1 33.19 1 MET B CA 1
ATOM 2388 C C . MET B 1 1 ? 21.891 29.891 29.469 1 33.19 1 MET B C 1
ATOM 2390 O O . MET B 1 1 ? 21.875 29.922 30.688 1 33.19 1 MET B O 1
ATOM 2394 N N . LYS B 1 2 ? 20.953 30.562 29.016 1 40.47 2 LYS B N 1
ATOM 2395 C CA . LYS B 1 2 ? 19.734 30.531 29.797 1 40.47 2 LYS B CA 1
ATOM 2396 C C . LYS B 1 2 ? 19.453 29.141 30.344 1 40.47 2 LYS B C 1
ATOM 2398 O O . LYS B 1 2 ? 19.859 28.141 29.75 1 40.47 2 LYS B O 1
ATOM 2403 N N . LYS B 1 3 ? 19.328 28.891 31.609 1 43.97 3 LYS B N 1
ATOM 2404 C CA . LYS B 1 3 ? 19.031 27.688 32.375 1 43.97 3 LYS B CA 1
ATOM 2405 C C . LYS B 1 3 ? 17.922 26.875 31.703 1 43.97 3 LYS B C 1
ATOM 2407 O O . LYS B 1 3 ? 16.781 26.922 32.156 1 43.97 3 LYS B O 1
ATOM 2412 N N . TRP B 1 4 ? 17.656 26.672 30.453 1 41.59 4 TRP B N 1
ATOM 2413 C CA . TRP B 1 4 ? 16.828 25.891 29.531 1 41.59 4 TRP B CA 1
ATOM 2414 C C . TRP B 1 4 ? 17.109 24.391 29.672 1 41.59 4 TRP B C 1
ATOM 2416 O O . TRP B 1 4 ? 18.25 24 29.922 1 41.59 4 TRP B O 1
ATOM 2426 N N . PHE B 1 5 ? 16.188 23.547 30.109 1 56.66 5 PHE B N 1
ATOM 2427 C CA . PHE B 1 5 ? 15.945 22.125 30.312 1 56.66 5 PHE B CA 1
ATOM 2428 C C . PHE B 1 5 ? 16 21.766 31.797 1 56.66 5 PHE B C 1
ATOM 2430 O O . PHE B 1 5 ? 16.562 20.734 32.188 1 56.66 5 PHE B O 1
ATOM 2437 N N . CYS B 1 6 ? 15.633 22.766 32.469 1 56.88 6 CYS B N 1
ATOM 2438 C CA . CYS B 1 6 ? 15.406 22.297 33.812 1 56.88 6 CYS B CA 1
ATOM 2439 C C . CYS B 1 6 ? 14.195 21.375 33.875 1 56.88 6 CYS B C 1
ATOM 2441 O O . CYS B 1 6 ? 13.445 21.266 32.906 1 56.88 6 CYS B O 1
ATOM 2443 N N . GLU B 1 7 ? 14.203 20.672 34.906 1 59.91 7 GLU B N 1
ATOM 2444 C CA . GLU B 1 7 ? 13.141 19.703 35.125 1 59.91 7 GLU B CA 1
ATOM 2445 C C . GLU B 1 7 ? 11.766 20.344 34.969 1 59.91 7 GLU B C 1
ATOM 2447 O O . GLU B 1 7 ? 10.844 19.734 34.438 1 59.91 7 GLU B O 1
ATOM 2452 N N . ASN B 1 8 ? 11.727 21.578 35.375 1 58.53 8 ASN B N 1
ATOM 2453 C CA . ASN B 1 8 ? 10.445 22.266 35.312 1 58.53 8 ASN B CA 1
ATOM 2454 C C . ASN B 1 8 ? 10.039 22.578 33.875 1 58.53 8 ASN B C 1
ATOM 2456 O O . ASN B 1 8 ? 8.867 22.469 33.5 1 58.53 8 ASN B O 1
ATOM 2460 N N . ASP B 1 9 ? 10.977 22.953 33.031 1 59 9 ASP B N 1
ATOM 2461 C CA . ASP B 1 9 ? 10.703 23.234 31.641 1 59 9 ASP B CA 1
ATOM 2462 C C . ASP B 1 9 ? 10.242 21.969 30.906 1 59 9 ASP B C 1
ATOM 2464 O O . ASP B 1 9 ? 9.297 22.016 30.125 1 59 9 ASP B O 1
ATOM 2468 N N . LYS B 1 10 ? 10.883 21 31.297 1 61.5 10 LYS B N 1
ATOM 2469 C CA . LYS B 1 10 ? 10.516 19.703 30.734 1 61.5 10 LYS B CA 1
ATOM 2470 C C . LYS B 1 10 ? 9.07 19.344 31.078 1 61.5 10 LYS B C 1
ATOM 2472 O O . LYS B 1 10 ? 8.32 18.891 30.219 1 61.5 10 LYS B O 1
ATOM 2477 N N . LYS B 1 11 ? 8.789 19.531 32.312 1 60.75 11 LYS B N 1
ATOM 2478 C CA . LYS B 1 11 ? 7.441 19.203 32.75 1 60.75 11 LYS B CA 1
ATOM 2479 C C . LYS B 1 11 ? 6.402 20.062 32.062 1 60.75 11 LYS B C 1
ATOM 2481 O O . LYS B 1 11 ? 5.34 19.562 31.672 1 60.75 11 LYS B O 1
ATOM 2486 N N . PHE B 1 12 ? 6.738 21.266 31.922 1 56.91 12 PHE B N 1
ATOM 2487 C CA . PHE B 1 12 ? 5.832 22.188 31.266 1 56.91 12 PHE B CA 1
ATOM 2488 C C . PHE B 1 12 ? 5.633 21.812 29.797 1 56.91 12 PHE B C 1
ATOM 2490 O O . PHE B 1 12 ? 4.5 21.734 29.328 1 56.91 12 PHE B O 1
ATOM 2497 N N . ILE B 1 13 ? 6.695 21.609 29.172 1 61.44 13 ILE B N 1
ATOM 2498 C CA . ILE B 1 13 ? 6.656 21.25 27.766 1 61.44 13 ILE B CA 1
ATOM 2499 C C . ILE B 1 13 ? 5.879 19.953 27.578 1 61.44 13 ILE B C 1
ATOM 2501 O O . ILE B 1 13 ? 5.047 19.844 26.672 1 61.44 13 ILE B O 1
ATOM 2505 N N . LYS B 1 14 ? 6.059 19.125 28.547 1 62.78 14 LYS B N 1
ATOM 2506 C CA . LYS B 1 14 ? 5.41 17.828 28.453 1 62.78 14 LYS B CA 1
ATOM 2507 C C . LYS B 1 14 ? 3.904 17.938 28.656 1 62.78 14 LYS B C 1
ATOM 2509 O O . LYS B 1 14 ? 3.123 17.297 27.953 1 62.78 14 LYS B O 1
ATOM 2514 N N . LYS B 1 15 ? 3.498 18.672 29.672 1 60.31 15 LYS B N 1
ATOM 2515 C CA . LYS B 1 15 ? 2.078 18.812 29.984 1 60.31 15 LYS B CA 1
ATOM 2516 C C . LYS B 1 15 ? 1.327 19.469 28.828 1 60.31 15 LYS B C 1
ATOM 2518 O O . LYS B 1 15 ? 0.245 19.016 28.453 1 60.31 15 LYS B O 1
ATOM 2523 N N . ASP B 1 16 ? 1.823 20.578 28.359 1 58.03 16 ASP B N 1
ATOM 2524 C CA . ASP B 1 16 ? 1.177 21.312 27.266 1 58.03 16 ASP B CA 1
ATOM 2525 C C . ASP B 1 16 ? 1.074 20.453 26.016 1 58.03 16 ASP B C 1
ATOM 2527 O O . ASP B 1 16 ? 0.044 20.453 25.328 1 58.03 16 ASP B O 1
ATOM 2531 N N . TYR B 1 17 ? 2.035 19.703 25.891 1 63.56 17 TYR B N 1
ATOM 2532 C CA . TYR B 1 17 ? 2.084 18.922 24.656 1 63.56 17 TYR B CA 1
ATOM 2533 C C . TYR B 1 17 ? 1.225 17.672 24.781 1 63.56 17 TYR B C 1
ATOM 2535 O O . TYR B 1 17 ? 0.585 17.25 23.812 1 63.56 17 TYR B O 1
ATOM 2543 N N . GLU B 1 18 ? 1.171 17.188 26.016 1 65.56 18 GLU B N 1
ATOM 2544 C CA . GLU B 1 18 ? 0.308 16.016 26.188 1 65.56 18 GLU B CA 1
ATOM 2545 C C . GLU B 1 18 ? -1.15 16.359 25.906 1 65.56 18 GLU B C 1
ATOM 2547 O O . GLU B 1 18 ? -1.879 15.562 25.312 1 65.56 18 GLU B O 1
ATOM 2552 N N . SER B 1 19 ? -1.499 17.5 26.312 1 64.12 19 SER B N 1
ATOM 2553 C CA . SER B 1 19 ? -2.875 17.922 26.062 1 64.12 19 SER B CA 1
ATOM 2554 C C . SER B 1 19 ? -3.119 18.156 24.578 1 64.12 19 SER B C 1
ATOM 2556 O O . SER B 1 19 ? -4.227 17.938 24.094 1 64.12 19 SER B O 1
ATOM 2558 N N . MET B 1 20 ? -2.146 18.609 23.922 1 66.12 20 MET B N 1
ATOM 2559 C CA . MET B 1 20 ? -2.24 18.922 22.5 1 66.12 20 MET B CA 1
ATOM 2560 C C . MET B 1 20 ? -2.311 17.641 21.672 1 66.12 20 MET B C 1
ATOM 2562 O O . MET B 1 20 ? -2.893 17.625 20.594 1 66.12 20 MET B O 1
ATOM 2566 N N . LEU B 1 21 ? -1.791 16.703 22.219 1 73.5 21 LEU B N 1
ATOM 2567 C CA . LEU B 1 21 ? -1.643 15.484 21.422 1 73.5 21 LEU B CA 1
ATOM 2568 C C . LEU B 1 21 ? -2.697 14.453 21.812 1 73.5 21 LEU B C 1
ATOM 2570 O O . LEU B 1 21 ? -2.496 13.25 21.625 1 73.5 21 LEU B O 1
ATOM 2574 N N . ARG B 1 22 ? -3.803 15.039 22.344 1 79.69 22 ARG B N 1
ATOM 2575 C CA . ARG B 1 22 ? -4.891 14.125 22.672 1 79.69 22 ARG B CA 1
ATOM 2576 C C . ARG B 1 22 ? -5.711 13.773 21.438 1 79.69 22 ARG B C 1
ATOM 2578 O O . ARG B 1 22 ? -6.055 14.648 20.641 1 79.69 22 ARG B O 1
ATOM 2585 N N . VAL B 1 23 ? -5.957 12.508 21.266 1 84.12 23 VAL B N 1
ATOM 2586 C CA . VAL B 1 23 ? -6.793 12.016 20.188 1 84.12 23 VAL B CA 1
ATOM 2587 C C . VAL B 1 23 ? -8.25 12.406 20.438 1 84.12 23 VAL B C 1
ATOM 2589 O O . VAL B 1 23 ? -8.781 12.164 21.516 1 84.12 23 VAL B O 1
ATOM 2592 N N . PRO B 1 24 ? -8.82 13.078 19.484 1 82.25 24 PRO B N 1
ATOM 2593 C CA . PRO B 1 24 ? -10.227 13.445 19.672 1 82.25 24 PRO B CA 1
ATOM 2594 C C . PRO B 1 24 ? -11.125 12.234 19.922 1 82.25 24 PRO B C 1
ATOM 2596 O O . PRO B 1 24 ? -10.891 11.164 19.344 1 82.25 24 PRO B O 1
ATOM 2599 N N . GLU B 1 25 ? -12.141 12.547 20.672 1 88.69 25 GLU B N 1
ATOM 2600 C CA . GLU B 1 25 ? -13.07 11.477 21 1 88.69 25 GLU B CA 1
ATOM 2601 C C . GLU B 1 25 ? -14.07 11.25 19.859 1 88.69 25 GLU B C 1
ATOM 2603 O O . GLU B 1 25 ? -14.43 12.188 19.156 1 88.69 25 GLU B O 1
ATOM 2608 N N . MET B 1 26 ? -14.477 10.039 19.734 1 92.06 26 MET B N 1
ATOM 2609 C CA . MET B 1 26 ? -15.516 9.672 18.781 1 92.06 26 MET B CA 1
ATOM 2610 C C . MET B 1 26 ? -16.906 10.062 19.297 1 92.06 26 MET B C 1
ATOM 2612 O O . MET B 1 26 ? -17.125 10.094 20.516 1 92.06 26 MET B O 1
ATOM 2616 N N . THR B 1 27 ? -17.797 10.352 18.406 1 94.19 27 THR B N 1
ATOM 2617 C CA . THR B 1 27 ? -19.188 10.578 18.781 1 94.19 27 THR B CA 1
ATOM 2618 C C . THR B 1 27 ? -19.812 9.289 19.312 1 94.19 27 THR B C 1
ATOM 2620 O O . THR B 1 27 ? -19.25 8.203 19.156 1 94.19 27 THR B O 1
ATOM 2623 N N . ASP B 1 28 ? -20.969 9.43 19.828 1 94.94 28 ASP B N 1
ATOM 2624 C CA . ASP B 1 28 ? -21.672 8.266 20.359 1 94.94 28 ASP B CA 1
ATOM 2625 C C . ASP B 1 28 ? -22 7.273 19.25 1 94.94 28 ASP B C 1
ATOM 2627 O O . ASP B 1 28 ? -21.891 6.059 19.438 1 94.94 28 ASP B O 1
ATOM 2631 N N . GLU B 1 29 ? -22.422 7.801 18.172 1 96 29 GLU B N 1
ATOM 2632 C CA . GLU B 1 29 ? -22.766 6.953 17.047 1 96 29 GLU B CA 1
ATOM 2633 C C . GLU B 1 29 ? -21.547 6.184 16.547 1 96 29 GLU B C 1
ATOM 2635 O O . GLU B 1 29 ? -21.625 4.977 16.297 1 96 29 GLU B O 1
ATOM 2640 N N . GLU B 1 30 ? -20.469 6.855 16.391 1 96.06 30 GLU B N 1
ATOM 2641 C CA . GLU B 1 30 ? -19.219 6.246 15.93 1 96.06 30 GLU B CA 1
ATOM 2642 C C . GLU B 1 30 ? -18.719 5.211 16.938 1 96.06 30 GLU B C 1
ATOM 2644 O O . GLU B 1 30 ? -18.297 4.117 16.547 1 96.06 30 GLU B O 1
ATOM 2649 N N . SER B 1 31 ? -18.812 5.602 18.188 1 96.31 31 SER B N 1
ATOM 2650 C CA . SER B 1 31 ? -18.375 4.703 19.25 1 96.31 31 SER B CA 1
ATOM 2651 C C . SER B 1 31 ? -19.25 3.449 19.297 1 96.31 31 SER B C 1
ATOM 2653 O O . SER B 1 31 ? -18.734 2.348 19.516 1 96.31 31 SER B O 1
ATOM 2655 N N . SER B 1 32 ? -20.484 3.648 19.125 1 97.69 32 SER B N 1
ATOM 2656 C CA . SER B 1 32 ? -21.406 2.516 19.109 1 97.69 32 SER B CA 1
ATOM 2657 C C . SER B 1 32 ? -21.109 1.575 17.938 1 97.69 32 SER B C 1
ATOM 2659 O O . SER B 1 32 ? -21.141 0.353 18.094 1 97.69 32 SER B O 1
ATOM 2661 N N . PHE B 1 33 ? -20.906 2.148 16.781 1 98 33 PHE B N 1
ATOM 2662 C CA . PHE B 1 33 ? -20.516 1.351 15.625 1 98 33 PHE B CA 1
ATOM 2663 C C . PHE B 1 33 ? -19.281 0.513 15.938 1 98 33 PHE B C 1
ATOM 2665 O O . PHE B 1 33 ? -19.281 -0.7 15.711 1 98 33 PHE B O 1
ATOM 2672 N N . VAL B 1 34 ? -18.203 1.145 16.484 1 98.06 34 VAL B N 1
ATOM 2673 C CA . VAL B 1 34 ? -16.938 0.481 16.766 1 98.06 34 VAL B CA 1
ATOM 2674 C C . VAL B 1 34 ? -17.156 -0.641 17.781 1 98.06 34 VAL B C 1
ATOM 2676 O O . VAL B 1 34 ? -16.656 -1.752 17.609 1 98.06 34 VAL B O 1
ATOM 2679 N N . LEU B 1 35 ? -17.938 -0.383 18.781 1 97.75 35 LEU B N 1
ATOM 2680 C CA . LEU B 1 35 ? -18.219 -1.369 19.828 1 97.75 35 LEU B CA 1
ATOM 2681 C C . LEU B 1 35 ? -18.969 -2.564 19.25 1 97.75 35 LEU B C 1
ATOM 2683 O O . LEU B 1 35 ? -18.672 -3.713 19.594 1 97.75 35 LEU B O 1
ATOM 2687 N N . LYS B 1 36 ? -19.875 -2.318 18.438 1 98.25 36 LYS B N 1
ATOM 2688 C CA . LYS B 1 36 ? -20.672 -3.385 17.844 1 98.25 36 LYS B CA 1
ATOM 2689 C C . LYS B 1 36 ? -19.812 -4.289 16.969 1 98.25 36 LYS B C 1
ATOM 2691 O O . LYS B 1 36 ? -19.938 -5.512 17.016 1 98.25 36 LYS B O 1
ATOM 2696 N N . VAL B 1 37 ? -18.969 -3.699 16.094 1 98.38 37 VAL B N 1
ATOM 2697 C CA . VAL B 1 37 ? -18.078 -4.473 15.234 1 98.38 37 VAL B CA 1
ATOM 2698 C C . VAL B 1 37 ? -17.156 -5.34 16.094 1 98.38 37 VAL B C 1
ATOM 2700 O O . VAL B 1 37 ? -17 -6.531 15.828 1 98.38 37 VAL B O 1
ATOM 2703 N N . LYS B 1 38 ? -16.594 -4.746 17.141 1 97.69 38 LYS B N 1
ATOM 2704 C CA . LYS B 1 38 ? -15.711 -5.477 18.031 1 97.69 38 LYS B CA 1
ATOM 2705 C C . LYS B 1 38 ? -16.422 -6.66 18.672 1 97.69 38 LYS B C 1
ATOM 2707 O O . LYS B 1 38 ? -15.883 -7.766 18.734 1 97.69 38 LYS B O 1
ATOM 2712 N N . ASP B 1 39 ? -17.578 -6.406 19.094 1 97.75 39 ASP B N 1
ATOM 2713 C CA . ASP B 1 39 ? -18.375 -7.434 19.766 1 97.75 39 ASP B CA 1
ATOM 2714 C C . ASP B 1 39 ? -18.688 -8.594 18.812 1 97.75 39 ASP B C 1
ATOM 2716 O O . ASP B 1 39 ? -18.547 -9.758 19.188 1 97.75 39 ASP B O 1
ATOM 2720 N N . MET B 1 40 ? -19.094 -8.281 17.641 1 97.69 40 MET B N 1
ATOM 2721 C CA . MET B 1 40 ? -19.375 -9.312 16.641 1 97.69 40 MET B CA 1
ATOM 2722 C C . MET B 1 40 ? -18.141 -10.156 16.375 1 97.69 40 MET B C 1
ATOM 2724 O O . MET B 1 40 ? -18.219 -11.391 16.297 1 97.69 40 MET B O 1
ATOM 2728 N N . VAL B 1 41 ? -16.984 -9.5 16.219 1 97.12 41 VAL B N 1
ATOM 2729 C CA . VAL B 1 41 ? -15.734 -10.203 15.922 1 97.12 41 VAL B CA 1
ATOM 2730 C C . VAL B 1 41 ? -15.352 -11.102 17.094 1 97.12 41 VAL B C 1
ATOM 2732 O O . VAL B 1 41 ? -15 -12.266 16.906 1 97.12 41 VAL B O 1
ATOM 2735 N N . TYR B 1 42 ? -15.492 -10.609 18.297 1 96.56 42 TYR B N 1
ATOM 2736 C CA . TYR B 1 42 ? -15.109 -11.367 19.484 1 96.56 42 TYR B CA 1
ATOM 2737 C C . TYR B 1 42 ? -16.031 -12.562 19.688 1 96.56 42 TYR B C 1
ATOM 2739 O O . TYR B 1 42 ? -15.602 -13.594 20.219 1 96.56 42 TYR B O 1
ATOM 2747 N N . LYS B 1 43 ? -17.219 -12.469 19.234 1 96.69 43 LYS B N 1
ATOM 2748 C CA . LYS B 1 43 ? -18.188 -13.555 19.359 1 96.69 43 LYS B CA 1
ATOM 2749 C C . LYS B 1 43 ? -18.047 -14.539 18.203 1 96.69 43 LYS B C 1
ATOM 2751 O O . LYS B 1 43 ? -18.812 -15.508 18.125 1 96.69 43 LYS B O 1
ATOM 2756 N N . GLY B 1 44 ? -17.234 -14.219 17.234 1 94.38 44 GLY B N 1
ATOM 2757 C CA . GLY B 1 44 ? -16.984 -15.141 16.141 1 94.38 44 GLY B CA 1
ATOM 2758 C C . GLY B 1 44 ? -17.875 -14.891 14.93 1 94.38 44 GLY B C 1
ATOM 2759 O O . GLY B 1 44 ? -17.875 -15.68 13.984 1 94.38 44 GLY B O 1
ATOM 2760 N N . HIS B 1 45 ? -18.625 -13.844 14.977 1 95.94 45 HIS B N 1
ATOM 2761 C CA . HIS B 1 45 ? -19.5 -13.492 13.859 1 95.94 45 HIS B CA 1
ATOM 2762 C C . HIS B 1 45 ? -18.797 -12.562 12.883 1 95.94 45 HIS B C 1
ATOM 2764 O O . HIS B 1 45 ? -19.312 -11.484 12.562 1 95.94 45 HIS B O 1
ATOM 2770 N N . VAL B 1 46 ? -17.766 -13.023 12.273 1 95.56 46 VAL B N 1
ATOM 2771 C CA . VAL B 1 46 ? -16.844 -12.211 11.484 1 95.56 46 VAL B CA 1
ATOM 2772 C C . VAL B 1 46 ? -17.516 -11.805 10.172 1 95.56 46 VAL B C 1
ATOM 2774 O O . VAL B 1 46 ? -17.469 -10.633 9.773 1 95.56 46 VAL B O 1
ATOM 2777 N N . SER B 1 47 ? -18.203 -12.727 9.492 1 92.31 47 SER B N 1
ATOM 2778 C CA . SER B 1 47 ? -18.891 -12.422 8.234 1 92.31 47 SER B CA 1
ATOM 2779 C C . SER B 1 47 ? -19.984 -11.391 8.445 1 92.31 47 SER B C 1
ATOM 2781 O O . SER B 1 47 ? -20.188 -10.5 7.613 1 92.31 47 SER B O 1
ATOM 2783 N N . GLN B 1 48 ? -20.656 -11.516 9.539 1 94.88 48 GLN B N 1
ATOM 2784 C CA . GLN B 1 48 ? -21.703 -10.555 9.859 1 94.88 48 GLN B CA 1
ATOM 2785 C C . GLN B 1 48 ? -21.109 -9.172 10.156 1 94.88 48 GLN B C 1
ATOM 2787 O O . GLN B 1 48 ? -21.703 -8.156 9.781 1 94.88 48 GLN B O 1
ATOM 2792 N N . ALA B 1 49 ? -19.984 -9.156 10.844 1 97.25 49 ALA B N 1
ATOM 2793 C CA . ALA B 1 49 ? -19.297 -7.898 11.117 1 97.25 49 ALA B CA 1
ATOM 2794 C C . ALA B 1 49 ? -18.906 -7.199 9.82 1 97.25 49 ALA B C 1
ATOM 2796 O O . ALA B 1 49 ? -19.078 -5.984 9.68 1 97.25 49 ALA B O 1
ATOM 2797 N N . TYR B 1 50 ? -18.375 -8.008 8.914 1 95.56 50 TYR B N 1
ATOM 2798 C CA . TYR B 1 50 ? -17.984 -7.461 7.625 1 95.56 50 TYR B CA 1
ATOM 2799 C C . TYR B 1 50 ? -19.188 -6.883 6.887 1 95.56 50 TYR B C 1
ATOM 2801 O O . TYR B 1 50 ? -19.125 -5.766 6.367 1 95.56 50 TYR B O 1
ATOM 2809 N N . LYS B 1 51 ? -20.219 -7.605 6.859 1 93.19 51 LYS B N 1
ATOM 2810 C CA . LYS B 1 51 ? -21.453 -7.145 6.219 1 93.19 51 LYS B CA 1
ATOM 2811 C C . LYS B 1 51 ? -21.969 -5.871 6.883 1 93.19 51 LYS B C 1
ATOM 2813 O O . LYS B 1 51 ? -22.406 -4.941 6.199 1 93.19 51 LYS B O 1
ATOM 2818 N N . TYR B 1 52 ? -21.969 -5.867 8.164 1 96.69 52 TYR B N 1
ATOM 2819 C CA . TYR B 1 52 ? -22.391 -4.695 8.922 1 96.69 52 TYR B CA 1
ATOM 2820 C C . TYR B 1 52 ? -21.562 -3.471 8.539 1 96.69 52 TYR B C 1
ATOM 2822 O O . TYR B 1 52 ? -22.109 -2.387 8.328 1 96.69 52 TYR B O 1
ATOM 2830 N N . CYS B 1 53 ? -20.25 -3.6 8.445 1 97.06 53 CYS B N 1
ATOM 2831 C CA . CYS B 1 53 ? -19.375 -2.51 8.039 1 97.06 53 CYS B CA 1
ATOM 2832 C C . CYS B 1 53 ? -19.75 -1.994 6.652 1 97.06 53 CYS B C 1
ATOM 2834 O O . CYS B 1 53 ? -19.828 -0.783 6.438 1 97.06 53 CYS B O 1
ATOM 2836 N N . THR B 1 54 ? -20.031 -2.91 5.77 1 93 54 THR B N 1
ATOM 2837 C CA . THR B 1 54 ? -20.375 -2.549 4.402 1 93 54 THR B CA 1
ATOM 2838 C C . THR B 1 54 ? -21.719 -1.819 4.355 1 93 54 THR B C 1
ATOM 2840 O O . THR B 1 54 ? -21.875 -0.843 3.617 1 93 54 THR B O 1
ATOM 2843 N N . GLU B 1 55 ? -22.625 -2.271 5.121 1 93.44 55 GLU B N 1
ATOM 2844 C CA . GLU B 1 55 ? -23.938 -1.654 5.184 1 93.44 55 GLU B CA 1
ATOM 2845 C C . GLU B 1 55 ? -23.875 -0.242 5.754 1 93.44 55 GLU B C 1
ATOM 2847 O O . GLU B 1 55 ? -24.453 0.692 5.195 1 93.44 55 GLU B O 1
ATOM 2852 N N . ILE B 1 56 ? -23.141 -0.089 6.848 1 95.69 56 ILE B N 1
ATOM 2853 C CA . ILE B 1 56 ? -23 1.219 7.477 1 95.69 56 ILE B CA 1
ATOM 2854 C C . ILE B 1 56 ? -22.266 2.166 6.527 1 95.69 56 ILE B C 1
ATOM 2856 O O . ILE B 1 56 ? -22.641 3.33 6.387 1 95.69 56 ILE B O 1
ATOM 2860 N N . HIS B 1 57 ? -21.266 1.659 5.863 1 94.5 57 HIS B N 1
ATOM 2861 C CA . HIS B 1 57 ? -20.531 2.465 4.898 1 94.5 57 HIS B CA 1
ATOM 2862 C C . HIS B 1 57 ? -21.438 2.967 3.787 1 94.5 57 HIS B C 1
ATOM 2864 O O . HIS B 1 57 ? -21.453 4.16 3.471 1 94.5 57 HIS B O 1
ATOM 2870 N N . SER B 1 58 ? -22.219 2.088 3.262 1 89.69 58 SER B N 1
ATOM 2871 C CA . SER B 1 58 ? -23.094 2.41 2.137 1 89.69 58 SER B CA 1
ATOM 2872 C C . SER B 1 58 ? -24.203 3.369 2.555 1 89.69 58 SER B C 1
ATOM 2874 O O . SER B 1 58 ? -24.656 4.188 1.752 1 89.69 58 SER B O 1
ATOM 2876 N N . SER B 1 59 ? -24.625 3.301 3.768 1 92 59 SER B N 1
ATOM 2877 C CA . SER B 1 59 ? -25.766 4.09 4.215 1 92 59 SER B CA 1
ATOM 2878 C C . SER B 1 59 ? -25.328 5.395 4.867 1 92 59 SER B C 1
ATOM 2880 O O . SER B 1 59 ? -26.141 6.262 5.156 1 92 59 SER B O 1
ATOM 2882 N N . SER B 1 60 ? -24.062 5.516 5.129 1 93.38 60 SER B N 1
ATOM 2883 C CA . SER B 1 60 ? -23.547 6.719 5.777 1 93.38 60 SER B CA 1
ATOM 2884 C C . SER B 1 60 ? -23.391 7.863 4.781 1 93.38 60 SER B C 1
ATOM 2886 O O . SER B 1 60 ? -23.25 7.633 3.578 1 93.38 60 SER B O 1
ATOM 2888 N N . ILE B 1 61 ? -23.453 9.086 5.383 1 92.56 61 ILE B N 1
ATOM 2889 C CA . ILE B 1 61 ? -23.219 10.273 4.562 1 92.56 61 ILE B CA 1
ATOM 2890 C C . ILE B 1 61 ? -21.781 10.242 4.027 1 92.56 61 ILE B C 1
ATOM 2892 O O . ILE B 1 61 ? -20.828 10.047 4.789 1 92.56 61 ILE B O 1
ATOM 2896 N N . GLU B 1 62 ? -21.672 10.469 2.748 1 88.38 62 GLU B N 1
ATOM 2897 C CA . GLU B 1 62 ? -20.359 10.43 2.111 1 88.38 62 GLU B CA 1
ATOM 2898 C C . GLU B 1 62 ? -19.406 11.406 2.785 1 88.38 62 GLU B C 1
ATOM 2900 O O . GLU B 1 62 ? -19.766 12.539 3.102 1 88.38 62 GLU B O 1
ATOM 2905 N N . ASP B 1 63 ? -18.219 10.914 3.102 1 88.31 63 ASP B N 1
ATOM 2906 C CA . ASP B 1 63 ? -17.078 11.664 3.623 1 88.31 63 ASP B CA 1
ATOM 2907 C C . ASP B 1 63 ? -17.25 11.938 5.117 1 88.31 63 ASP B C 1
ATOM 2909 O O . ASP B 1 63 ? -16.375 12.547 5.738 1 88.31 63 ASP B O 1
ATOM 2913 N N . SER B 1 64 ? -18.406 11.516 5.684 1 93.5 64 SER B N 1
ATOM 2914 C CA . SER B 1 64 ? -18.516 11.594 7.137 1 93.5 64 SER B CA 1
ATOM 2915 C C . SER B 1 64 ? -17.484 10.688 7.809 1 93.5 64 SER B C 1
ATOM 2917 O O . SER B 1 64 ? -16.906 9.805 7.164 1 93.5 64 SER B O 1
ATOM 2919 N N . TYR B 1 65 ? -17.234 11.016 9.039 1 94.94 65 TYR B N 1
ATOM 2920 C CA . TYR B 1 65 ? -16.281 10.188 9.75 1 94.94 65 TYR B CA 1
ATOM 2921 C C . TYR B 1 65 ? -16.766 8.742 9.852 1 94.94 65 TYR B C 1
ATOM 2923 O O . TYR B 1 65 ? -15.977 7.805 9.703 1 94.94 65 TYR B O 1
ATOM 2931 N N . LEU B 1 66 ? -18.016 8.531 10.07 1 96.5 66 LEU B N 1
ATOM 2932 C CA . LEU B 1 66 ? -18.578 7.188 10.133 1 96.5 66 LEU B CA 1
ATOM 2933 C C . LEU B 1 66 ? -18.391 6.465 8.797 1 96.5 66 LEU B C 1
ATOM 2935 O O . LEU B 1 66 ? -18.125 5.262 8.781 1 96.5 66 LEU B O 1
ATOM 2939 N N . TYR B 1 67 ? -18.547 7.176 7.707 1 94.94 67 TYR B N 1
ATOM 2940 C CA . TYR B 1 67 ? -18.281 6.648 6.371 1 94.94 67 TYR B CA 1
ATOM 2941 C C . TYR B 1 67 ? -16.859 6.141 6.258 1 94.94 67 TYR B C 1
ATOM 2943 O O . TYR B 1 67 ? -16.625 5.039 5.754 1 94.94 67 TYR B O 1
ATOM 2951 N N . LYS B 1 68 ? -15.984 6.84 6.781 1 94.75 68 LYS B N 1
ATOM 2952 C CA . LYS B 1 68 ? -14.562 6.535 6.68 1 94.75 68 LYS B CA 1
ATOM 2953 C C . LYS B 1 68 ? -14.188 5.367 7.586 1 94.75 68 LYS B C 1
ATOM 2955 O O . LYS B 1 68 ? -13.539 4.414 7.145 1 94.75 68 LYS B O 1
ATOM 2960 N N . ILE B 1 69 ? -14.641 5.422 8.844 1 97.38 69 ILE B N 1
ATOM 2961 C CA . ILE B 1 69 ? -14.195 4.395 9.773 1 97.38 69 ILE B CA 1
ATOM 2962 C C . ILE B 1 69 ? -14.859 3.062 9.43 1 97.38 69 ILE B C 1
ATOM 2964 O O . ILE B 1 69 ? -14.266 1.999 9.617 1 97.38 69 ILE B O 1
ATOM 2968 N N . SER B 1 70 ? -16.078 3.08 8.938 1 97.12 70 SER B N 1
ATOM 2969 C CA . SER B 1 70 ? -16.734 1.833 8.539 1 97.12 70 SER B CA 1
ATOM 2970 C C . SER B 1 70 ? -15.992 1.168 7.387 1 97.12 70 SER B C 1
ATOM 2972 O O . SER B 1 70 ? -15.867 -0.058 7.348 1 97.12 70 SER B O 1
ATOM 2974 N N . LYS B 1 71 ? -15.477 1.949 6.465 1 95.31 71 LYS B N 1
ATOM 2975 C CA . LYS B 1 71 ? -14.656 1.431 5.375 1 95.31 71 LYS B CA 1
ATOM 2976 C C . LYS B 1 71 ? -13.359 0.82 5.906 1 95.31 71 LYS B C 1
ATOM 2978 O O . LYS B 1 71 ? -12.977 -0.281 5.504 1 95.31 71 LYS B O 1
ATOM 2983 N N . ILE B 1 72 ? -12.703 1.492 6.773 1 96.88 72 ILE B N 1
ATOM 2984 C CA . ILE B 1 72 ? -11.43 1.055 7.328 1 96.88 72 ILE B CA 1
ATOM 2985 C C . ILE B 1 72 ? -11.617 -0.256 8.086 1 96.88 72 ILE B C 1
ATOM 2987 O O . ILE B 1 72 ? -10.852 -1.203 7.906 1 96.88 72 ILE B O 1
ATOM 2991 N N . TYR B 1 73 ? -12.648 -0.288 8.922 1 98.12 73 TYR B N 1
ATOM 2992 C CA . TYR B 1 73 ? -12.922 -1.515 9.656 1 98.12 73 TYR B CA 1
ATOM 2993 C C . TYR B 1 73 ? -13.266 -2.656 8.711 1 98.12 73 TYR B C 1
ATOM 2995 O O . TYR B 1 73 ? -12.812 -3.789 8.906 1 98.12 73 TYR B O 1
ATOM 3003 N N . GLY B 1 74 ? -14.086 -2.359 7.699 1 95.62 74 GLY B N 1
ATOM 3004 C CA . GLY B 1 74 ? -14.375 -3.363 6.688 1 95.62 74 GLY B CA 1
ATOM 3005 C C . GLY B 1 74 ? -13.133 -3.887 5.992 1 95.62 74 GLY B C 1
ATOM 3006 O O . GLY B 1 74 ? -12.977 -5.098 5.82 1 95.62 74 GLY B O 1
ATOM 3007 N N . ASP B 1 75 ? -12.289 -3.012 5.574 1 95.12 75 ASP B N 1
ATOM 3008 C CA . ASP B 1 75 ? -11.055 -3.396 4.902 1 95.12 75 ASP B CA 1
ATOM 3009 C C . ASP B 1 75 ? -10.188 -4.266 5.809 1 95.12 75 ASP B C 1
ATOM 3011 O O . ASP B 1 75 ? -9.586 -5.242 5.352 1 95.12 75 ASP B O 1
ATOM 3015 N N . PHE B 1 76 ? -10.133 -3.912 7.055 1 96.69 76 PHE B N 1
ATOM 3016 C CA . PHE B 1 76 ? -9.344 -4.699 7.996 1 96.69 76 PHE B CA 1
ATOM 3017 C C . PHE B 1 76 ? -9.891 -6.117 8.109 1 96.69 76 PHE B C 1
ATOM 3019 O O . PHE B 1 76 ? -9.133 -7.086 8.078 1 96.69 76 PHE B O 1
ATOM 3026 N N . ILE B 1 77 ? -11.18 -6.211 8.305 1 95.31 77 ILE B N 1
ATOM 3027 C CA . ILE B 1 77 ? -11.805 -7.52 8.453 1 95.31 77 ILE B CA 1
ATOM 3028 C C . ILE B 1 77 ? -11.57 -8.352 7.188 1 95.31 77 ILE B C 1
ATOM 3030 O O . ILE B 1 77 ? -11.219 -9.523 7.266 1 95.31 77 ILE B O 1
ATOM 3034 N N . TYR B 1 78 ? -11.727 -7.738 6.078 1 92.38 78 TYR B N 1
ATOM 3035 C CA . TYR B 1 78 ? -11.523 -8.422 4.805 1 92.38 78 TYR B CA 1
ATOM 3036 C C . TYR B 1 78 ? -10.117 -9 4.707 1 92.38 78 TYR B C 1
ATOM 3038 O O . TYR B 1 78 ? -9.938 -10.148 4.297 1 92.38 78 TYR B O 1
ATOM 3046 N N . LYS B 1 79 ? -9.148 -8.258 5.117 1 89.81 79 LYS B N 1
ATOM 3047 C CA . LYS B 1 79 ? -7.746 -8.641 5.004 1 89.81 79 LYS B CA 1
ATOM 3048 C C . LYS B 1 79 ? -7.391 -9.727 6.02 1 89.81 79 LYS B C 1
ATOM 3050 O O . LYS B 1 79 ? -6.527 -10.57 5.758 1 89.81 79 LYS B O 1
ATOM 3055 N N . SER B 1 80 ? -8.039 -9.75 7.148 1 91 80 SER B N 1
ATOM 3056 C CA . SER B 1 80 ? -7.555 -10.539 8.281 1 91 80 SER B CA 1
ATOM 3057 C C . SER B 1 80 ? -8.391 -11.797 8.469 1 91 80 SER B C 1
ATOM 3059 O O . SER B 1 80 ? -7.957 -12.742 9.133 1 91 80 SER B O 1
ATOM 3061 N N . LYS B 1 81 ? -9.562 -11.852 8.023 1 87.12 81 LYS B N 1
ATOM 3062 C CA . LYS B 1 81 ? -10.523 -12.898 8.344 1 87.12 81 LYS B CA 1
ATOM 3063 C C . LYS B 1 81 ? -9.945 -14.281 8.047 1 87.12 81 LYS B C 1
ATOM 3065 O O . LYS B 1 81 ? -10.188 -15.234 8.797 1 87.12 81 LYS B O 1
ATOM 3070 N N . ASP B 1 82 ? -9.172 -14.492 7.043 1 79.06 82 ASP B N 1
ATOM 3071 C CA . ASP B 1 82 ? -8.719 -15.836 6.684 1 79.06 82 ASP B CA 1
ATOM 3072 C C . ASP B 1 82 ? -7.219 -15.992 6.934 1 79.06 82 ASP B C 1
ATOM 3074 O O . ASP B 1 82 ? -6.582 -16.891 6.371 1 79.06 82 ASP B O 1
ATOM 3078 N N . ARG B 1 83 ? -6.762 -15.117 7.789 1 81.69 83 ARG B N 1
ATOM 3079 C CA . ARG B 1 83 ? -5.328 -15.148 8.039 1 81.69 83 ARG B CA 1
ATOM 3080 C C . ARG B 1 83 ? -5.035 -15.062 9.539 1 81.69 83 ARG B C 1
ATOM 3082 O O . ARG B 1 83 ? -5.75 -14.383 10.273 1 81.69 83 ARG B O 1
ATOM 3089 N N . GLU B 1 84 ? -4.027 -15.742 9.938 1 81.31 84 GLU B N 1
ATOM 3090 C CA . GLU B 1 84 ? -3.594 -15.625 11.328 1 81.31 84 GLU B CA 1
ATOM 3091 C C . GLU B 1 84 ? -2.979 -14.25 11.602 1 81.31 84 GLU B C 1
ATOM 3093 O O . GLU B 1 84 ? -3.201 -13.672 12.664 1 81.31 84 GLU B O 1
ATOM 3098 N N . ASP B 1 85 ? -2.262 -13.836 10.648 1 87.81 85 ASP B N 1
ATOM 3099 C CA . ASP B 1 85 ? -1.573 -12.555 10.711 1 87.81 85 ASP B CA 1
ATOM 3100 C C . ASP B 1 85 ? -1.443 -11.938 9.32 1 87.81 85 ASP B C 1
ATOM 3102 O O . ASP B 1 85 ? -1.096 -12.625 8.359 1 87.81 85 ASP B O 1
ATOM 3106 N N . ILE B 1 86 ? -1.793 -10.711 9.281 1 89.31 86 ILE B N 1
ATOM 3107 C CA . ILE B 1 86 ? -1.785 -10.102 7.957 1 89.31 86 ILE B CA 1
ATOM 3108 C C . ILE B 1 86 ? -0.346 -9.859 7.508 1 89.31 86 ILE B C 1
ATOM 3110 O O . ILE B 1 86 ? -0.087 -9.648 6.324 1 89.31 86 ILE B O 1
ATOM 3114 N N . LEU B 1 87 ? 0.623 -9.805 8.484 1 88.25 87 LEU B N 1
ATOM 3115 C CA . LEU B 1 87 ? 2.018 -9.547 8.148 1 88.25 87 LEU B CA 1
ATOM 3116 C C . LEU B 1 87 ? 2.803 -10.844 8.031 1 88.25 87 LEU B C 1
ATOM 3118 O O . LEU B 1 87 ? 3.615 -11.008 7.117 1 88.25 87 LEU B O 1
ATOM 3122 N N . ASP B 1 88 ? 2.557 -11.719 9.023 1 78.56 88 ASP B N 1
ATOM 3123 C CA . ASP B 1 88 ? 3.383 -12.914 9.125 1 78.56 88 ASP B CA 1
ATOM 3124 C C . ASP B 1 88 ? 2.588 -14.164 8.734 1 78.56 88 ASP B C 1
ATOM 3126 O O . ASP B 1 88 ? 1.789 -14.664 9.531 1 78.56 88 ASP B O 1
ATOM 3130 N N . PHE B 1 89 ? 2.848 -14.586 7.602 1 66.12 89 PHE B N 1
ATOM 3131 C CA . PHE B 1 89 ? 2.057 -15.695 7.082 1 66.12 89 PHE B CA 1
ATOM 3132 C C . PHE B 1 89 ? 2.611 -17.031 7.57 1 66.12 89 PHE B C 1
ATOM 3134 O O . PHE B 1 89 ? 1.871 -18.016 7.688 1 66.12 89 PHE B O 1
ATOM 3141 N N . THR B 1 90 ? 3.93 -16.984 7.773 1 64.38 90 THR B N 1
ATOM 3142 C CA . THR B 1 90 ? 4.516 -18.203 8.312 1 64.38 90 THR B CA 1
ATOM 3143 C C . THR B 1 90 ? 5.355 -17.906 9.547 1 64.38 90 THR B C 1
ATOM 3145 O O . THR B 1 90 ? 5.703 -16.75 9.805 1 64.38 90 THR B O 1
ATOM 3148 N N . THR B 1 91 ? 5.52 -18.859 10.328 1 61.28 91 THR B N 1
ATOM 3149 C CA . THR B 1 91 ? 6.32 -18.734 11.539 1 61.28 91 THR B CA 1
ATOM 3150 C C . THR B 1 91 ? 7.75 -18.328 11.203 1 61.28 91 THR B C 1
ATOM 3152 O O . THR B 1 91 ? 8.445 -17.75 12.039 1 61.28 91 THR B O 1
ATOM 3155 N N . LYS B 1 92 ? 8.094 -18.641 10.039 1 62.75 92 LYS B N 1
ATOM 3156 C CA . LYS B 1 92 ? 9.477 -18.375 9.656 1 62.75 92 LYS B CA 1
ATOM 3157 C C . LYS B 1 92 ? 9.57 -17.094 8.836 1 62.75 92 LYS B C 1
ATOM 3159 O O . LYS B 1 92 ? 10.664 -16.672 8.461 1 62.75 92 LYS B O 1
ATOM 3164 N N . SER B 1 93 ? 8.398 -16.547 8.703 1 64.88 93 SER B N 1
ATOM 3165 C CA . SER B 1 93 ? 8.406 -15.422 7.766 1 64.88 93 SER B CA 1
ATOM 3166 C C . SER B 1 93 ? 8.68 -14.109 8.477 1 64.88 93 SER B C 1
ATOM 3168 O O . SER B 1 93 ? 8.336 -13.945 9.648 1 64.88 93 SER B O 1
ATOM 3170 N N . ALA B 1 94 ? 9.633 -13.398 7.855 1 77.25 94 ALA B N 1
ATOM 3171 C CA . ALA B 1 94 ? 9.852 -12.016 8.266 1 77.25 94 ALA B CA 1
ATOM 3172 C C . ALA B 1 94 ? 9.195 -11.039 7.293 1 77.25 94 ALA B C 1
ATOM 3174 O O . ALA B 1 94 ? 9.359 -11.156 6.078 1 77.25 94 ALA B O 1
ATOM 3175 N N . HIS B 1 95 ? 8.289 -10.281 7.855 1 86.69 95 HIS B N 1
ATOM 3176 C CA . HIS B 1 95 ? 7.668 -9.258 7.027 1 86.69 95 HIS B CA 1
ATOM 3177 C C . HIS B 1 95 ? 8.648 -8.125 6.723 1 86.69 95 HIS B C 1
ATOM 3179 O O . HIS B 1 95 ? 9.594 -7.906 7.477 1 86.69 95 HIS B O 1
ATOM 3185 N N . THR B 1 96 ? 8.398 -7.508 5.641 1 89.25 96 THR B N 1
ATOM 3186 C CA . THR B 1 96 ? 9.211 -6.371 5.227 1 89.25 96 THR B CA 1
ATOM 3187 C C . THR B 1 96 ? 8.625 -5.066 5.746 1 89.25 96 THR B C 1
ATOM 3189 O O . THR B 1 96 ? 7.492 -5.043 6.238 1 89.25 96 THR B O 1
ATOM 3192 N N . GLU B 1 97 ? 9.414 -3.986 5.664 1 91.62 97 GLU B N 1
ATOM 3193 C CA . GLU B 1 97 ? 8.922 -2.645 5.953 1 91.62 97 GLU B CA 1
ATOM 3194 C C . GLU B 1 97 ? 7.734 -2.289 5.059 1 91.62 97 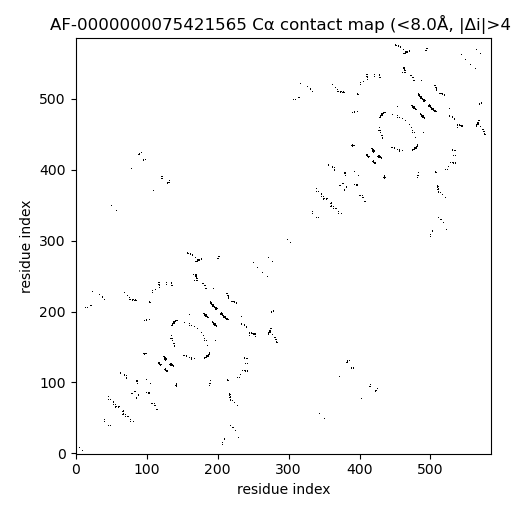GLU B C 1
ATOM 3196 O O . GLU B 1 97 ? 6.738 -1.735 5.531 1 91.62 97 GLU B O 1
ATOM 3201 N N . LEU B 1 98 ? 7.809 -2.68 3.809 1 93.06 98 LEU B N 1
ATOM 3202 C CA . LEU B 1 98 ? 6.746 -2.387 2.855 1 93.06 98 LEU B CA 1
ATOM 3203 C C . LEU B 1 98 ? 5.48 -3.168 3.199 1 93.06 98 LEU B C 1
ATOM 3205 O O . LEU B 1 98 ? 4.367 -2.689 2.965 1 93.06 98 LEU B O 1
ATOM 3209 N N . ASP B 1 99 ? 5.633 -4.32 3.783 1 93.38 99 ASP B N 1
ATOM 3210 C CA . ASP B 1 99 ? 4.473 -5.062 4.266 1 93.38 99 ASP B CA 1
ATOM 3211 C C . ASP B 1 99 ? 3.721 -4.273 5.34 1 93.38 99 ASP B C 1
ATOM 3213 O O . ASP B 1 99 ? 2.49 -4.215 5.324 1 93.38 99 ASP B O 1
ATOM 3217 N N . VAL B 1 100 ? 4.531 -3.695 6.191 1 94 100 VAL B N 1
ATOM 3218 C CA . VAL B 1 100 ? 3.912 -2.918 7.262 1 94 100 VAL B CA 1
ATOM 3219 C C . VAL B 1 100 ? 3.133 -1.748 6.664 1 94 100 VAL B C 1
ATOM 3221 O O . VAL B 1 100 ? 1.994 -1.488 7.059 1 94 100 VAL B O 1
ATOM 3224 N N . ILE B 1 101 ? 3.695 -1.107 5.754 1 95.56 101 ILE B N 1
ATOM 3225 C CA . ILE B 1 101 ? 3.07 0.047 5.117 1 95.56 101 ILE B CA 1
ATOM 3226 C C . ILE B 1 101 ? 1.804 -0.391 4.387 1 95.56 101 ILE B C 1
ATOM 3228 O O . ILE B 1 101 ? 0.717 0.133 4.645 1 95.56 101 ILE B O 1
ATOM 3232 N N . LEU B 1 102 ? 1.889 -1.383 3.602 1 94.69 102 LEU B N 1
ATOM 3233 C CA . LEU B 1 102 ? 0.836 -1.744 2.658 1 94.69 102 LEU B CA 1
ATOM 3234 C C . LEU B 1 102 ? -0.284 -2.506 3.359 1 94.69 102 LEU B C 1
ATOM 3236 O O . LEU B 1 102 ? -1.464 -2.266 3.094 1 94.69 102 LEU B O 1
ATOM 3240 N N . LYS B 1 103 ? 0.114 -3.373 4.184 1 93.12 103 LYS B N 1
ATOM 3241 C CA . LYS B 1 103 ? -0.873 -4.301 4.73 1 93.12 103 LYS B CA 1
ATOM 3242 C C . LYS B 1 103 ? -1.476 -3.762 6.023 1 93.12 103 LYS B C 1
ATOM 3244 O O . LYS B 1 103 ? -2.643 -4.02 6.328 1 93.12 103 LYS B O 1
ATOM 3249 N N . ALA B 1 104 ? -0.666 -3.012 6.773 1 95 104 ALA B N 1
ATOM 3250 C CA . ALA B 1 104 ? -1.123 -2.693 8.125 1 95 104 ALA B CA 1
ATOM 3251 C C . ALA B 1 104 ? -1.446 -1.207 8.258 1 95 104 ALA B C 1
ATOM 3253 O O . ALA B 1 104 ? -2.207 -0.808 9.141 1 95 104 ALA B O 1
ATOM 3254 N N . CYS B 1 105 ? -0.943 -0.393 7.375 1 96.25 105 CYS B N 1
ATOM 3255 C CA . CYS B 1 105 ? -1.04 1.035 7.656 1 96.25 105 CYS B CA 1
ATOM 3256 C C . CYS B 1 105 ? -1.794 1.757 6.543 1 96.25 105 CYS B C 1
ATOM 3258 O O . CYS B 1 105 ? -2.713 2.533 6.812 1 96.25 105 CYS B O 1
ATOM 3260 N N . ALA B 1 106 ? -1.506 1.531 5.336 1 94.94 106 ALA B N 1
ATOM 3261 C CA . ALA B 1 106 ? -1.92 2.332 4.188 1 94.94 106 ALA B CA 1
ATOM 3262 C C . ALA B 1 106 ? -3.441 2.398 4.086 1 94.94 106 ALA B C 1
ATOM 3264 O O . ALA B 1 106 ? -4 3.438 3.727 1 94.94 106 ALA B O 1
ATOM 3265 N N . TYR B 1 107 ? -4.117 1.311 4.332 1 94.12 107 TYR B N 1
ATOM 3266 C CA . TYR B 1 107 ? -5.566 1.31 4.176 1 94.12 107 TYR B CA 1
ATOM 3267 C C . TYR B 1 107 ? -6.219 2.277 5.156 1 94.12 107 TYR B C 1
ATOM 3269 O O . TYR B 1 107 ? -7.305 2.801 4.891 1 94.12 107 TYR B O 1
ATOM 3277 N N . ILE B 1 108 ? -5.605 2.508 6.254 1 96.06 108 ILE B N 1
ATOM 3278 C CA . ILE B 1 108 ? -6.133 3.461 7.223 1 96.06 108 ILE B CA 1
ATOM 3279 C C . ILE B 1 108 ? -5.988 4.883 6.68 1 96.06 108 ILE B C 1
ATOM 3281 O O . ILE B 1 108 ? -6.949 5.656 6.688 1 96.06 108 ILE B O 1
ATOM 3285 N N . VAL B 1 109 ? -4.82 5.176 6.168 1 94.44 109 VAL B N 1
ATOM 3286 C CA . VAL B 1 109 ? -4.535 6.496 5.625 1 94.44 109 VAL B CA 1
ATOM 3287 C C . VAL B 1 109 ? -5.445 6.777 4.43 1 94.44 109 VAL B C 1
ATOM 3289 O O . VAL B 1 109 ? -6.051 7.848 4.344 1 94.44 109 VAL B O 1
ATOM 3292 N N . GLU B 1 110 ? -5.57 5.781 3.586 1 89.94 110 GLU B N 1
ATOM 3293 C CA . GLU B 1 110 ? -6.383 5.938 2.387 1 89.94 110 GLU B CA 1
ATOM 3294 C C . GLU B 1 110 ? -7.863 6.062 2.738 1 89.94 110 GLU B C 1
ATOM 3296 O O . GLU B 1 110 ? -8.609 6.777 2.064 1 89.94 110 GLU B O 1
ATOM 3301 N N . GLY B 1 111 ? -8.266 5.328 3.744 1 90.75 111 GLY B N 1
ATOM 3302 C CA . GLY B 1 111 ? -9.641 5.43 4.203 1 90.75 111 GLY B CA 1
ATOM 3303 C C . GLY B 1 111 ? -9.984 6.797 4.758 1 90.75 111 GLY B C 1
ATOM 3304 O O . GLY B 1 111 ? -11.109 7.27 4.598 1 90.75 111 GLY B O 1
ATOM 3305 N N . LEU B 1 112 ? -8.984 7.422 5.324 1 91.5 112 LEU B N 1
ATOM 3306 C CA . LEU B 1 112 ? -9.188 8.719 5.953 1 91.5 112 LEU B CA 1
ATOM 3307 C C . LEU B 1 112 ? -9.039 9.844 4.938 1 91.5 112 LEU B C 1
ATOM 3309 O O . LEU B 1 112 ? -9.508 10.961 5.168 1 91.5 112 LEU B O 1
ATOM 3313 N N . ASN B 1 113 ? -8.305 9.578 3.918 1 80.69 113 ASN B N 1
ATOM 3314 C CA . ASN B 1 113 ? -7.828 10.625 3.021 1 80.69 113 ASN B CA 1
ATOM 3315 C C . ASN B 1 113 ? -8.953 11.156 2.137 1 80.69 113 ASN B C 1
ATOM 3317 O O . ASN B 1 113 ? -8.773 12.156 1.434 1 80.69 113 ASN B O 1
ATOM 3321 N N . LYS B 1 114 ? -10.062 10.742 2.32 1 77.31 114 LYS B N 1
ATOM 3322 C CA . LYS B 1 114 ? -11.141 11.281 1.493 1 77.31 114 LYS B CA 1
ATOM 3323 C C . LYS B 1 114 ? -11.406 12.742 1.824 1 77.31 114 LYS B C 1
ATOM 3325 O O . LYS B 1 114 ? -11.57 13.102 2.992 1 77.31 114 LYS B O 1
ATOM 3330 N N . SER B 1 115 ? -11.297 13.617 0.814 1 72.19 115 SER B N 1
ATOM 3331 C CA . SER B 1 115 ? -11.609 15.039 0.88 1 72.19 115 SER B CA 1
ATOM 3332 C C . SER B 1 115 ? -10.531 15.805 1.635 1 72.19 115 SER B C 1
ATOM 3334 O O . SER B 1 115 ? -10.781 16.906 2.141 1 72.19 115 SER B O 1
ATOM 3336 N N . LEU B 1 116 ? -9.422 15.164 1.799 1 77.75 116 LEU B N 1
ATOM 3337 C CA . LEU B 1 116 ? -8.336 15.922 2.414 1 77.75 116 LEU B CA 1
ATOM 3338 C C . LEU B 1 116 ? -7.527 16.672 1.359 1 77.75 116 LEU B C 1
ATOM 3340 O O . LEU B 1 116 ? -7.477 16.25 0.2 1 77.75 116 LEU B O 1
ATOM 3344 N N . THR B 1 117 ? -6.973 17.703 1.819 1 80.94 117 THR B N 1
ATOM 3345 C CA . THR B 1 117 ? -6.199 18.547 0.917 1 80.94 117 THR B CA 1
ATOM 3346 C C . THR B 1 117 ? -4.723 18.156 0.94 1 80.94 117 THR B C 1
ATOM 3348 O O . THR B 1 117 ? -3.863 18.922 0.519 1 80.94 117 THR B O 1
ATOM 3351 N N . ILE B 1 118 ? -4.453 17.016 1.579 1 87.06 118 ILE B N 1
ATOM 3352 C CA . ILE B 1 118 ? -3.084 16.516 1.637 1 87.06 118 ILE B CA 1
ATOM 3353 C C . ILE B 1 118 ? -3.016 15.125 0.995 1 87.06 118 ILE B C 1
ATOM 3355 O O . ILE B 1 118 ? -4.027 14.43 0.904 1 87.06 118 ILE B O 1
ATOM 3359 N N . TYR B 1 119 ? -1.872 14.797 0.562 1 85.31 119 TYR B N 1
ATOM 3360 C CA . TYR B 1 119 ? -1.676 13.461 0.004 1 85.31 119 TYR B CA 1
ATOM 3361 C C . TYR B 1 119 ? -0.309 12.906 0.388 1 85.31 119 TYR B C 1
ATOM 3363 O O . TYR B 1 119 ? 0.661 13.656 0.509 1 85.31 119 TYR B O 1
ATOM 3371 N N . PRO B 1 120 ? -0.349 11.656 0.598 1 88.5 120 PRO B N 1
ATOM 3372 C CA . PRO B 1 120 ? 0.931 11 0.886 1 88.5 120 PRO B CA 1
ATOM 3373 C C . PRO B 1 120 ? 1.74 10.711 -0.375 1 88.5 120 PRO B C 1
ATOM 3375 O O . PRO B 1 120 ? 1.188 10.234 -1.369 1 88.5 120 PRO B O 1
ATOM 3378 N N . ARG B 1 121 ? 2.934 11.078 -0.381 1 88.81 121 ARG B N 1
ATOM 3379 C CA . ARG B 1 121 ? 3.955 10.516 -1.256 1 88.81 121 ARG B CA 1
ATOM 3380 C C . ARG B 1 121 ? 4.723 9.398 -0.552 1 88.81 121 ARG B C 1
ATOM 3382 O O . ARG B 1 121 ? 5.695 9.664 0.157 1 88.81 121 ARG B O 1
ATOM 3389 N N . TRP B 1 122 ? 4.199 8.227 -0.771 1 90.31 122 TRP B N 1
ATOM 3390 C CA . TRP B 1 122 ? 4.656 7.113 0.046 1 90.31 122 TRP B CA 1
ATOM 3391 C C . TRP B 1 122 ? 6.156 6.898 -0.113 1 90.31 122 TRP B C 1
ATOM 3393 O O . TRP B 1 122 ? 6.676 6.902 -1.232 1 90.31 122 TRP B O 1
ATOM 3403 N N . GLY B 1 123 ? 6.789 6.688 1.031 1 82.81 123 GLY B N 1
ATOM 3404 C CA . GLY B 1 123 ? 8.234 6.531 1.059 1 82.81 123 GLY B CA 1
ATOM 3405 C C . GLY B 1 123 ? 8.977 7.848 1.147 1 82.81 123 GLY B C 1
ATOM 3406 O O . GLY B 1 123 ? 10.203 7.867 1.277 1 82.81 123 GLY B O 1
ATOM 3407 N N . GLU B 1 124 ? 8.25 8.969 1.068 1 86.19 124 GLU B N 1
ATOM 3408 C CA . GLU B 1 124 ? 8.867 10.289 1.153 1 86.19 124 GLU B CA 1
ATOM 3409 C C . GLU B 1 124 ? 8.148 11.172 2.176 1 86.19 124 GLU B C 1
ATOM 3411 O O . GLU B 1 124 ? 8.445 11.109 3.371 1 86.19 124 GLU B O 1
ATOM 3416 N N . SER B 1 125 ? 7.156 11.969 1.679 1 89.94 125 SER B N 1
ATOM 3417 C CA . SER B 1 125 ? 6.543 12.938 2.586 1 89.94 125 SER B CA 1
ATOM 3418 C C . SER B 1 125 ? 5.062 13.125 2.273 1 89.94 125 SER B C 1
ATOM 3420 O O . SER B 1 125 ? 4.516 12.445 1.404 1 89.94 125 SER B O 1
ATOM 3422 N N . PHE B 1 126 ? 4.406 13.875 3.113 1 90.56 126 PHE B N 1
ATOM 3423 C CA . PHE B 1 126 ? 3.055 14.359 2.871 1 90.56 126 PHE B CA 1
ATOM 3424 C C . PHE B 1 126 ? 3.08 15.766 2.293 1 90.56 126 PHE B C 1
ATOM 3426 O O . PHE B 1 126 ? 3.879 16.609 2.719 1 90.56 126 PHE B O 1
ATOM 3433 N N . CYS B 1 127 ? 2.17 16 1.333 1 88 127 CYS B N 1
ATOM 3434 C CA . CYS B 1 127 ? 2.145 17.297 0.658 1 88 127 CYS B CA 1
ATOM 3435 C C . CYS B 1 127 ? 0.714 17.797 0.483 1 88 127 CYS B C 1
ATOM 3437 O O . CYS B 1 127 ? -0.216 16.984 0.37 1 88 127 CYS B O 1
ATOM 3439 N N . PRO B 1 128 ? 0.615 19.109 0.486 1 85.44 128 PRO B N 1
ATOM 3440 C CA . PRO B 1 128 ? -0.687 19.625 0.064 1 85.44 128 PRO B CA 1
ATOM 3441 C C . PRO B 1 128 ? -0.989 19.344 -1.405 1 85.44 128 PRO B C 1
ATOM 3443 O O . PRO B 1 128 ? -0.067 19.172 -2.207 1 85.44 128 PRO B O 1
ATOM 3446 N N . LEU B 1 129 ? -2.254 19.375 -1.749 1 77.56 129 LEU B N 1
ATOM 3447 C CA . LEU B 1 129 ? -2.678 19.156 -3.129 1 77.56 129 LEU B CA 1
ATOM 3448 C C . LEU B 1 129 ? -2.309 20.344 -4.004 1 77.56 129 LEU B C 1
ATOM 3450 O O . LEU B 1 129 ? -2.123 20.188 -5.215 1 77.56 129 LEU B O 1
ATOM 3454 N N . SER B 1 130 ? -2.184 21.484 -3.359 1 73.5 130 SER B N 1
ATOM 3455 C CA . SER B 1 130 ? -2.078 22.75 -4.094 1 73.5 130 SER B CA 1
ATOM 3456 C C . SER B 1 130 ? -0.62 23.109 -4.352 1 73.5 130 SER B C 1
ATOM 3458 O O . SER B 1 130 ? -0.325 23.922 -5.238 1 73.5 130 SER B O 1
ATOM 3460 N N . ARG B 1 131 ? 0.287 22.578 -3.498 1 73.75 131 ARG B N 1
ATOM 3461 C CA . ARG B 1 131 ? 1.68 23 -3.564 1 73.75 131 ARG B CA 1
ATOM 3462 C C . ARG B 1 131 ? 2.627 21.828 -3.311 1 73.75 131 ARG B C 1
ATOM 3464 O O . ARG B 1 131 ? 2.266 20.875 -2.633 1 73.75 131 ARG B O 1
ATOM 3471 N N . ARG B 1 132 ? 3.805 21.984 -3.904 1 77.12 132 ARG B N 1
ATOM 3472 C CA . ARG B 1 132 ? 4.836 20.984 -3.65 1 77.12 132 ARG B CA 1
ATOM 3473 C C . ARG B 1 132 ? 5.676 21.359 -2.434 1 77.12 132 ARG B C 1
ATOM 3475 O O . ARG B 1 132 ? 6.84 21.75 -2.57 1 77.12 132 ARG B O 1
ATOM 3482 N N . VAL B 1 133 ? 5.125 21.328 -1.309 1 85.81 133 VAL B N 1
ATOM 3483 C CA . VAL B 1 133 ? 5.797 21.547 -0.033 1 85.81 133 VAL B CA 1
ATOM 3484 C C . VAL B 1 133 ? 5.516 20.391 0.913 1 85.81 133 VAL B C 1
ATOM 3486 O O . VAL B 1 133 ? 4.387 19.906 0.991 1 85.81 133 VAL B O 1
ATOM 3489 N N . ASP B 1 134 ? 6.512 19.984 1.54 1 91 134 ASP B N 1
ATOM 3490 C CA . ASP B 1 134 ? 6.352 18.875 2.482 1 91 134 ASP B CA 1
ATOM 3491 C C . ASP B 1 134 ? 5.82 19.375 3.826 1 91 134 ASP B C 1
ATOM 3493 O O . ASP B 1 134 ? 6.234 20.438 4.309 1 91 134 ASP B O 1
ATOM 3497 N N . VAL B 1 135 ? 4.918 18.594 4.344 1 94.44 135 VAL B N 1
ATOM 3498 C CA . VAL B 1 135 ? 4.363 19.016 5.625 1 94.44 135 VAL B CA 1
ATOM 3499 C C . VAL B 1 135 ? 4.652 17.969 6.691 1 94.44 135 VAL B C 1
ATOM 3501 O O . VAL B 1 135 ? 4.355 18.172 7.867 1 94.44 135 VAL B O 1
ATOM 3504 N N . GLY B 1 136 ? 5.215 16.844 6.328 1 95.88 136 GLY B N 1
ATOM 3505 C CA . GLY B 1 136 ? 5.621 15.82 7.273 1 95.88 136 GLY B CA 1
ATOM 3506 C C . GLY B 1 136 ? 6.121 14.555 6.602 1 95.88 136 GLY B C 1
ATOM 3507 O O . GLY B 1 136 ? 5.785 14.289 5.445 1 95.88 136 GLY B O 1
ATOM 3508 N N . GLU B 1 137 ? 6.926 13.844 7.293 1 95.88 137 GLU B N 1
ATOM 3509 C CA . GLU B 1 137 ? 7.461 12.562 6.848 1 95.88 137 GLU B CA 1
ATOM 3510 C C . GLU B 1 137 ? 7.336 11.508 7.945 1 95.88 137 GLU B C 1
ATOM 3512 O O . GLU B 1 137 ? 7.547 11.797 9.125 1 95.88 137 GLU B O 1
ATOM 3517 N N . TRP B 1 138 ? 6.934 10.344 7.547 1 96.56 138 TRP B N 1
ATOM 3518 C CA . TRP B 1 138 ? 6.797 9.242 8.492 1 96.56 138 TRP B CA 1
ATOM 3519 C C . TRP B 1 138 ? 7.938 8.242 8.336 1 96.56 138 TRP B C 1
ATOM 3521 O O . TRP B 1 138 ? 8.422 8.016 7.227 1 96.56 138 TRP B O 1
ATOM 3531 N N . GLU B 1 139 ? 8.328 7.688 9.469 1 95.25 139 GLU B N 1
ATOM 3532 C CA . GLU B 1 139 ? 9.398 6.691 9.484 1 95.25 139 GLU B CA 1
ATOM 3533 C C . GLU B 1 139 ? 8.836 5.293 9.75 1 95.25 139 GLU B C 1
ATOM 3535 O O . GLU B 1 139 ? 8.109 5.086 10.719 1 95.25 139 GLU B O 1
ATOM 3540 N N . PHE B 1 140 ? 9.195 4.367 8.82 1 93.94 140 PHE B N 1
ATOM 3541 C CA . PHE B 1 140 ? 8.789 2.979 8.977 1 93.94 140 PHE B CA 1
ATOM 3542 C C . PHE B 1 140 ? 10 2.066 9.117 1 93.94 140 PHE B C 1
ATOM 3544 O O . PHE B 1 140 ? 11.016 2.273 8.453 1 93.94 140 PHE B O 1
ATOM 3551 N N . SER B 1 141 ? 9.875 1.063 9.969 1 90.62 141 SER B N 1
ATOM 3552 C CA . SER B 1 141 ? 10.844 -0.023 10.086 1 90.62 141 SER B CA 1
ATOM 3553 C C . SER B 1 141 ? 10.148 -1.368 10.266 1 90.62 141 SER B C 1
ATOM 3555 O O . SER B 1 141 ? 9.078 -1.443 10.875 1 90.62 141 SER B O 1
ATOM 3557 N N . ALA B 1 142 ? 10.773 -2.457 9.734 1 85.5 142 ALA B N 1
ATOM 3558 C CA . ALA B 1 142 ? 10.18 -3.789 9.836 1 85.5 142 ALA B CA 1
ATOM 3559 C C . ALA B 1 142 ? 10.273 -4.324 11.258 1 85.5 142 ALA B C 1
ATOM 3561 O O . ALA B 1 142 ? 9.406 -5.074 11.703 1 85.5 142 ALA B O 1
ATOM 3562 N N . LYS B 1 143 ? 11.438 -3.988 11.891 1 78.94 143 LYS B N 1
ATOM 3563 C CA . LYS B 1 143 ? 11.656 -4.547 13.219 1 78.94 143 LYS B CA 1
ATOM 3564 C C . LYS B 1 143 ? 11.898 -3.445 14.25 1 78.94 143 LYS B C 1
ATOM 3566 O O . LYS B 1 143 ? 12.305 -2.34 13.891 1 78.94 143 LYS B O 1
ATOM 3571 N N . ALA B 1 144 ? 11.586 -3.939 15.461 1 76.19 144 ALA B N 1
ATOM 3572 C CA . ALA B 1 144 ? 11.758 -3.004 16.562 1 76.19 144 ALA B CA 1
ATOM 3573 C C . ALA B 1 144 ? 12.977 -3.363 17.406 1 76.19 144 ALA B C 1
ATOM 3575 O O . ALA B 1 144 ? 12.969 -4.367 18.125 1 76.19 144 ALA B O 1
ATOM 3576 N N . THR B 1 145 ? 14.078 -2.785 17.109 1 81.06 145 THR B N 1
ATOM 3577 C CA . THR B 1 145 ? 15.156 -2.811 18.094 1 81.06 145 THR B CA 1
ATOM 3578 C C . THR B 1 145 ? 15.406 -1.417 18.656 1 81.06 145 THR B C 1
ATOM 3580 O O . THR B 1 145 ? 15.273 -0.418 17.953 1 81.06 145 THR B O 1
ATOM 3583 N N . ALA B 1 146 ? 15.742 -1.414 19.891 1 79.25 146 ALA B N 1
ATOM 3584 C CA . ALA B 1 146 ? 15.859 -0.135 20.578 1 79.25 146 ALA B CA 1
ATOM 3585 C C . ALA B 1 146 ? 16.891 0.767 19.906 1 79.25 146 ALA B C 1
ATOM 3587 O O . ALA B 1 146 ? 16.625 1.953 19.688 1 79.25 146 ALA B O 1
ATOM 3588 N N . THR B 1 147 ? 17.953 0.236 19.578 1 81.69 147 THR B N 1
ATOM 3589 C CA . THR B 1 147 ? 19.031 1.021 18.969 1 81.69 147 THR B CA 1
ATOM 3590 C C . THR B 1 147 ? 18.609 1.537 17.594 1 81.69 147 THR B C 1
ATOM 3592 O O . THR B 1 147 ? 18.828 2.707 17.281 1 81.69 147 THR B O 1
ATOM 3595 N N . LYS B 1 148 ? 18.031 0.722 16.859 1 84.44 148 LYS B N 1
ATOM 3596 C CA . LYS B 1 148 ? 17.594 1.131 15.531 1 84.44 148 LYS B CA 1
ATOM 3597 C C . LYS B 1 148 ? 16.469 2.162 15.609 1 84.44 148 LYS B C 1
ATOM 3599 O O . LYS B 1 148 ? 16.453 3.117 14.828 1 84.44 148 LYS B O 1
ATOM 3604 N N . MET B 1 149 ? 15.75 1.956 16.625 1 87.5 149 MET B N 1
ATOM 3605 C CA . MET B 1 149 ? 14.625 2.871 16.797 1 87.5 149 MET B CA 1
ATOM 3606 C C . MET B 1 149 ? 15.117 4.289 17.078 1 87.5 149 MET B C 1
ATOM 3608 O O . MET B 1 149 ? 14.578 5.254 16.531 1 87.5 149 MET B O 1
ATOM 3612 N N . ILE B 1 150 ? 16.062 4.379 17.875 1 86.69 150 ILE B N 1
ATOM 3613 C CA . ILE B 1 150 ? 16.594 5.688 18.219 1 86.69 150 ILE B CA 1
ATOM 3614 C C . ILE B 1 150 ? 17.297 6.297 17 1 86.69 150 ILE B C 1
ATOM 3616 O O . ILE B 1 150 ? 17.141 7.492 16.734 1 86.69 150 ILE B O 1
ATOM 3620 N N . GLY B 1 151 ? 18.078 5.461 16.375 1 86.56 151 GLY B N 1
ATOM 3621 C CA . GLY B 1 151 ? 18.719 5.93 15.156 1 86.56 151 GLY B CA 1
ATOM 3622 C C . GLY B 1 151 ? 17.75 6.418 14.102 1 86.56 151 GLY B C 1
ATOM 3623 O O . GLY B 1 151 ? 17.922 7.496 13.531 1 86.56 151 GLY B O 1
ATOM 3624 N N . ASP B 1 152 ? 16.75 5.672 13.914 1 89.62 152 ASP B N 1
ATOM 3625 C CA . ASP B 1 152 ? 15.727 6.023 12.93 1 89.62 152 ASP B CA 1
ATOM 3626 C C . ASP B 1 152 ? 14.984 7.297 13.336 1 89.62 152 ASP B C 1
ATOM 3628 O O . ASP B 1 152 ? 14.664 8.125 12.484 1 89.62 152 ASP B O 1
ATOM 3632 N N . ARG B 1 153 ? 14.797 7.434 14.586 1 90.19 153 ARG B N 1
ATOM 3633 C CA . ARG B 1 153 ? 14.125 8.633 15.086 1 90.19 153 ARG B CA 1
ATOM 3634 C C . ARG B 1 153 ? 14.969 9.875 14.82 1 90.19 153 ARG B C 1
ATOM 3636 O O . ARG B 1 153 ? 14.438 10.914 14.422 1 90.19 153 ARG B O 1
ATOM 3643 N N . CYS B 1 154 ? 16.188 9.727 15.078 1 89.75 154 CYS B N 1
ATOM 3644 C CA . CYS B 1 154 ? 17.094 10.852 14.859 1 89.75 154 CYS B CA 1
ATOM 3645 C C . CYS B 1 154 ? 17.109 11.25 13.383 1 89.75 154 CYS B C 1
ATOM 3647 O O . CYS B 1 154 ? 17.078 12.438 13.055 1 89.75 154 CYS B O 1
ATOM 3649 N N . ARG B 1 155 ? 17.141 10.273 12.609 1 90.12 155 ARG B N 1
ATOM 3650 C CA . ARG B 1 155 ? 17.125 10.547 11.172 1 90.12 155 ARG B CA 1
ATOM 3651 C C . ARG B 1 155 ? 15.82 11.227 10.758 1 90.12 155 ARG B C 1
ATOM 3653 O O . ARG B 1 155 ? 15.844 12.227 10.031 1 90.12 155 ARG B O 1
ATOM 3660 N N . SER B 1 156 ? 14.773 10.688 11.219 1 92.19 156 SER B N 1
ATOM 3661 C CA . SER B 1 156 ? 13.461 11.25 10.906 1 92.19 156 SER B CA 1
ATOM 3662 C C . SER B 1 156 ? 13.312 12.664 11.453 1 92.19 156 SER B C 1
ATOM 3664 O O . SER B 1 156 ? 12.734 13.531 10.805 1 92.19 156 SER B O 1
ATOM 3666 N N . ALA B 1 157 ? 13.844 12.906 12.562 1 92.12 157 ALA B N 1
ATOM 3667 C CA . ALA B 1 157 ? 13.82 14.242 13.164 1 92.12 157 ALA B CA 1
ATOM 3668 C C . ALA B 1 157 ? 14.57 15.242 12.297 1 92.12 157 ALA B C 1
ATOM 3670 O O . ALA B 1 157 ? 14.133 16.391 12.133 1 92.12 157 ALA B O 1
ATOM 3671 N N . ARG B 1 158 ? 15.609 14.836 11.75 1 92.19 158 ARG B N 1
ATOM 3672 C CA . ARG B 1 158 ? 16.375 15.719 10.891 1 92.19 158 ARG B CA 1
ATOM 3673 C C . ARG B 1 158 ? 15.617 16.047 9.609 1 92.19 158 ARG B C 1
ATOM 3675 O O . ARG B 1 158 ? 15.641 17.188 9.141 1 92.19 158 ARG B O 1
ATOM 3682 N N . ILE B 1 159 ? 15.055 15.055 9.07 1 93.25 159 ILE B N 1
ATOM 3683 C CA . ILE B 1 159 ? 14.25 15.273 7.875 1 93.25 159 ILE B CA 1
ATOM 3684 C C . ILE B 1 159 ? 13.109 16.234 8.188 1 93.25 159 ILE B C 1
ATOM 3686 O O . ILE B 1 159 ? 12.883 17.203 7.453 1 93.25 159 ILE B O 1
ATOM 3690 N N . ASN B 1 160 ? 12.438 16 9.25 1 94.56 160 ASN B N 1
ATOM 3691 C CA . ASN B 1 160 ? 11.289 16.828 9.609 1 94.56 160 ASN B CA 1
ATOM 3692 C C . ASN B 1 160 ? 11.711 18.219 10.07 1 94.56 160 ASN B C 1
ATOM 3694 O O . ASN B 1 160 ? 10.953 19.172 9.938 1 94.56 160 ASN B O 1
ATOM 3698 N N . GLN B 1 161 ? 12.93 18.312 10.578 1 93.19 161 GLN B N 1
ATOM 3699 C CA . GLN B 1 161 ? 13.5 19.641 10.812 1 93.19 161 GLN B CA 1
ATOM 3700 C C . GLN B 1 161 ? 13.609 20.438 9.508 1 93.19 161 GLN B C 1
ATOM 3702 O O . GLN B 1 161 ? 13.281 21.625 9.469 1 93.19 161 GLN B O 1
ATOM 3707 N N . SER B 1 162 ? 14.07 19.766 8.508 1 93.56 162 SER B N 1
ATOM 3708 C CA . SER B 1 162 ? 14.156 20.406 7.195 1 93.56 162 SER B CA 1
ATOM 3709 C C . SER B 1 162 ? 12.789 20.859 6.711 1 93.56 162 SER B C 1
ATOM 3711 O O . SER B 1 162 ? 12.648 21.938 6.141 1 93.56 162 SER B O 1
ATOM 3713 N N . ILE B 1 163 ? 11.836 20.047 6.91 1 94.31 163 ILE B N 1
ATOM 3714 C CA . ILE B 1 163 ? 10.477 20.391 6.516 1 94.31 163 ILE B CA 1
ATOM 3715 C C . ILE B 1 163 ? 9.984 21.578 7.32 1 94.31 163 ILE B C 1
ATOM 3717 O O . ILE B 1 163 ? 9.43 22.531 6.754 1 94.31 163 ILE B O 1
ATOM 3721 N N . LEU B 1 164 ? 10.203 21.531 8.602 1 94.44 164 LEU B N 1
ATOM 3722 C CA . LEU B 1 164 ? 9.82 22.641 9.484 1 94.44 164 LEU B CA 1
ATOM 3723 C C . LEU B 1 164 ? 10.469 23.938 9.039 1 94.44 164 LEU B C 1
ATOM 3725 O O . LEU B 1 164 ? 9.797 24.969 8.945 1 94.44 164 LEU B O 1
ATOM 3729 N N . ASN B 1 165 ? 11.766 23.859 8.773 1 91.81 165 ASN B N 1
ATOM 3730 C CA . ASN B 1 165 ? 12.477 25.047 8.297 1 91.81 165 ASN B CA 1
ATOM 3731 C C . ASN B 1 165 ? 11.836 25.609 7.035 1 91.81 165 ASN B C 1
ATOM 3733 O O . ASN B 1 165 ? 11.625 26.828 6.93 1 91.81 165 ASN B O 1
ATOM 3737 N N . GLY B 1 166 ? 11.562 24.703 6.133 1 90.06 166 GLY B N 1
ATOM 3738 C CA . GLY B 1 166 ? 10.914 25.125 4.902 1 90.06 166 GLY B CA 1
ATOM 3739 C C . GLY B 1 166 ? 9.586 25.812 5.137 1 90.06 166 GLY B C 1
ATOM 3740 O O . GLY B 1 166 ? 9.266 26.812 4.469 1 90.06 166 GLY B O 1
ATOM 3741 N N . LEU B 1 167 ? 8.812 25.375 6.047 1 91.44 167 LEU B N 1
ATOM 3742 C CA . LEU B 1 167 ? 7.52 25.953 6.379 1 91.44 167 LEU B CA 1
ATOM 3743 C C . LEU B 1 167 ? 7.688 27.312 7.051 1 91.44 167 LEU B C 1
ATOM 3745 O O . LEU B 1 167 ? 6.898 28.234 6.809 1 91.44 167 LEU B O 1
ATOM 3749 N N . LEU B 1 168 ? 8.695 27.438 7.824 1 90.12 168 LEU B N 1
ATOM 3750 C CA . LEU B 1 168 ? 8.922 28.672 8.594 1 90.12 168 LEU B CA 1
ATOM 3751 C C . LEU B 1 168 ? 9.484 29.766 7.703 1 90.12 168 LEU B C 1
ATOM 3753 O O . LEU B 1 168 ? 9.5 30.938 8.094 1 90.12 168 LEU B O 1
ATOM 3757 N N . GLU B 1 169 ? 9.938 29.391 6.574 1 87.19 169 GLU B N 1
ATOM 3758 C CA . GLU B 1 169 ? 10.492 30.359 5.637 1 87.19 169 GLU B CA 1
ATOM 3759 C C . GLU B 1 169 ? 9.383 31.141 4.938 1 87.19 169 GLU B C 1
ATOM 3761 O O . GLU B 1 169 ? 9.641 32.188 4.32 1 87.19 169 GLU B O 1
ATOM 3766 N N . TYR B 1 170 ? 8.211 30.672 5.082 1 85.75 170 TYR B N 1
ATOM 3767 C CA . TYR B 1 170 ? 7.094 31.438 4.555 1 85.75 170 TYR B CA 1
ATOM 3768 C C . TYR B 1 170 ? 6.883 32.719 5.355 1 85.75 170 TYR B C 1
ATOM 3770 O O . TYR B 1 170 ? 7.301 32.812 6.516 1 85.75 170 TYR B O 1
ATOM 3778 N N . ASN B 1 171 ? 6.316 33.75 4.664 1 84.38 171 ASN B N 1
ATOM 3779 C CA . ASN B 1 171 ? 6.066 35.031 5.332 1 84.38 171 ASN B CA 1
ATOM 3780 C C . ASN B 1 171 ? 4.891 34.906 6.301 1 84.38 171 ASN B C 1
ATOM 3782 O O . ASN B 1 171 ? 3.83 35.5 6.055 1 84.38 171 ASN B O 1
ATOM 3786 N N . LEU B 1 172 ? 5.223 34.281 7.352 1 87.75 172 LEU B N 1
ATOM 3787 C CA . LEU B 1 172 ? 4.215 34.062 8.383 1 87.75 172 LEU B CA 1
ATOM 3788 C C . LEU B 1 172 ? 4.336 35.094 9.492 1 87.75 172 LEU B C 1
ATOM 3790 O O . LEU B 1 172 ? 5.438 35.531 9.82 1 87.75 172 LEU B O 1
ATOM 3794 N N . ASP B 1 173 ? 3.229 35.5 9.992 1 85.94 173 ASP B N 1
ATOM 3795 C CA . ASP B 1 173 ? 3.285 36.375 11.156 1 85.94 173 ASP B CA 1
ATOM 3796 C C . ASP B 1 173 ? 3.436 35.594 12.445 1 85.94 173 ASP B C 1
ATOM 3798 O O . ASP B 1 173 ? 3.455 34.344 12.422 1 85.94 173 ASP B O 1
ATOM 3802 N N . ASP B 1 174 ? 3.523 36.25 13.555 1 85.38 174 ASP B N 1
ATOM 3803 C CA . ASP B 1 174 ? 3.816 35.594 14.836 1 85.38 174 ASP B CA 1
ATOM 3804 C C . ASP B 1 174 ? 2.652 34.719 15.281 1 85.38 174 ASP B C 1
ATOM 3806 O O . ASP B 1 174 ? 2.859 33.688 15.945 1 85.38 174 ASP B O 1
ATOM 3810 N N . ASN B 1 175 ? 1.465 35.094 14.938 1 83.62 175 ASN B N 1
ATOM 3811 C CA . ASN B 1 175 ? 0.312 34.281 15.312 1 83.62 175 ASN B CA 1
ATOM 3812 C C . ASN B 1 175 ? 0.225 33 14.477 1 83.62 175 ASN B C 1
ATOM 3814 O O . ASN B 1 175 ? -0.114 31.938 14.992 1 83.62 175 ASN B O 1
ATOM 3818 N N . GLN B 1 176 ? 0.586 33.094 13.25 1 85.69 176 GLN B N 1
ATOM 3819 C CA . GLN B 1 176 ? 0.537 31.969 12.328 1 85.69 176 GLN B CA 1
ATOM 3820 C C . GLN B 1 176 ? 1.641 30.969 12.633 1 85.69 176 GLN B C 1
ATOM 3822 O O . GLN B 1 176 ? 1.426 29.75 12.539 1 85.69 176 GLN B O 1
ATOM 3827 N N . VAL B 1 177 ? 2.73 31.438 13 1 88.5 177 VAL B N 1
ATOM 3828 C CA . VAL B 1 177 ? 3.906 30.594 13.172 1 88.5 177 VAL B CA 1
ATOM 3829 C C . VAL B 1 177 ? 3.725 29.703 14.398 1 88.5 177 VAL B C 1
ATOM 3831 O O . VAL B 1 177 ? 4.332 28.641 14.492 1 88.5 177 VAL B O 1
ATOM 3834 N N . LYS B 1 178 ? 2.91 30.109 15.383 1 82.88 178 LYS B N 1
ATOM 3835 C CA . LYS B 1 178 ? 2.658 29.328 16.594 1 82.88 178 LYS B CA 1
ATOM 3836 C C . LYS B 1 178 ? 2.074 27.953 16.266 1 82.88 178 LYS B C 1
ATOM 3838 O O . LYS B 1 178 ? 2.287 26.984 16.984 1 82.88 178 LYS B O 1
ATOM 3843 N N . ASP B 1 179 ? 1.493 27.875 15.109 1 83.06 179 ASP B N 1
ATOM 3844 C CA . ASP B 1 179 ? 0.792 26.641 14.742 1 83.06 179 ASP B CA 1
ATOM 3845 C C . ASP B 1 179 ? 1.616 25.812 13.758 1 83.06 179 ASP B C 1
ATOM 3847 O O . ASP B 1 179 ? 1.182 24.75 13.32 1 83.06 179 ASP B O 1
ATOM 3851 N N . ILE B 1 180 ? 2.768 26.406 13.469 1 91.31 180 ILE B N 1
ATOM 3852 C CA . ILE B 1 180 ? 3.6 25.672 12.523 1 91.31 180 ILE B CA 1
ATOM 3853 C C . ILE B 1 180 ? 4.512 24.703 13.273 1 91.31 180 ILE B C 1
ATOM 3855 O O . ILE B 1 180 ? 5.488 25.125 13.898 1 91.31 180 ILE B O 1
ATOM 3859 N N . ARG B 1 181 ? 4.145 23.531 13.289 1 92.62 181 ARG B N 1
ATOM 3860 C CA . ARG B 1 181 ? 4.859 22.359 13.797 1 92.62 181 ARG B CA 1
ATOM 3861 C C . ARG B 1 181 ? 4.758 21.188 12.828 1 92.62 181 ARG B C 1
ATOM 3863 O O . ARG B 1 181 ? 3.887 21.172 11.953 1 92.62 181 ARG B O 1
ATOM 3870 N N . VAL B 1 182 ? 5.668 20.234 13 1 95.88 182 VAL B N 1
ATOM 3871 C CA . VAL B 1 182 ? 5.641 19.109 12.07 1 95.88 182 VAL B CA 1
ATOM 3872 C C . VAL B 1 182 ? 5.398 17.812 12.844 1 95.88 182 VAL B C 1
ATOM 3874 O O . VAL B 1 182 ? 6.32 17.25 13.438 1 95.88 182 VAL B O 1
ATOM 3877 N N . PRO B 1 183 ? 4.172 17.391 12.859 1 96.06 183 PRO B N 1
ATOM 3878 C CA . PRO B 1 183 ? 3.91 16.062 13.414 1 96.06 183 PRO B CA 1
ATOM 3879 C C . PRO B 1 183 ? 4.375 14.938 12.484 1 96.06 183 PRO B C 1
ATOM 3881 O O . PRO B 1 183 ? 4.32 15.078 11.266 1 96.06 183 PRO B O 1
ATOM 3884 N N . PHE B 1 184 ? 4.82 13.828 13.047 1 96.06 184 PHE B N 1
ATOM 3885 C CA . PHE B 1 184 ? 5.172 12.672 12.242 1 96.06 184 PHE B CA 1
ATOM 3886 C C . PHE B 1 184 ? 5.016 11.383 13.047 1 96.06 184 PHE B C 1
ATOM 3888 O O . PHE B 1 184 ? 4.973 11.422 14.281 1 96.06 184 PHE B O 1
ATOM 3895 N N . LEU B 1 185 ? 4.863 10.336 12.375 1 97 185 LEU B N 1
ATOM 3896 C CA . LEU B 1 185 ? 4.73 9.023 13 1 97 185 LEU B CA 1
ATOM 3897 C C . LEU B 1 185 ? 5.996 8.195 12.797 1 97 185 LEU B C 1
ATOM 3899 O O . LEU B 1 185 ? 6.598 8.219 11.727 1 97 185 LEU B O 1
ATOM 3903 N N . GLN B 1 186 ? 6.402 7.598 13.867 1 95.69 186 GLN B N 1
ATOM 3904 C CA . GLN B 1 186 ? 7.457 6.59 13.789 1 95.69 186 GLN B CA 1
ATOM 3905 C C . GLN B 1 186 ? 6.906 5.195 14.062 1 95.69 186 GLN B C 1
ATOM 3907 O O . GLN B 1 186 ? 6.285 4.961 15.102 1 95.69 186 GLN B O 1
ATOM 3912 N N . PHE B 1 187 ? 7.176 4.332 13.07 1 95.44 187 PHE B N 1
ATOM 3913 C CA . PHE B 1 187 ? 6.762 2.943 13.227 1 95.44 187 PHE B CA 1
ATOM 3914 C C . PHE B 1 187 ? 7.969 2.037 13.438 1 95.44 187 PHE B C 1
ATOM 3916 O O . PHE B 1 187 ? 8.93 2.09 12.664 1 95.44 187 PHE B O 1
ATOM 3923 N N . ALA B 1 188 ? 7.984 1.254 14.477 1 93 188 ALA B N 1
ATOM 3924 C CA . ALA B 1 188 ? 8.891 0.134 14.719 1 93 188 ALA B CA 1
ATOM 3925 C C . ALA B 1 188 ? 8.133 -1.191 14.727 1 93 188 ALA B C 1
ATOM 3927 O O . ALA B 1 188 ? 7.555 -1.578 15.75 1 93 188 ALA B O 1
ATOM 3928 N N . GLY B 1 189 ? 8.266 -1.883 13.609 1 90.12 189 GLY B N 1
ATOM 3929 C CA . GLY B 1 189 ? 7.301 -2.959 13.43 1 90.12 189 GLY B CA 1
ATOM 3930 C C . GLY B 1 189 ? 5.863 -2.473 13.383 1 90.12 189 GLY B C 1
ATOM 3931 O O . GLY B 1 189 ? 5.527 -1.588 12.594 1 90.12 189 GLY B O 1
ATOM 3932 N N . THR B 1 190 ? 5.082 -3.016 14.336 1 92.56 190 THR B N 1
ATOM 3933 C CA . THR B 1 190 ? 3.676 -2.635 14.359 1 92.56 190 THR B CA 1
ATOM 3934 C C . THR B 1 190 ? 3.42 -1.561 15.406 1 92.56 190 THR B C 1
ATOM 3936 O O . THR B 1 190 ? 2.307 -1.043 15.516 1 92.56 190 THR B O 1
ATOM 3939 N N . ASN B 1 191 ? 4.473 -1.232 16.078 1 93.81 191 ASN B N 1
ATOM 3940 C CA . ASN B 1 191 ? 4.359 -0.192 17.094 1 93.81 191 ASN B CA 1
ATOM 3941 C C . ASN B 1 191 ? 4.594 1.196 16.5 1 93.81 191 ASN B C 1
ATOM 3943 O O . ASN B 1 191 ? 5.566 1.413 15.781 1 93.81 191 ASN B O 1
ATOM 3947 N N . GLY B 1 192 ? 3.643 2.055 16.766 1 94.88 192 GLY B N 1
ATOM 3948 C CA . GLY B 1 192 ? 3.756 3.422 16.281 1 94.88 192 GLY B CA 1
ATOM 3949 C C . GLY B 1 192 ? 3.699 4.453 17.391 1 94.88 192 GLY B C 1
ATOM 3950 O O . GLY B 1 192 ? 3.15 4.188 18.469 1 94.88 192 GLY B O 1
ATOM 3951 N N . GLN B 1 193 ? 4.281 5.559 17.125 1 93.44 193 GLN B N 1
ATOM 3952 C CA . GLN B 1 193 ? 4.188 6.699 18.031 1 93.44 193 GLN B CA 1
ATOM 3953 C C . GLN B 1 193 ? 4.098 8.016 17.266 1 93.44 193 GLN B C 1
ATOM 3955 O O . GLN B 1 193 ? 4.801 8.203 16.266 1 93.44 193 GLN B O 1
ATOM 3960 N N . LEU B 1 194 ? 3.227 8.812 17.75 1 96.12 194 LEU B N 1
ATOM 3961 C CA . LEU B 1 194 ? 3.164 10.18 17.25 1 96.12 194 LEU B CA 1
ATOM 3962 C C . LEU B 1 194 ? 4.246 11.047 17.891 1 96.12 194 LEU B C 1
ATOM 3964 O O . LEU B 1 194 ? 4.438 11.016 19.109 1 96.12 194 LEU B O 1
ATOM 3968 N N . LEU B 1 195 ? 4.949 11.742 17.047 1 93.06 195 LEU B N 1
ATOM 3969 C CA . LEU B 1 195 ? 5.93 12.727 17.469 1 93.06 195 LEU B CA 1
ATOM 3970 C C . LEU B 1 195 ? 5.66 14.078 16.812 1 93.06 195 LEU B C 1
ATOM 3972 O O . LEU B 1 195 ? 5.082 14.148 15.734 1 93.06 195 LEU B O 1
ATOM 3976 N N . ILE B 1 196 ? 6.082 15.133 17.5 1 93.5 196 ILE B N 1
ATOM 3977 C CA . ILE B 1 196 ? 5.934 16.484 16.953 1 93.5 196 ILE B CA 1
ATOM 3978 C C . ILE B 1 196 ? 7.258 17.234 17.062 1 93.5 196 ILE B C 1
ATOM 3980 O O . ILE B 1 196 ? 7.84 17.328 18.141 1 93.5 196 ILE B O 1
ATOM 3984 N N . GLU B 1 197 ? 7.652 17.672 15.977 1 93.75 197 GLU B N 1
ATOM 3985 C CA . GLU B 1 197 ? 8.844 18.516 15.953 1 93.75 197 GLU B CA 1
ATOM 3986 C C . GLU B 1 197 ? 8.477 20 15.977 1 93.75 197 GLU B C 1
ATOM 3988 O O . GLU B 1 197 ? 7.582 20.438 15.25 1 93.75 197 GLU B O 1
ATOM 3993 N N . ASP B 1 198 ? 9.172 20.703 16.797 1 90.56 198 ASP B N 1
ATOM 3994 C CA . ASP B 1 198 ? 8.93 22.141 16.953 1 90.56 198 ASP B CA 1
ATOM 3995 C C . ASP B 1 198 ? 10.234 22.891 17.172 1 90.56 198 ASP B C 1
ATOM 3997 O O . ASP B 1 198 ? 11.242 22.312 17.547 1 90.56 198 ASP B O 1
ATOM 4001 N N . LEU B 1 199 ? 10.234 24.094 16.703 1 90.06 199 LEU B N 1
ATOM 4002 C CA . LEU B 1 199 ? 11.32 25.016 17.016 1 90.06 199 LEU B CA 1
ATOM 4003 C C . LEU B 1 199 ? 10.914 25.984 18.141 1 90.06 199 LEU B C 1
ATOM 4005 O O . LEU B 1 199 ? 10.047 26.828 17.953 1 90.06 199 LEU B O 1
ATOM 4009 N N . MET B 1 200 ? 11.602 25.828 19.312 1 81.19 200 MET B N 1
ATOM 4010 C CA . MET B 1 200 ? 11.266 26.594 20.516 1 81.19 200 MET B CA 1
ATOM 4011 C C . MET B 1 200 ? 12.508 27.297 21.078 1 81.19 200 MET B C 1
ATOM 4013 O O . MET B 1 200 ? 13.445 26.625 21.516 1 81.19 200 MET B O 1
ATOM 4017 N N . GLU B 1 201 ? 12.469 28.641 21.094 1 78.06 201 GLU B N 1
ATOM 4018 C CA . GLU B 1 201 ? 13.539 29.438 21.688 1 78.06 201 GLU B CA 1
ATOM 4019 C C . GLU B 1 201 ? 14.906 29.031 21.141 1 78.06 201 GLU B C 1
ATOM 4021 O O . GLU B 1 201 ? 15.836 28.797 21.906 1 78.06 201 GLU B O 1
ATOM 4026 N N . GLY B 1 202 ? 14.898 28.688 19.859 1 79.62 202 GLY B N 1
ATOM 4027 C CA . GLY B 1 202 ? 16.156 28.406 19.188 1 79.62 202 GLY B CA 1
ATOM 4028 C C . GLY B 1 202 ? 16.531 26.938 19.203 1 79.62 202 GLY B C 1
ATOM 4029 O O . GLY B 1 202 ? 17.578 26.562 18.672 1 79.62 202 GLY B O 1
ATOM 4030 N N . PHE B 1 203 ? 15.656 26.125 19.844 1 83.56 203 PHE B N 1
ATOM 4031 C CA . PHE B 1 203 ? 15.938 24.688 19.906 1 83.56 203 PHE B CA 1
ATOM 4032 C C . PHE B 1 203 ? 14.898 23.891 19.125 1 83.56 203 PHE B C 1
ATOM 4034 O O . PHE B 1 203 ? 13.695 24.125 19.281 1 83.56 203 PHE B O 1
ATOM 4041 N N . TYR B 1 204 ? 15.438 23.016 18.422 1 88.5 204 TYR B N 1
ATOM 4042 C CA . TYR B 1 204 ? 14.547 22.016 17.844 1 88.5 204 TYR B CA 1
ATOM 4043 C C . TYR B 1 204 ? 14.227 20.906 18.844 1 88.5 204 TYR B C 1
ATOM 4045 O O . TYR B 1 204 ? 15.141 20.281 19.391 1 88.5 204 TYR B O 1
ATOM 4053 N N . VAL B 1 205 ? 12.984 20.688 19.109 1 86.88 205 VAL B N 1
ATOM 4054 C CA . VAL B 1 205 ? 12.562 19.703 20.078 1 86.88 205 VAL B CA 1
ATOM 4055 C C . VAL B 1 205 ? 11.594 18.719 19.438 1 86.88 205 VAL B C 1
ATOM 4057 O O . VAL B 1 205 ? 10.75 19.109 18.625 1 86.88 205 VAL B O 1
ATOM 4060 N N . VAL B 1 206 ? 11.789 17.484 19.766 1 89.94 206 VAL B N 1
ATOM 4061 C CA . VAL B 1 206 ? 10.844 16.453 19.375 1 89.94 206 VAL B CA 1
ATOM 4062 C C . VAL B 1 206 ? 10.039 15.992 20.594 1 89.94 206 VAL B C 1
ATOM 4064 O O . VAL B 1 206 ? 10.602 15.414 21.516 1 89.94 206 VAL B O 1
ATOM 4067 N N . LEU B 1 207 ? 8.766 16.219 20.562 1 87.88 207 LEU B N 1
ATOM 4068 C CA . LEU B 1 207 ? 7.883 15.883 21.688 1 87.88 207 LEU B CA 1
ATOM 4069 C C . LEU B 1 207 ? 7.141 14.578 21.406 1 87.88 207 LEU B C 1
ATOM 4071 O O . LEU B 1 207 ? 6.551 14.406 20.344 1 87.88 207 LEU B O 1
ATOM 4075 N N . PRO B 1 208 ? 7.141 13.672 22.344 1 88.06 208 PRO B N 1
ATOM 4076 C CA . PRO B 1 208 ? 6.434 12.406 22.156 1 88.06 208 PRO B CA 1
ATOM 4077 C C . PRO B 1 208 ? 4.93 12.531 22.391 1 88.06 208 PRO B C 1
ATOM 4079 O O . PRO B 1 208 ? 4.5 13.172 23.359 1 88.06 208 PRO B O 1
ATOM 4082 N N . GLY B 1 209 ? 4.184 12.039 21.5 1 89.88 209 GLY B N 1
ATOM 4083 C CA . GLY B 1 209 ? 2.744 11.914 21.641 1 89.88 209 GLY B CA 1
ATOM 4084 C C . GLY B 1 209 ? 2.297 10.492 21.938 1 89.88 209 GLY B C 1
ATOM 4085 O O . GLY B 1 209 ? 3.057 9.703 22.5 1 89.88 209 GLY B O 1
ATOM 4086 N N . PRO B 1 210 ? 1.075 10.234 21.703 1 91.31 210 PRO B N 1
ATOM 4087 C CA . PRO B 1 210 ? 0.513 8.922 22.016 1 91.31 210 PRO B CA 1
ATOM 4088 C C . PRO B 1 210 ? 1.185 7.785 21.25 1 91.31 210 PRO B C 1
ATOM 4090 O O . PRO B 1 210 ? 1.559 7.953 20.094 1 91.31 210 PRO B O 1
ATOM 4093 N N . LYS B 1 211 ? 1.258 6.695 21.984 1 92.56 211 LYS B N 1
ATOM 4094 C CA . LYS B 1 211 ? 1.688 5.441 21.375 1 92.56 211 LYS B CA 1
ATOM 4095 C C . LYS B 1 211 ? 0.49 4.609 20.922 1 92.56 211 LYS B C 1
ATOM 4097 O O . LYS B 1 211 ? -0.604 4.738 21.469 1 92.56 211 LYS B O 1
ATOM 4102 N N . PHE B 1 212 ? 0.687 3.867 19.875 1 94.81 212 PHE B N 1
ATOM 4103 C CA . PHE B 1 212 ? -0.36 2.98 19.391 1 94.81 212 PHE B CA 1
ATOM 4104 C C . PHE B 1 212 ? 0.243 1.759 18.703 1 94.81 212 PHE B C 1
ATOM 4106 O O . PHE B 1 212 ? 1.462 1.672 18.547 1 94.81 212 PHE B O 1
ATOM 4113 N N . GLU B 1 213 ? -0.592 0.8 18.438 1 96.62 213 GLU B N 1
ATOM 4114 C CA . GLU B 1 213 ? -0.159 -0.427 17.781 1 96.62 213 GLU B CA 1
ATOM 4115 C C . GLU B 1 213 ? -1.1 -0.799 16.641 1 96.62 213 GLU B C 1
ATOM 4117 O O . GLU B 1 213 ? -2.318 -0.831 16.812 1 96.62 213 GLU B O 1
ATOM 4122 N N . LEU B 1 214 ? -0.521 -1.031 15.461 1 96.81 214 LEU B N 1
ATOM 4123 C CA . LEU B 1 214 ? -1.298 -1.469 14.305 1 96.81 214 LEU B CA 1
ATOM 4124 C C . LEU B 1 214 ? -1.83 -2.883 14.516 1 96.81 214 LEU B C 1
ATOM 4126 O O . LEU B 1 214 ? -1.074 -3.789 14.875 1 96.81 214 LEU B O 1
ATOM 4130 N N . PRO B 1 215 ? -3.127 -3.051 14.305 1 96.69 215 PRO B N 1
ATOM 4131 C CA . PRO B 1 215 ? -3.629 -4.426 14.398 1 96.69 215 PRO B CA 1
ATOM 4132 C C . PRO B 1 215 ? -3.213 -5.285 13.211 1 96.69 215 PRO B C 1
ATOM 4134 O O . PRO B 1 215 ? -3.262 -4.828 12.062 1 96.69 215 PRO B O 1
ATOM 4137 N N . THR B 1 216 ? -2.838 -6.52 13.477 1 93.81 216 THR B N 1
ATOM 4138 C CA . THR B 1 216 ? -2.434 -7.422 12.398 1 93.81 216 THR B CA 1
ATOM 4139 C C . THR B 1 216 ? -3.242 -8.719 12.445 1 93.81 216 THR B C 1
ATOM 4141 O O . THR B 1 216 ? -3.168 -9.539 11.531 1 93.81 216 THR B O 1
ATOM 4144 N N . LYS B 1 217 ? -3.947 -8.906 13.492 1 94.31 217 LYS B N 1
ATOM 4145 C CA . LYS B 1 217 ? -4.82 -10.062 13.68 1 94.31 217 LYS B CA 1
ATOM 4146 C C . LYS B 1 217 ? -6.25 -9.625 13.977 1 94.31 217 LYS B C 1
ATOM 4148 O O . LYS B 1 217 ? -6.473 -8.594 14.617 1 94.31 217 LYS B O 1
ATOM 4153 N N . LEU B 1 218 ? -7.113 -10.477 13.562 1 94.62 218 LEU B N 1
ATOM 4154 C CA . LEU B 1 218 ? -8.523 -10.164 13.758 1 94.62 218 LEU B CA 1
ATOM 4155 C C . LEU B 1 218 ? -8.828 -9.922 15.234 1 94.62 218 LEU B C 1
ATOM 4157 O O . LEU B 1 218 ? -9.586 -9.008 15.578 1 94.62 218 LEU B O 1
ATOM 4161 N N . LYS B 1 219 ? -8.219 -10.664 16.094 1 92.88 219 LYS B N 1
ATOM 4162 C CA . LYS B 1 219 ? -8.453 -10.562 17.531 1 92.88 219 LYS B CA 1
ATOM 4163 C C . LYS B 1 219 ? -7.988 -9.219 18.078 1 92.88 219 LYS B C 1
ATOM 4165 O O . LYS B 1 219 ? -8.398 -8.805 19.156 1 92.88 219 LYS B O 1
ATOM 4170 N N . SER B 1 220 ? -7.125 -8.531 17.375 1 95.06 220 SER B N 1
ATOM 4171 C CA . SER B 1 220 ? -6.586 -7.254 17.828 1 95.06 220 SER B CA 1
ATOM 4172 C C . SER B 1 220 ? -7.34 -6.086 17.203 1 95.06 220 SER B C 1
ATOM 4174 O O . SER B 1 220 ? -6.836 -4.961 17.172 1 95.06 220 SER B O 1
ATOM 4176 N N . ILE B 1 221 ? -8.539 -6.297 16.672 1 96.81 221 ILE B N 1
ATOM 4177 C CA . ILE B 1 221 ? -9.312 -5.297 15.945 1 96.81 221 ILE B CA 1
ATOM 4178 C C . ILE B 1 221 ? -9.57 -4.09 16.844 1 96.81 221 ILE B C 1
ATOM 4180 O O . ILE B 1 221 ? -9.734 -2.969 16.359 1 96.81 221 ILE B O 1
ATOM 4184 N N . GLY B 1 222 ? -9.562 -4.254 18.156 1 95.44 222 GLY B N 1
ATOM 4185 C CA . GLY B 1 222 ? -9.766 -3.166 19.094 1 95.44 222 GLY B CA 1
ATOM 4186 C C . GLY B 1 222 ? -8.703 -2.086 19 1 95.44 222 GLY B C 1
ATOM 4187 O O . GLY B 1 222 ? -8.945 -0.936 19.375 1 95.44 222 GLY B O 1
ATOM 4188 N N . LYS B 1 223 ? -7.57 -2.387 18.516 1 96.12 223 LYS B N 1
ATOM 4189 C CA . LYS B 1 223 ? -6.457 -1.45 18.406 1 96.12 223 LYS B CA 1
ATOM 4190 C C . LYS B 1 223 ? -6.699 -0.44 17.281 1 96.12 223 LYS B C 1
ATOM 4192 O O . LYS B 1 223 ? -6.055 0.607 17.234 1 96.12 223 LYS B O 1
ATOM 4197 N N . LEU B 1 224 ? -7.637 -0.772 16.375 1 97 224 LEU B N 1
ATOM 4198 C CA . LEU B 1 224 ? -7.906 0.074 15.211 1 97 224 LEU B CA 1
ATOM 4199 C C . LEU B 1 224 ? -8.406 1.447 15.648 1 97 224 LEU B C 1
ATOM 4201 O O . LEU B 1 224 ? -8.062 2.461 15.031 1 97 224 LEU B O 1
ATOM 4205 N N . LYS B 1 225 ? -9.148 1.475 16.672 1 96.25 225 LYS B N 1
ATOM 4206 C CA . LYS B 1 225 ? -9.719 2.734 17.141 1 96.25 225 LYS B CA 1
ATOM 4207 C C . LYS B 1 225 ? -8.625 3.75 17.453 1 96.25 225 LYS B C 1
ATOM 4209 O O . LYS B 1 225 ? -8.656 4.879 16.969 1 96.25 225 LYS B O 1
ATOM 4214 N N . THR B 1 226 ? -7.699 3.305 18.203 1 95.12 226 THR B N 1
ATOM 4215 C CA . THR B 1 226 ? -6.609 4.191 18.594 1 95.12 226 THR B CA 1
ATOM 4216 C C . THR B 1 226 ? -5.75 4.562 17.391 1 95.12 226 THR B C 1
ATOM 4218 O O . THR B 1 226 ? -5.352 5.719 17.234 1 95.12 226 THR B O 1
ATOM 4221 N N . CYS B 1 227 ? -5.496 3.609 16.547 1 97.06 227 CYS B N 1
ATOM 4222 C CA . CYS B 1 227 ? -4.703 3.854 15.336 1 97.06 227 CYS B CA 1
ATOM 4223 C C . CYS B 1 227 ? -5.352 4.922 14.469 1 97.06 227 CYS B C 1
ATOM 4225 O O . CYS B 1 227 ? -4.695 5.883 14.062 1 97.06 227 CYS B O 1
ATOM 4227 N N . ILE B 1 228 ? -6.609 4.723 14.242 1 97.12 228 ILE B N 1
ATOM 4228 C CA . ILE B 1 228 ? -7.359 5.656 13.406 1 97.12 228 ILE B CA 1
ATOM 4229 C C . ILE B 1 228 ? -7.336 7.047 14.039 1 97.12 228 ILE B C 1
ATOM 4231 O O . ILE B 1 228 ? -7.129 8.047 13.344 1 97.12 228 ILE B O 1
ATOM 4235 N N . GLY B 1 229 ? -7.508 7.102 15.328 1 95.81 229 GLY B N 1
ATOM 4236 C CA . GLY B 1 229 ? -7.512 8.367 16.031 1 95.81 229 GLY B CA 1
ATOM 4237 C C . GLY B 1 229 ? -6.207 9.133 15.906 1 95.81 229 GLY B C 1
ATOM 4238 O O . GLY B 1 229 ? -6.211 10.336 15.625 1 95.81 229 GLY B O 1
ATOM 4239 N N . VAL B 1 230 ? -5.145 8.438 16.062 1 96.38 230 VAL B N 1
ATOM 4240 C CA . VAL B 1 230 ? -3.832 9.078 16.031 1 96.38 230 VAL B CA 1
ATOM 4241 C C . VAL B 1 230 ? -3.514 9.531 14.602 1 96.38 230 VAL B C 1
ATOM 4243 O O . VAL B 1 230 ? -3.07 10.656 14.391 1 96.38 230 VAL B O 1
ATOM 4246 N N . ILE B 1 231 ? -3.75 8.672 13.656 1 96.5 231 ILE B N 1
ATOM 4247 C CA . ILE B 1 231 ? -3.453 8.984 12.266 1 96.5 231 ILE B CA 1
ATOM 4248 C C . ILE B 1 231 ? -4.328 10.148 11.797 1 96.5 231 ILE B C 1
ATOM 4250 O O . ILE B 1 231 ? -3.85 11.055 11.117 1 96.5 231 ILE B O 1
ATOM 4254 N N . LYS B 1 232 ? -5.531 10.125 12.164 1 95.12 232 LYS B N 1
ATOM 4255 C CA . LYS B 1 232 ? -6.43 11.227 11.844 1 95.12 232 LYS B CA 1
ATOM 4256 C C . LYS B 1 232 ? -5.914 12.539 12.422 1 95.12 232 LYS B C 1
ATOM 4258 O O . LYS B 1 232 ? -5.945 13.578 11.758 1 95.12 232 LYS B O 1
ATOM 4263 N N . LEU B 1 233 ? -5.508 12.461 13.617 1 94.44 233 LEU B N 1
ATOM 4264 C CA . LEU B 1 233 ? -4.988 13.648 14.289 1 94.44 233 LEU B CA 1
ATOM 4265 C C . LEU B 1 233 ? -3.822 14.25 13.508 1 94.44 233 LEU B C 1
ATOM 4267 O O . LEU B 1 233 ? -3.795 15.453 13.258 1 94.44 233 LEU B O 1
ATOM 4271 N N . VAL B 1 234 ? -2.924 13.453 13.117 1 95.31 234 VAL B N 1
ATOM 4272 C CA . VAL B 1 234 ? -1.752 13.906 12.375 1 95.31 234 VAL B CA 1
ATOM 4273 C C . VAL B 1 234 ? -2.188 14.523 11.047 1 95.31 234 VAL B C 1
ATOM 4275 O O . VAL B 1 234 ? -1.723 15.602 10.672 1 95.31 234 VAL B O 1
ATOM 4278 N N . MET B 1 235 ? -3.023 13.883 10.391 1 93.69 235 MET B N 1
ATOM 4279 C CA . MET B 1 235 ? -3.49 14.359 9.086 1 93.69 235 MET B CA 1
ATOM 4280 C C . MET B 1 235 ? -4.223 15.688 9.227 1 93.69 235 MET B C 1
ATOM 4282 O O . MET B 1 235 ? -4.074 16.578 8.383 1 93.69 235 MET B O 1
ATOM 4286 N N . GLU B 1 236 ? -4.988 15.82 10.242 1 91.94 236 GLU B N 1
ATOM 4287 C CA . GLU B 1 236 ? -5.68 17.078 10.492 1 91.94 236 GLU B CA 1
ATOM 4288 C C . GLU B 1 236 ? -4.688 18.203 10.773 1 91.94 236 GLU B C 1
ATOM 4290 O O . GLU B 1 236 ? -4.914 19.359 10.383 1 91.94 236 GLU B O 1
ATOM 4295 N N . MET B 1 237 ? -3.668 17.875 11.461 1 92.75 237 MET B N 1
ATOM 4296 C CA . MET B 1 237 ? -2.629 18.875 11.703 1 92.75 237 MET B CA 1
ATOM 4297 C C . MET B 1 237 ? -1.976 19.312 10.391 1 92.75 237 MET B C 1
ATOM 4299 O O . MET B 1 237 ? -1.683 20.5 10.203 1 92.75 237 MET B O 1
ATOM 4303 N N . TYR B 1 238 ? -1.711 18.328 9.516 1 94.44 238 TYR B N 1
ATOM 4304 C CA . TYR B 1 238 ? -1.182 18.672 8.195 1 94.44 238 TYR B CA 1
ATOM 4305 C C . TYR B 1 238 ? -2.127 19.609 7.453 1 94.44 238 TYR B C 1
ATOM 4307 O O . TYR B 1 238 ? -1.691 20.594 6.855 1 94.44 238 TYR B O 1
ATOM 4315 N N . VAL B 1 239 ? -3.387 19.297 7.512 1 92.19 239 VAL B N 1
ATOM 4316 C CA . VAL B 1 239 ? -4.387 20.109 6.82 1 92.19 239 VAL B CA 1
ATOM 4317 C C . VAL B 1 239 ? -4.375 21.531 7.375 1 92.19 239 VAL B C 1
ATOM 4319 O O . VAL B 1 239 ? -4.461 22.5 6.617 1 92.19 239 VAL B O 1
ATOM 4322 N N . LYS B 1 240 ? -4.293 21.656 8.648 1 91.19 240 LYS B N 1
ATOM 4323 C CA . LYS B 1 240 ? -4.234 22.969 9.273 1 91.19 240 LYS B CA 1
ATOM 4324 C C . LYS B 1 240 ? -3.004 23.75 8.805 1 91.19 240 LYS B C 1
ATOM 4326 O O . LYS B 1 240 ? -3.092 24.938 8.5 1 91.19 240 LYS B O 1
ATOM 4331 N N . THR B 1 241 ? -1.909 23.078 8.781 1 92.62 241 THR B N 1
ATOM 4332 C CA . THR B 1 241 ? -0.679 23.688 8.297 1 92.62 241 THR B CA 1
ATOM 4333 C C . THR B 1 241 ? -0.839 24.156 6.852 1 92.62 241 THR B C 1
ATOM 4335 O O . THR B 1 241 ? -0.444 25.266 6.504 1 92.62 241 THR B O 1
ATOM 4338 N N . CYS B 1 242 ? -1.43 23.312 6.066 1 90.06 242 CYS B N 1
ATOM 4339 C CA . CYS B 1 242 ? -1.65 23.641 4.66 1 90.06 242 CYS B CA 1
ATOM 4340 C C . CYS B 1 242 ? -2.523 24.875 4.52 1 90.06 242 CYS B C 1
ATOM 4342 O O . CYS B 1 242 ? -2.256 25.734 3.678 1 90.06 242 CYS B O 1
ATOM 4344 N N . LYS B 1 243 ? -3.516 25.016 5.27 1 88.56 243 LYS B N 1
ATOM 4345 C CA . LYS B 1 243 ? -4.395 26.188 5.234 1 88.56 243 LYS B CA 1
ATOM 4346 C C . LYS B 1 243 ? -3.635 27.453 5.602 1 88.56 243 LYS B C 1
ATOM 4348 O O . LYS B 1 243 ? -3.869 28.516 5.02 1 88.56 243 LYS B O 1
ATOM 4353 N N . THR B 1 244 ? -2.77 27.312 6.465 1 88.75 244 THR B N 1
ATOM 4354 C CA . THR B 1 244 ? -1.995 28.453 6.938 1 88.75 244 THR B CA 1
ATOM 4355 C C . THR B 1 244 ? -1.046 28.953 5.852 1 88.75 244 THR B C 1
ATOM 4357 O O . THR B 1 244 ? -0.913 30.156 5.641 1 88.75 244 THR B O 1
ATOM 4360 N N . ILE B 1 245 ? -0.454 28.047 5.125 1 84.75 245 ILE B N 1
ATOM 4361 C CA . ILE B 1 245 ? 0.581 28.438 4.176 1 84.75 245 ILE B CA 1
ATOM 4362 C C . ILE B 1 245 ? -0.058 28.797 2.838 1 84.75 245 ILE B C 1
ATOM 4364 O O . ILE B 1 245 ? 0.55 29.5 2.02 1 84.75 245 ILE B O 1
ATOM 4368 N N . GLU B 1 246 ? -1.102 28.203 2.449 1 78.69 246 GLU B N 1
ATOM 4369 C CA . GLU B 1 246 ? -1.788 28.531 1.199 1 78.69 246 GLU B CA 1
ATOM 4370 C C . GLU B 1 246 ? -2.146 30 1.125 1 78.69 246 GLU B C 1
ATOM 4372 O O . GLU B 1 246 ? -2.162 30.594 0.04 1 78.69 246 GLU B O 1
ATOM 4377 N N . ASN B 1 247 ? -2.365 30.609 2.162 1 72.31 247 ASN B N 1
ATOM 4378 C CA . ASN B 1 247 ? -2.82 31.984 2.221 1 72.31 247 ASN B CA 1
ATOM 4379 C C . ASN B 1 247 ? -1.646 32.969 2.303 1 72.31 247 ASN B C 1
ATOM 4381 O O . ASN B 1 247 ? -1.844 34.156 2.428 1 72.31 247 ASN B O 1
ATOM 4385 N N . VAL B 1 248 ? -0.452 32.312 2.197 1 72.38 248 VAL B N 1
ATOM 4386 C CA . VAL B 1 248 ? 0.708 33.188 2.393 1 72.38 248 VAL B CA 1
ATOM 4387 C C . VAL B 1 248 ? 1.601 33.156 1.154 1 72.38 248 VAL B C 1
ATOM 4389 O O . VAL B 1 248 ? 1.707 32.094 0.497 1 72.38 248 VAL B O 1
ATOM 4392 N N . GLU B 1 249 ? 1.96 34.281 0.52 1 58.09 249 GLU B N 1
ATOM 4393 C CA . GLU B 1 249 ? 2.865 34.375 -0.62 1 58.09 249 GLU B CA 1
ATOM 4394 C C . GLU B 1 249 ? 4.215 33.719 -0.31 1 58.09 249 GLU B C 1
ATOM 4396 O O . GLU B 1 249 ? 4.676 33.781 0.832 1 58.09 249 GLU B O 1
ATOM 4401 N N . THR B 1 250 ? 4.57 32.656 -1.098 1 54.34 250 THR B N 1
ATOM 4402 C CA . THR B 1 250 ? 5.863 32 -0.926 1 54.34 250 THR B CA 1
ATOM 4403 C C . THR B 1 250 ? 7.004 32.969 -1.235 1 54.34 250 THR B C 1
ATOM 4405 O O . THR B 1 250 ? 6.961 33.688 -2.236 1 54.34 250 THR B O 1
ATOM 4408 N N . SER B 1 251 ? 7.652 33.438 -0.322 1 44.41 251 SER B N 1
ATOM 4409 C CA . SER B 1 251 ? 8.828 34.156 -0.798 1 44.41 251 SER B CA 1
ATOM 4410 C C . SER B 1 251 ? 9.82 33.219 -1.48 1 44.41 251 SER B C 1
ATOM 4412 O O . SER B 1 251 ? 10.773 33.688 -2.115 1 44.41 251 SER B O 1
ATOM 4414 N N . HIS B 1 252 ? 10.031 32.031 -0.954 1 43.22 252 HIS B N 1
ATOM 4415 C CA . HIS B 1 252 ? 11.141 31.219 -1.409 1 43.22 252 HIS B CA 1
ATOM 4416 C C . HIS B 1 252 ? 10.68 30.203 -2.459 1 43.22 252 HIS B C 1
ATOM 4418 O O . HIS B 1 252 ? 9.539 29.734 -2.422 1 43.22 252 HIS B O 1
ATOM 4424 N N . ASN B 1 253 ? 11.219 30.266 -3.727 1 34.97 253 ASN B N 1
ATOM 4425 C CA . ASN B 1 253 ? 11.086 29.438 -4.922 1 34.97 253 ASN B CA 1
ATOM 4426 C C . ASN B 1 253 ? 11.508 28 -4.664 1 34.97 253 ASN B C 1
ATOM 4428 O O . ASN B 1 253 ? 12.469 27.75 -3.93 1 34.97 253 ASN B O 1
ATOM 4432 N N . ASP B 1 254 ? 10.898 27.141 -5.086 1 36.72 254 ASP B N 1
ATOM 4433 C CA . ASP B 1 254 ? 10.938 25.688 -4.922 1 36.72 254 ASP B CA 1
ATOM 4434 C C . ASP B 1 254 ? 12.344 25.156 -5.156 1 36.72 254 ASP B C 1
ATOM 4436 O O . ASP B 1 254 ? 12.695 24.078 -4.668 1 36.72 254 ASP B O 1
ATOM 4440 N N . PHE B 1 255 ? 12.914 25.516 -6.234 1 31.17 255 PHE B N 1
ATOM 4441 C CA . PHE B 1 255 ? 14.047 24.906 -6.922 1 31.17 255 PHE B CA 1
ATOM 4442 C C . PHE B 1 255 ? 15.305 24.984 -6.059 1 31.17 255 PHE B C 1
ATOM 4444 O O . PHE B 1 255 ? 16.328 24.391 -6.406 1 31.17 255 PHE B O 1
ATOM 4451 N N . ASP B 1 256 ? 15.414 25.859 -5.184 1 33.94 256 ASP B N 1
ATOM 4452 C CA . ASP B 1 256 ? 16.688 26.094 -4.508 1 33.94 256 ASP B CA 1
ATOM 4453 C C . ASP B 1 256 ? 17.062 24.922 -3.605 1 33.94 256 ASP B C 1
ATOM 4455 O O . ASP B 1 256 ? 18.172 24.859 -3.09 1 33.94 256 ASP B O 1
ATOM 4459 N N . ASP B 1 257 ? 16.156 24.078 -3.297 1 39.47 257 ASP B N 1
ATOM 4460 C CA . ASP B 1 257 ? 16.656 23 -2.447 1 39.47 257 ASP B CA 1
ATOM 4461 C C . ASP B 1 257 ? 17.344 21.922 -3.281 1 39.47 257 ASP B C 1
ATOM 4463 O O . ASP B 1 257 ? 17.922 20.984 -2.732 1 39.47 257 ASP B O 1
ATOM 4467 N N . ILE B 1 258 ? 16.938 21.469 -4.336 1 32.66 258 ILE B N 1
ATOM 4468 C CA . ILE B 1 258 ? 17.469 20.203 -4.82 1 32.66 258 ILE B CA 1
ATOM 4469 C C . ILE B 1 258 ? 18.969 20.328 -5.051 1 32.66 258 ILE B C 1
ATOM 4471 O O . ILE B 1 258 ? 19.703 19.344 -4.996 1 32.66 258 ILE B O 1
ATOM 4475 N N . PHE B 1 259 ? 19.484 21.328 -5.832 1 32.12 259 PHE B N 1
ATOM 4476 C CA . PHE B 1 259 ? 20.734 21.641 -6.523 1 32.12 259 PHE B CA 1
ATOM 4477 C C . PHE B 1 259 ? 21.625 22.516 -5.656 1 32.12 259 PHE B C 1
ATOM 4479 O O . PHE B 1 259 ? 22.641 23.031 -6.125 1 32.12 259 PHE B O 1
ATOM 4486 N N . ASP B 1 260 ? 22.266 22.062 -4.625 1 37.91 260 ASP B N 1
ATOM 4487 C CA . ASP B 1 260 ? 23.406 22.641 -3.902 1 37.91 260 ASP B CA 1
ATOM 4488 C C . ASP B 1 260 ? 23.453 24.156 -4.086 1 37.91 260 ASP B C 1
ATOM 4490 O O . ASP B 1 260 ? 24.547 24.734 -4.133 1 37.91 260 ASP B O 1
ATOM 4494 N N . VAL B 1 261 ? 22.328 24.719 -4.703 1 34.47 261 VAL B N 1
ATOM 4495 C CA . VAL B 1 261 ? 22.656 26.094 -5.078 1 34.47 261 VAL B CA 1
ATOM 4496 C C . VAL B 1 261 ? 22.734 26.969 -3.83 1 34.47 261 VAL B C 1
ATOM 4498 O O . VAL B 1 261 ? 21.812 26.969 -3.012 1 34.47 261 VAL B O 1
ATOM 4501 N N . ASP B 1 262 ? 23.844 27.469 -3.473 1 34.56 262 ASP B N 1
ATOM 4502 C CA . ASP B 1 262 ? 24.25 28.594 -2.625 1 34.56 262 ASP B CA 1
ATOM 4503 C C . ASP B 1 262 ? 23.266 29.75 -2.74 1 34.56 262 ASP B C 1
ATOM 4505 O O . ASP B 1 262 ? 23.172 30.391 -3.789 1 34.56 262 ASP B O 1
ATOM 4509 N N . VAL B 1 263 ? 22.094 29.609 -2.311 1 37.47 263 VAL B N 1
ATOM 4510 C CA . VAL B 1 263 ? 21.344 30.844 -2.268 1 37.47 263 VAL B CA 1
ATOM 4511 C C . VAL B 1 263 ? 22.266 32 -1.902 1 37.47 263 VAL B C 1
ATOM 4513 O O . VAL B 1 263 ? 22.969 31.953 -0.888 1 37.47 263 VAL B O 1
ATOM 4516 N N . ASP B 1 264 ? 22.688 32.719 -2.834 1 34 264 ASP B N 1
ATOM 4517 C CA . ASP B 1 264 ? 23.453 33.938 -2.582 1 34 264 ASP B CA 1
ATOM 4518 C C . ASP B 1 264 ? 22.859 34.719 -1.418 1 34 264 ASP B C 1
ATOM 4520 O O . ASP B 1 264 ? 21.641 34.781 -1.264 1 34 264 ASP B O 1
ATOM 4524 N N . ASP B 1 265 ? 23.625 35.062 -0.412 1 37.25 265 ASP B N 1
ATOM 4525 C CA . ASP B 1 265 ? 23.484 35.906 0.773 1 37.25 265 ASP B CA 1
ATOM 4526 C C . ASP B 1 265 ? 22.516 37.062 0.517 1 37.25 265 ASP B C 1
ATOM 4528 O O . ASP B 1 265 ? 22.188 37.812 1.433 1 37.25 265 ASP B O 1
ATOM 4532 N N . GLU B 1 266 ? 22.344 37.469 -0.747 1 37.66 266 GLU B N 1
ATOM 4533 C CA . GLU B 1 266 ? 21.812 38.812 -0.93 1 37.66 266 GLU B CA 1
ATOM 4534 C C . GLU B 1 266 ? 20.312 38.844 -0.693 1 37.66 266 GLU B C 1
ATOM 4536 O O . GLU B 1 266 ? 19.719 39.938 -0.619 1 37.66 266 GLU B O 1
ATOM 4541 N N . ASP B 1 267 ? 19.531 37.844 -1.034 1 40.38 267 ASP B N 1
ATOM 4542 C CA . ASP B 1 267 ? 18.125 38.188 -0.978 1 40.38 267 ASP B CA 1
ATOM 4543 C C . ASP B 1 267 ? 17.578 38.094 0.447 1 40.38 267 ASP B C 1
ATOM 4545 O O . ASP B 1 267 ? 16.75 37.219 0.735 1 40.38 267 ASP B O 1
ATOM 4549 N N . LYS B 1 268 ? 18.359 38.094 1.449 1 43.47 268 LYS B N 1
ATOM 4550 C CA . LYS B 1 268 ? 18.156 38.375 2.869 1 43.47 268 LYS B CA 1
ATOM 4551 C C . LYS B 1 268 ? 17.141 39.5 3.078 1 43.47 268 LYS B C 1
ATOM 4553 O O . LYS B 1 268 ? 16.891 39.906 4.211 1 43.47 268 LYS B O 1
ATOM 4558 N N . SER B 1 269 ? 16.844 40.031 2.043 1 43.91 269 SER B N 1
ATOM 4559 C CA . SER B 1 269 ? 16.047 41.219 2.355 1 43.91 269 SER B CA 1
ATOM 4560 C C . SER B 1 269 ? 14.617 40.844 2.727 1 43.91 269 SER B C 1
ATOM 4562 O O . SER B 1 269 ? 13.758 41.719 2.867 1 43.91 269 SER B O 1
ATOM 4564 N N . ILE B 1 270 ? 14.219 39.594 2.469 1 49.81 270 ILE B N 1
ATOM 4565 C CA . ILE B 1 270 ? 12.836 39.438 2.893 1 49.81 270 ILE B CA 1
ATOM 4566 C C . ILE B 1 270 ? 12.758 39.469 4.418 1 49.81 270 ILE B C 1
ATOM 4568 O O . ILE B 1 270 ? 13.383 38.656 5.09 1 49.81 270 ILE B O 1
ATOM 4572 N N . THR B 1 271 ? 12.531 40.531 5.039 1 57.62 271 THR B N 1
ATO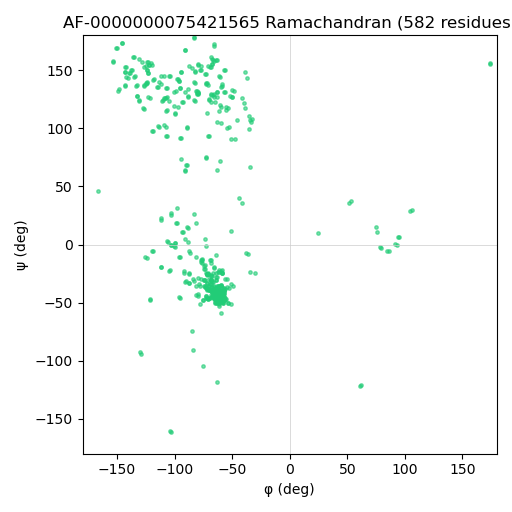M 4573 C CA . THR B 1 271 ? 12.242 40.688 6.461 1 57.62 271 THR B CA 1
ATOM 4574 C C . THR B 1 271 ? 11.172 39.688 6.914 1 57.62 271 THR B C 1
ATOM 4576 O O . THR B 1 271 ? 10.047 39.719 6.41 1 57.62 271 THR B O 1
ATOM 4579 N N . HIS B 1 272 ? 11.523 38.562 7.352 1 64.25 272 HIS B N 1
ATOM 4580 C CA . HIS B 1 272 ? 10.547 37.656 7.934 1 64.25 272 HIS B CA 1
ATOM 4581 C C . HIS B 1 272 ? 9.961 38.219 9.219 1 64.25 272 HIS B C 1
ATOM 4583 O O . HIS B 1 272 ? 10.688 38.75 10.055 1 64.25 272 HIS B O 1
ATOM 4589 N N . ASN B 1 273 ? 8.781 38.25 9.242 1 67.81 273 ASN B N 1
ATOM 4590 C CA . ASN B 1 273 ? 8.023 38.906 10.297 1 67.81 273 ASN B CA 1
ATOM 4591 C C . ASN B 1 273 ? 7.734 37.969 11.461 1 67.81 273 ASN B C 1
ATOM 4593 O O . ASN B 1 273 ? 6.816 38.219 12.25 1 67.81 273 ASN B O 1
ATOM 4597 N N . ASN B 1 274 ? 8.469 36.844 11.453 1 74.12 274 ASN B N 1
ATOM 4598 C CA . ASN B 1 274 ? 8.156 35.969 12.578 1 74.12 274 ASN B CA 1
ATOM 4599 C C . ASN B 1 274 ? 9.398 35.656 13.406 1 74.12 274 ASN B C 1
ATOM 4601 O O . ASN B 1 274 ? 10.523 35.719 12.891 1 74.12 274 ASN B O 1
ATOM 4605 N N . ASN B 1 275 ? 9.227 35.469 14.75 1 78.81 275 ASN B N 1
ATOM 4606 C CA . ASN B 1 275 ? 10.305 35.281 15.719 1 78.81 275 ASN B CA 1
ATOM 4607 C C . ASN B 1 275 ? 11.039 33.969 15.508 1 78.81 275 ASN B C 1
ATOM 4609 O O . ASN B 1 275 ? 12.211 33.844 15.859 1 78.81 275 ASN B O 1
ATOM 4613 N N . LYS B 1 276 ? 10.391 33.031 14.922 1 83.38 276 LYS B N 1
ATOM 4614 C CA . LYS B 1 276 ? 11.016 31.719 14.781 1 83.38 276 LYS B CA 1
ATOM 4615 C C . LYS B 1 276 ? 12.047 31.719 13.656 1 83.38 276 LYS B C 1
ATOM 4617 O O . LYS B 1 276 ? 13.031 30.969 13.711 1 83.38 276 LYS B O 1
ATOM 4622 N N . TYR B 1 277 ? 11.844 32.469 12.766 1 83.19 277 TYR B N 1
ATOM 4623 C CA . TYR B 1 277 ? 12.711 32.469 11.594 1 83.19 277 TYR B CA 1
ATOM 4624 C C . TYR B 1 277 ? 14.156 32.781 11.984 1 83.19 277 TYR B C 1
ATOM 4626 O O . TYR B 1 277 ? 15.086 32.156 11.453 1 83.19 277 TYR B O 1
ATOM 4634 N N . ASN B 1 278 ? 14.289 33.594 12.914 1 81.88 278 ASN B N 1
ATOM 4635 C CA . ASN B 1 278 ? 15.617 34.062 13.328 1 81.88 278 ASN B CA 1
ATOM 4636 C C . ASN B 1 278 ? 16.406 32.938 14 1 81.88 278 ASN B C 1
ATOM 4638 O O . ASN B 1 278 ? 17.609 33.031 14.172 1 81.88 278 ASN B O 1
ATOM 4642 N N . TYR B 1 279 ? 15.664 31.906 14.305 1 83.12 279 TYR B N 1
ATOM 4643 C CA . TYR B 1 279 ? 16.312 30.828 15.055 1 83.12 279 TYR B CA 1
ATOM 4644 C C . TYR B 1 279 ? 16.562 29.625 14.156 1 83.12 279 TYR B C 1
ATOM 4646 O O . TYR B 1 279 ? 17.094 28.609 14.609 1 83.12 279 TYR B O 1
ATOM 4654 N N . ILE B 1 280 ? 16.266 29.672 12.93 1 86.44 280 ILE B N 1
ATOM 4655 C CA . ILE B 1 280 ? 16.375 28.531 12.031 1 86.44 280 ILE B CA 1
ATOM 4656 C C . ILE B 1 280 ? 17.844 28.141 11.859 1 86.44 280 ILE B C 1
ATOM 4658 O O . ILE B 1 280 ? 18.703 29 11.648 1 86.44 280 ILE B O 1
ATOM 4662 N N . CYS B 1 281 ? 18.062 26.828 12.078 1 85.75 281 CYS B N 1
ATOM 4663 C CA . CYS B 1 281 ? 19.359 26.219 11.781 1 85.75 281 CYS B CA 1
ATOM 4664 C C . CYS B 1 281 ? 19.219 25.047 10.828 1 85.75 281 CYS B C 1
ATOM 4666 O O . CYS B 1 281 ? 18.281 24.25 10.961 1 85.75 281 CYS B O 1
ATOM 4668 N N . LYS B 1 282 ? 20.188 24.984 9.883 1 81.25 282 LYS B N 1
ATOM 4669 C CA . LYS B 1 282 ? 20.141 23.859 8.945 1 81.25 282 LYS B CA 1
ATOM 4670 C C . LYS B 1 282 ? 20.531 22.547 9.625 1 81.25 282 LYS B C 1
ATOM 4672 O O . LYS B 1 282 ? 21.453 22.531 10.453 1 81.25 282 LYS B O 1
ATOM 4677 N N . PRO B 1 283 ? 19.734 21.547 9.227 1 78.75 283 PRO B N 1
ATOM 4678 C CA . PRO B 1 283 ? 20.125 20.266 9.82 1 78.75 283 PRO B CA 1
ATOM 4679 C C . PRO B 1 283 ? 21.469 19.766 9.312 1 78.75 283 PRO B C 1
ATOM 4681 O O . PRO B 1 283 ? 21.891 20.141 8.211 1 78.75 283 PRO B O 1
ATOM 4684 N N . TRP B 1 284 ? 22.078 18.938 10.18 1 70.31 284 TRP B N 1
ATOM 4685 C CA . TRP B 1 284 ? 23.359 18.359 9.789 1 70.31 284 TRP B CA 1
ATOM 4686 C C . TRP B 1 284 ? 23.156 17 9.141 1 70.31 284 TRP B C 1
ATOM 4688 O O . TRP B 1 284 ? 22.453 16.141 9.68 1 70.31 284 TRP B O 1
ATOM 4698 N N . TRP B 1 285 ? 23.656 16.906 7.891 1 70.75 285 TRP B N 1
ATOM 4699 C CA . TRP B 1 285 ? 23.625 15.617 7.211 1 70.75 285 TRP B CA 1
ATOM 4700 C C . TRP B 1 285 ? 25.031 15.062 7.02 1 70.75 285 TRP B C 1
ATOM 4702 O O . TRP B 1 285 ? 25.984 15.82 6.855 1 70.75 285 TRP B O 1
ATOM 4712 N N . THR B 1 286 ? 25.078 13.688 7.277 1 63.25 286 THR B N 1
ATOM 4713 C CA . THR B 1 286 ? 26.359 13.055 6.953 1 63.25 286 THR B CA 1
ATOM 4714 C C . THR B 1 286 ? 26.688 13.234 5.473 1 63.25 286 THR B C 1
ATOM 4716 O O . THR B 1 286 ? 25.844 12.953 4.609 1 63.25 286 THR B O 1
ATOM 4719 N N . PRO B 1 287 ? 27.797 13.914 5.199 1 55.25 287 PRO B N 1
ATOM 4720 C CA . PRO B 1 287 ? 28.172 14.094 3.793 1 55.25 287 PRO B CA 1
ATOM 4721 C C . PRO B 1 287 ? 28.172 12.789 3.006 1 55.25 287 PRO B C 1
ATOM 4723 O O . PRO B 1 287 ? 28.5 11.734 3.555 1 55.25 287 PRO B O 1
ATOM 4726 N N . LYS B 1 288 ? 27.453 12.789 1.879 1 55.22 288 LYS B N 1
ATOM 4727 C CA . LYS B 1 288 ? 27.5 11.625 0.999 1 55.22 288 LYS B CA 1
ATOM 4728 C C . LYS B 1 288 ? 28.938 11.195 0.726 1 55.22 288 LYS B C 1
ATOM 4730 O O . LYS B 1 288 ? 29.844 12.031 0.666 1 55.22 288 LYS B O 1
ATOM 4735 N N . LYS B 1 289 ? 29.219 9.898 0.857 1 46.94 289 LYS B N 1
ATOM 4736 C CA . LYS B 1 289 ? 30.547 9.445 0.476 1 46.94 289 LYS B CA 1
ATOM 4737 C C . LYS B 1 289 ? 30.906 9.883 -0.943 1 46.94 289 LYS B C 1
ATOM 4739 O O . LYS B 1 289 ? 30.078 9.766 -1.854 1 46.94 289 LYS B O 1
ATOM 4744 N N . SER B 1 290 ? 31.656 10.883 -1.087 1 43.22 290 SER B N 1
ATOM 4745 C CA . SER B 1 290 ? 32.156 11.273 -2.4 1 43.22 290 SER B CA 1
ATOM 4746 C C . SER B 1 290 ? 32.375 10.062 -3.295 1 43.22 290 SER B C 1
ATOM 4748 O O . SER B 1 290 ? 32.906 9.047 -2.848 1 43.22 290 SER B O 1
ATOM 4750 N N . ASN B 1 291 ? 31.531 9.812 -4.352 1 40.5 291 ASN B N 1
ATOM 4751 C CA . ASN B 1 291 ? 32.062 8.867 -5.328 1 40.5 291 ASN B CA 1
ATOM 4752 C C . ASN B 1 291 ? 33.562 8.984 -5.469 1 40.5 291 ASN B C 1
ATOM 4754 O O . ASN B 1 291 ? 34.094 10.086 -5.641 1 40.5 291 ASN B O 1
ATOM 4758 N N . SER B 1 292 ? 34.375 8.023 -4.918 1 33.06 292 SER B N 1
ATOM 4759 C CA . SER B 1 292 ? 35.719 7.926 -5.488 1 33.06 292 SER B CA 1
ATOM 4760 C C . SER B 1 292 ? 35.688 8.164 -6.992 1 33.06 292 SER B C 1
ATOM 4762 O O . SER B 1 292 ? 34.75 7.785 -7.676 1 33.06 292 SER B O 1
ATOM 4764 N N . PRO B 1 293 ? 36.719 8.844 -7.59 1 33.12 293 PRO B N 1
ATOM 4765 C CA . PRO B 1 293 ? 36.812 8.859 -9.055 1 33.12 293 PRO B CA 1
ATOM 4766 C C . PRO B 1 293 ? 36.438 7.52 -9.68 1 33.12 293 PRO B C 1
ATOM 4768 O O . PRO B 1 293 ? 36.625 6.469 -9.055 1 33.12 293 PRO B O 1
#

Organism: Rhizophagus irregularis (strain DAOM 181602 / DAOM 197198 / MUCL 43194) (NCBI:txid747089)

pLDDT: mean 82.13, std 17.99, range [30.75, 98.44]

Secondary structure (DSSP, 8-state):
---TT-HHHHHHHHHHHHHHTPPPPPPHHHHHHHHHHHHHHHTT-HHHHHHHHHHHHHHSPTTSHHHHHHHHHHHHHHHHTT-S-SS-SSTT----HHHIIIIIIHHHHHHH-TT-SEEE-TTS-EEESSS----B--EEESS--HHHHHHHHHHHHHHHHHHHHHHHTS---HHHHTT--EEEEEEETTEEEEEEEEEETTEEEEEEEEEEE---SGGGTTHHHHHHHHHHHHHHHHHHHHHHHHTS--SS-TTTTSS-----TT-TT-----TTGGG--PPP-PPP-----/----S-HHHHHHHHHHHHHHTPPPPPPHHHHHHHHHHHHHHHTT-HHHHHHHHHHHHHHSPTTSHHHHHHHHHHHHHHHHTT-S-SS-SSTTPPPPHHHIIIIIIHHHHHHH-TT-SEEE-TTS-EEESSS----B--EEESS--HHHHHHHHHHHHHHHHHHHHHHHTS---HHHHTT--EEEEEEETTEEEEEEEEEETTEEEEEEEEEEE---SGGGTTHHHHHHHHHHHHHHHHHHHHHHHHTS---S-GGGGTS-----TT-TTS----TTGGG--PPP-PPP-----

Foldseek 3Di:
DPPPPDPVNVVVVQVVVQVVLDQDDDDPVLVVLLVVLLVCLVVPNLVVSLVSLVVQLVPDDPLDPSVLVSQLLNLLSVQAVPAQFSQDRDPPDQGFQVSCCPRFNVSLCVSNCPPFQWDDPPPAAIDGVVDQAGQADEATGSADDPVVQVVSVVVRLQSQLVSLLQLLQFQAAAVLNVLRKHWYWYYHNQKIWIWIWDQDPLDIDIHTYDIAGTDTHSNVSVRVVVSSRSSNSNSVSSRSSVVSRVVTPGPDDDPCDPPDNPPDPPVVPPPRNYPRNVSRDRGDDDDDDPPDD/DPPPPDPVNVVVVQVVVQVVLDQDDDDPVLVVLLVVLLVCLVVPNLVVSLVSLVVQLVPDDPLDPSVLVSQLLNLLSVQAVPAQFSQDRDPPDQGFQVSCCPRFNVSLVVSNCPPFQWDDPPPAAIDGVVDDAGQADEATGSADDPVVQVVSVVVRLQSQLVSLLLLLQFQAAAVLNVLRKHWYWYYHNQKIWIWIWDQDPLDIDIHTYDIAGTDTHSNVSVRVVVSSRSSNSNSVSSRSSVVSRVVTDGPDDDPVPPPPDPPPPPVVPPPRNYPRNVSRDRGDDDPDDPPDD